Protein 8FEY (pdb70)

Secondary structure (DSSP, 8-state):
--B-TT---SSTTTB-SSEEE-SSSS--EEE--S--

Foldseek 3Di:
DAADFFGADAAQVSHDPQWGWDNDPVTTTHGDPDDD

GO terms:
  GO:0005576 extracellular region (C, EXP)

Nearest PDB structures (foldseek):
  8fey-assembly1_A  TM=9.519E-01  e=1.869E-07  Pterinochilus murinus
  8cjs-assembly1_E  TM=7.925E-01  e=1.431E-03  Chilobrachys
  7jpm-assembly1_A  TM=8.139E-01  e=5.341E-03  Pelinobius muticus
  8cjr-assembly1_C  TM=7.899E-01  e=5.341E-03  Chilobrachys
  8cjt-assembly1_A  TM=6.772E-01  e=1.644E-03  Chilobrachys

Structure (mmCIF, N/CA/C/O backbone):
data_8FEY
#
_entry.id   8FEY
#
_cell.length_a   1.000
_cell.length_b   1.000
_cell.length_c   1.000
_cell.angle_alpha   90.00
_cell.angle_beta   90.00
_cell.angle_gamma   90.00
#
_symmetry.space_group_name_H-M   'P 1'
#
loop_
_atom_site.group_PDB
_atom_site.id
_atom_site.type_symbol
_atom_site.label_atom_id
_atom_site.label_alt_id
_atom_site.label_comp_id
_atom_site.label_asym_id
_atom_site.label_entity_id
_atom_site.label_seq_id
_atom_site.pdbx_PDB_ins_code
_atom_site.Cartn_x
_atom_site.Cartn_y
_atom_site.Cartn_z
_atom_site.occupancy
_atom_site.B_iso_or_equiv
_atom_site.auth_seq_id
_atom_site.auth_comp_id
_atom_site.auth_asym_id
_atom_site.auth_atom_id
_atom_site.pdbx_PDB_model_num
ATOM 1 N N . GLU A 1 1 ? -0.018 -0.179 -3.607 1.00 0.000 1 GLU A N 1
ATOM 2 C CA . GLU A 1 1 ? 1.415 -0.009 -3.396 1.00 0.000 1 GLU A CA 1
ATOM 3 C C . GLU A 1 1 ? 2.134 -1.354 -3.440 1.00 0.000 1 GLU A C 1
ATOM 4 O O . GLU A 1 1 ? 1.526 -2.403 -3.230 1.00 0.000 1 GLU A O 1
ATOM 16 N N . CYS A 1 2 ? 3.434 -1.314 -3.714 1.00 0.000 2 CYS A N 1
ATOM 17 C CA . CYS A 1 2 ? 4.238 -2.528 -3.787 1.00 0.000 2 CYS A CA 1
ATOM 18 C C . CYS A 1 2 ? 5.500 -2.396 -2.939 1.00 0.000 2 CYS A C 1
ATOM 19 O O . CYS A 1 2 ? 5.773 -1.337 -2.375 1.00 0.000 2 CYS A O 1
ATOM 26 N N . ARG A 1 3 ? 6.264 -3.480 -2.853 1.00 0.000 3 ARG A N 1
ATOM 27 C CA . ARG A 1 3 ? 7.496 -3.486 -2.074 1.00 0.000 3 ARG A CA 1
ATOM 28 C C . ARG A 1 3 ? 8.691 -3.101 -2.942 1.00 0.000 3 ARG A C 1
ATOM 29 O O . ARG A 1 3 ? 8.746 -3.439 -4.124 1.00 0.000 3 ARG A O 1
ATOM 50 N N . TRP A 1 4 ? 9.643 -2.392 -2.346 1.00 0.000 4 TRP A N 1
ATOM 51 C CA . TRP A 1 4 ? 10.836 -1.960 -3.065 1.00 0.000 4 TRP A CA 1
ATOM 52 C C . TRP A 1 4 ? 11.950 -2.994 -2.943 1.00 0.000 4 TRP A C 1
ATOM 53 O O . TRP A 1 4 ? 11.740 -4.087 -2.416 1.00 0.000 4 TRP A O 1
ATOM 74 N N . PHE A 1 5 ? 13.134 -2.643 -3.433 1.00 0.000 5 PHE A N 1
ATOM 75 C CA . PHE A 1 5 ? 14.281 -3.543 -3.379 1.00 0.000 5 PHE A CA 1
ATOM 76 C C . PHE A 1 5 ? 14.576 -3.961 -1.942 1.00 0.000 5 PHE A C 1
ATOM 77 O O . PHE A 1 5 ? 14.589 -3.131 -1.033 1.00 0.000 5 PHE A O 1
ATOM 94 N N . TRP A 1 6 ? 14.812 -5.253 -1.745 1.00 0.000 6 TRP A N 1
ATOM 95 C CA . TRP A 1 6 ? 15.107 -5.783 -0.419 1.00 0.000 6 TRP A CA 1
ATOM 96 C C . TRP A 1 6 ? 14.048 -5.349 0.588 1.00 0.000 6 TRP A C 1
ATOM 97 O O . TRP A 1 6 ? 14.364 -4.763 1.623 1.00 0.000 6 TRP A O 1
ATOM 118 N N . GLY A 1 7 ? 12.788 -5.642 0.279 1.00 0.000 7 GLY A N 1
ATOM 119 C CA . GLY A 1 7 ? 11.701 -5.275 1.168 1.00 0.000 7 GLY A CA 1
ATOM 120 C C . GLY A 1 7 ? 11.021 -6.482 1.782 1.00 0.000 7 GLY A C 1
ATOM 121 O O . GLY A 1 7 ? 10.555 -6.430 2.919 1.00 0.000 7 GLY A O 1
ATOM 125 N N . GLY A 1 8 ? 10.962 -7.574 1.026 1.00 0.000 8 GLY A N 1
ATOM 126 C CA . GLY A 1 8 ? 10.329 -8.784 1.518 1.00 0.000 8 GLY A CA 1
ATOM 127 C C . GLY A 1 8 ? 9.025 -9.087 0.807 1.00 0.000 8 GLY A C 1
ATOM 128 O O . GLY A 1 8 ? 8.276 -8.177 0.454 1.00 0.000 8 GLY A O 1
ATOM 132 N N . CYS A 1 9 ? 8.753 -10.371 0.596 1.00 0.000 9 CYS A N 1
ATOM 133 C CA . CYS A 1 9 ? 7.532 -10.793 -0.079 1.00 0.000 9 CYS A CA 1
ATOM 134 C C . CYS A 1 9 ? 7.449 -12.315 -0.153 1.00 0.000 9 CYS A C 1
ATOM 135 O O . CYS A 1 9 ? 8.383 -13.017 0.232 1.00 0.000 9 CYS A O 1
ATOM 142 N N . ASN A 1 10 ? 6.324 -12.817 -0.650 1.00 0.000 10 ASN A N 1
ATOM 143 C CA . ASN A 1 10 ? 6.118 -14.256 -0.774 1.00 0.000 10 ASN A CA 1
ATOM 144 C C . ASN A 1 10 ? 5.814 -14.639 -2.219 1.00 0.000 10 ASN A C 1
ATOM 145 O O . ASN A 1 10 ? 6.255 -15.681 -2.701 1.00 0.000 10 ASN A O 1
ATOM 156 N N . ASN A 1 11 ? 5.057 -13.788 -2.905 1.00 0.000 11 ASN A N 1
ATOM 157 C CA . ASN A 1 11 ? 4.694 -14.037 -4.295 1.00 0.000 11 ASN A CA 1
ATOM 158 C C . ASN A 1 11 ? 5.184 -12.908 -5.197 1.00 0.000 11 ASN A C 1
ATOM 159 O O . ASN A 1 11 ? 5.675 -11.886 -4.717 1.00 0.000 11 ASN A O 1
ATOM 170 N N . ASP A 1 12 ? 5.046 -13.101 -6.504 1.00 0.000 12 ASP A N 1
ATOM 171 C CA . ASP A 1 12 ? 5.474 -12.098 -7.473 1.00 0.000 12 ASP A CA 1
ATOM 172 C C . ASP A 1 12 ? 4.603 -10.849 -7.383 1.00 0.000 12 ASP A C 1
ATOM 173 O O . ASP A 1 12 ? 5.088 -9.729 -7.543 1.00 0.000 12 ASP A O 1
ATOM 182 N N . ALA A 1 13 ? 3.314 -11.049 -7.126 1.00 0.000 13 ALA A N 1
ATOM 183 C CA . ALA A 1 13 ? 2.376 -9.940 -7.014 1.00 0.000 13 ALA A CA 1
ATOM 184 C C . ALA A 1 13 ? 2.761 -9.009 -5.868 1.00 0.000 13 ALA A C 1
ATOM 185 O O . ALA A 1 13 ? 2.595 -7.793 -5.961 1.00 0.000 13 ALA A O 1
ATOM 192 N N . ASP A 1 14 ? 3.274 -9.589 -4.789 1.00 0.000 14 ASP A N 1
ATOM 193 C CA . ASP A 1 14 ? 3.683 -8.811 -3.625 1.00 0.000 14 ASP A CA 1
ATOM 194 C C . ASP A 1 14 ? 4.671 -7.719 -4.021 1.00 0.000 14 ASP A C 1
ATOM 195 O O . ASP A 1 14 ? 4.645 -6.616 -3.475 1.00 0.000 14 ASP A O 1
ATOM 204 N N . CYS A 1 15 ? 5.543 -8.034 -4.973 1.00 0.000 15 CYS A N 1
ATOM 205 C CA . CYS A 1 15 ? 6.542 -7.081 -5.441 1.00 0.000 15 CYS A CA 1
ATOM 206 C C . CYS A 1 15 ? 5.997 -6.246 -6.597 1.00 0.000 15 CYS A C 1
ATOM 207 O O . CYS A 1 15 ? 5.031 -6.633 -7.255 1.00 0.000 15 CYS A O 1
ATOM 214 N N . CYS A 1 16 ? 6.623 -5.099 -6.837 1.00 0.000 16 CYS A N 1
ATOM 215 C CA . CYS A 1 16 ? 6.203 -4.208 -7.912 1.00 0.000 16 CYS A CA 1
ATOM 216 C C . CYS A 1 16 ? 6.149 -4.951 -9.244 1.00 0.000 16 CYS A C 1
ATOM 217 O O . CYS A 1 16 ? 6.576 -6.101 -9.344 1.00 0.000 16 CYS A O 1
ATOM 224 N N . LYS A 1 17 ? 5.621 -4.284 -10.265 1.00 0.000 17 LYS A N 1
ATOM 225 C CA . LYS A 1 17 ? 5.512 -4.878 -11.592 1.00 0.000 17 LYS A CA 1
ATOM 226 C C . LYS A 1 17 ? 6.892 -5.184 -12.166 1.00 0.000 17 LYS A C 1
ATOM 227 O O . LYS A 1 17 ? 7.083 -6.195 -12.844 1.00 0.000 17 LYS A O 1
ATOM 246 N N . HIS A 1 18 ? 7.851 -4.307 -11.890 1.00 0.000 18 HIS A N 1
ATOM 247 C CA . HIS A 1 18 ? 9.214 -4.486 -12.377 1.00 0.000 18 HIS A CA 1
ATOM 248 C C . HIS A 1 18 ? 10.007 -5.401 -11.450 1.00 0.000 18 HIS A C 1
ATOM 249 O O . HIS A 1 18 ? 10.829 -6.200 -11.903 1.00 0.000 18 HIS A O 1
ATOM 263 N N . LEU A 1 19 ? 9.758 -5.280 -10.151 1.00 0.000 19 LEU A N 1
ATOM 264 C CA . LEU A 1 19 ? 10.449 -6.096 -9.159 1.00 0.000 19 LEU A CA 1
ATOM 265 C C . LEU A 1 19 ? 9.837 -7.491 -9.081 1.00 0.000 19 LEU A C 1
ATOM 266 O O . LEU A 1 19 ? 8.627 -7.640 -8.914 1.00 0.000 19 LEU A O 1
ATOM 282 N N . GLU A 1 20 ? 10.683 -8.510 -9.200 1.00 0.000 20 GLU A N 1
ATOM 283 C CA . GLU A 1 20 ? 10.225 -9.893 -9.141 1.00 0.000 20 GLU A CA 1
ATOM 284 C C . GLU A 1 20 ? 10.686 -10.565 -7.851 1.00 0.000 20 GLU A C 1
ATOM 285 O O . GLU A 1 20 ? 11.846 -10.444 -7.455 1.00 0.000 20 GLU A O 1
ATOM 297 N N . CYS A 1 21 ? 9.770 -11.271 -7.198 1.00 0.000 21 CYS A N 1
ATOM 298 C CA . CYS A 1 21 ? 10.080 -11.961 -5.952 1.00 0.000 21 CYS A CA 1
ATOM 299 C C . CYS A 1 21 ? 10.546 -13.389 -6.222 1.00 0.000 21 CYS A C 1
ATOM 300 O O . CYS A 1 21 ? 9.822 -14.189 -6.815 1.00 0.000 21 CYS A O 1
ATOM 307 N N . LYS A 1 22 ? 11.760 -13.702 -5.782 1.00 0.000 22 LYS A N 1
ATOM 308 C CA . LYS A 1 22 ? 12.324 -15.033 -5.974 1.00 0.000 22 LYS A CA 1
ATOM 309 C C . LYS A 1 22 ? 11.441 -16.096 -5.330 1.00 0.000 22 LYS A C 1
ATOM 310 O O . LYS A 1 22 ? 10.952 -15.917 -4.214 1.00 0.000 22 LYS A O 1
ATOM 329 N N . ARG A 1 23 ? 11.243 -17.203 -6.038 1.00 0.000 23 ARG A N 1
ATOM 330 C CA . ARG A 1 23 ? 10.419 -18.296 -5.534 1.00 0.000 23 ARG A CA 1
ATOM 331 C C . ARG A 1 23 ? 11.269 -19.314 -4.779 1.00 0.000 23 ARG A C 1
ATOM 332 O O . ARG A 1 23 ? 11.020 -20.518 -4.845 1.00 0.000 23 ARG A O 1
ATOM 353 N N . LYS A 1 24 ? 12.274 -18.822 -4.062 1.00 0.000 24 LYS A N 1
ATOM 354 C CA . LYS A 1 24 ? 13.161 -19.688 -3.293 1.00 0.000 24 LYS A CA 1
ATOM 355 C C . LYS A 1 24 ? 13.696 -18.963 -2.062 1.00 0.000 24 LYS A C 1
ATOM 356 O O . LYS A 1 24 ? 14.397 -17.957 -2.179 1.00 0.000 24 LYS A O 1
ATOM 375 N N . TRP A 1 25 ? 13.363 -19.480 -0.885 1.00 0.000 25 TRP A N 1
ATOM 376 C CA . TRP A 1 25 ? 13.812 -18.881 0.367 1.00 0.000 25 TRP A CA 1
ATOM 377 C C . TRP A 1 25 ? 15.329 -18.733 0.386 1.00 0.000 25 TRP A C 1
ATOM 378 O O . TRP A 1 25 ? 16.070 -19.637 -0.001 1.00 0.000 25 TRP A O 1
ATOM 399 N N . PRO A 1 26 ? 15.805 -17.567 0.847 1.00 0.000 26 PRO A N 1
ATOM 400 C CA . PRO A 1 26 ? 14.933 -16.483 1.309 1.00 0.000 26 PRO A CA 1
ATOM 401 C C . PRO A 1 26 ? 14.163 -15.830 0.166 1.00 0.000 26 PRO A C 1
ATOM 402 O O . PRO A 1 26 ? 14.682 -15.686 -0.942 1.00 0.000 26 PRO A O 1
ATOM 413 N N . HIS A 1 27 ? 12.924 -15.436 0.442 1.00 0.000 27 HIS A N 1
ATOM 414 C CA . HIS A 1 27 ? 12.084 -14.797 -0.564 1.00 0.000 27 HIS A CA 1
ATOM 415 C C . HIS A 1 27 ? 12.131 -13.278 -0.427 1.00 0.000 27 HIS A C 1
ATOM 416 O O . HIS A 1 27 ? 11.693 -12.723 0.581 1.00 0.000 27 HIS A O 1
ATOM 430 N N . ILE A 1 28 ? 12.667 -12.613 -1.445 1.00 0.000 28 ILE A N 1
ATOM 431 C CA . ILE A 1 28 ? 12.771 -11.159 -1.437 1.00 0.000 28 ILE A CA 1
ATOM 432 C C . ILE A 1 28 ? 12.480 -10.580 -2.817 1.00 0.000 28 ILE A C 1
ATOM 433 O O . ILE A 1 28 ? 12.520 -11.290 -3.822 1.00 0.000 28 ILE A O 1
ATOM 449 N N . CYS A 1 29 ? 12.188 -9.284 -2.858 1.00 0.000 29 CYS A N 1
ATOM 450 C CA . CYS A 1 29 ? 11.891 -8.607 -4.115 1.00 0.000 29 CYS A CA 1
ATOM 451 C C . CYS A 1 29 ? 13.172 -8.131 -4.793 1.00 0.000 29 CYS A C 1
ATOM 452 O O . CYS A 1 29 ? 13.902 -7.299 -4.252 1.00 0.000 29 CYS A O 1
ATOM 459 N N . LEU A 1 30 ? 13.440 -8.664 -5.979 1.00 0.000 30 LEU A N 1
ATOM 460 C CA . LEU A 1 30 ? 14.634 -8.294 -6.733 1.00 0.000 30 LEU A CA 1
ATOM 461 C C . LEU A 1 30 ? 14.260 -7.605 -8.041 1.00 0.000 30 LEU A C 1
ATOM 462 O O . LEU A 1 30 ? 13.081 -7.408 -8.335 1.00 0.000 30 LEU A O 1
ATOM 478 N N . TRP A 1 31 ? 15.271 -7.243 -8.822 1.00 0.000 31 TRP A N 1
ATOM 479 C CA . TRP A 1 31 ? 15.048 -6.577 -10.101 1.00 0.000 31 TRP A CA 1
ATOM 480 C C . TRP A 1 31 ? 15.088 -7.578 -11.250 1.00 0.000 31 TRP A C 1
ATOM 481 O O . TRP A 1 31 ? 15.985 -8.419 -11.322 1.00 0.000 31 TRP A O 1
ATOM 502 N N . ASP A 1 32 ? 14.112 -7.483 -12.146 1.00 0.000 32 ASP A N 1
ATOM 503 C CA . ASP A 1 32 ? 14.036 -8.380 -13.293 1.00 0.000 32 ASP A CA 1
ATOM 504 C C . ASP A 1 32 ? 14.887 -7.859 -14.447 1.00 0.000 32 ASP A C 1
ATOM 505 O O . ASP A 1 32 ? 15.797 -8.540 -14.917 1.00 0.000 32 ASP A O 1
ATOM 514 N N . GLY A 1 33 ? 14.582 -6.647 -14.900 1.00 0.000 33 GLY A N 1
ATOM 515 C CA . GLY A 1 33 ? 15.326 -6.056 -15.997 1.00 0.000 33 GLY A CA 1
ATOM 516 C C . GLY A 1 33 ? 14.635 -6.241 -17.333 1.00 0.000 33 GLY A C 1
ATOM 517 O O . GLY A 1 33 ? 14.775 -5.413 -18.234 1.00 0.000 33 GLY A O 1
ATOM 521 N N . THR A 1 34 ? 13.888 -7.332 -17.465 1.00 0.000 34 THR A N 1
ATOM 522 C CA . THR A 1 34 ? 13.175 -7.625 -18.702 1.00 0.000 34 THR A CA 1
ATOM 523 C C . THR A 1 34 ? 11.754 -7.074 -18.662 1.00 0.000 34 THR A C 1
ATOM 524 O O . THR A 1 34 ? 11.033 -7.258 -17.681 1.00 0.000 34 THR A O 1
ATOM 535 N N . PHE A 1 35 ? 11.357 -6.396 -19.734 1.00 0.000 35 PHE A N 1
ATOM 536 C CA . PHE A 1 35 ? 10.022 -5.817 -19.821 1.00 0.000 35 PHE A CA 1
ATOM 537 C C . PHE A 1 35 ? 8.965 -6.906 -19.980 1.00 0.000 35 PHE A C 1
ATOM 538 O O . PHE A 1 35 ? 9.002 -7.689 -20.930 1.00 0.000 35 PHE A O 1
ATOM 555 N N . THR A 1 36 ? 8.024 -6.951 -19.042 1.00 0.000 36 THR A N 1
ATOM 556 C CA . THR A 1 36 ? 6.958 -7.945 -19.076 1.00 0.000 36 THR A CA 1
ATOM 557 C C . THR A 1 36 ? 6.107 -7.796 -20.332 1.00 0.000 36 THR A C 1
ATOM 558 O O . THR A 1 36 ? 5.567 -8.774 -20.848 1.00 0.000 36 THR A O 1
ATOM 569 N N . GLU A 1 1 ? 0.876 -0.093 -1.230 1.00 0.000 1 GLU A N 2
ATOM 570 C CA . GLU A 1 1 ? 1.803 -0.053 -2.354 1.00 0.000 1 GLU A CA 2
ATOM 571 C C . GLU A 1 1 ? 2.742 -1.255 -2.328 1.00 0.000 1 GLU A C 2
ATOM 572 O O . GLU A 1 1 ? 3.102 -1.754 -1.261 1.00 0.000 1 GLU A O 2
ATOM 584 N N . CYS A 1 2 ? 3.136 -1.717 -3.510 1.00 0.000 2 CYS A N 2
ATOM 585 C CA . CYS A 1 2 ? 4.032 -2.861 -3.625 1.00 0.000 2 CYS A CA 2
ATOM 586 C C . CYS A 1 2 ? 5.310 -2.634 -2.824 1.00 0.000 2 CYS A C 2
ATOM 587 O O . CYS A 1 2 ? 5.533 -1.549 -2.286 1.00 0.000 2 CYS A O 2
ATOM 594 N N . ARG A 1 3 ? 6.146 -3.664 -2.749 1.00 0.000 3 ARG A N 2
ATOM 595 C CA . ARG A 1 3 ? 7.402 -3.577 -2.012 1.00 0.000 3 ARG A CA 2
ATOM 596 C C . ARG A 1 3 ? 8.532 -3.100 -2.919 1.00 0.000 3 ARG A C 2
ATOM 597 O O . ARG A 1 3 ? 8.489 -3.291 -4.135 1.00 0.000 3 ARG A O 2
ATOM 618 N N . TRP A 1 4 ? 9.541 -2.478 -2.320 1.00 0.000 4 TRP A N 2
ATOM 619 C CA . TRP A 1 4 ? 10.683 -1.973 -3.074 1.00 0.000 4 TRP A CA 2
ATOM 620 C C . TRP A 1 4 ? 11.835 -2.971 -3.052 1.00 0.000 4 TRP A C 2
ATOM 621 O O . TRP A 1 4 ? 11.686 -4.095 -2.572 1.00 0.000 4 TRP A O 2
ATOM 642 N N . PHE A 1 5 ? 12.984 -2.554 -3.574 1.00 0.000 5 PHE A N 2
ATOM 643 C CA . PHE A 1 5 ? 14.162 -3.413 -3.614 1.00 0.000 5 PHE A CA 2
ATOM 644 C C . PHE A 1 5 ? 14.568 -3.845 -2.208 1.00 0.000 5 PHE A C 2
ATOM 645 O O . PHE A 1 5 ? 14.640 -3.026 -1.292 1.00 0.000 5 PHE A O 2
ATOM 662 N N . TRP A 1 6 ? 14.832 -5.136 -2.046 1.00 0.000 6 TRP A N 2
ATOM 663 C CA . TRP A 1 6 ? 15.231 -5.678 -0.752 1.00 0.000 6 TRP A CA 2
ATOM 664 C C . TRP A 1 6 ? 14.234 -5.286 0.333 1.00 0.000 6 TRP A C 2
ATOM 665 O O . TRP A 1 6 ? 14.544 -4.485 1.214 1.00 0.000 6 TRP A O 2
ATOM 686 N N . GLY A 1 7 ? 13.035 -5.856 0.263 1.00 0.000 7 GLY A N 2
ATOM 687 C CA . GLY A 1 7 ? 12.011 -5.553 1.246 1.00 0.000 7 GLY A CA 2
ATOM 688 C C . GLY A 1 7 ? 11.384 -6.802 1.834 1.00 0.000 7 GLY A C 2
ATOM 689 O O . GLY A 1 7 ? 11.041 -6.835 3.015 1.00 0.000 7 GLY A O 2
ATOM 693 N N . GLY A 1 8 ? 11.233 -7.832 1.008 1.00 0.000 8 GLY A N 2
ATOM 694 C CA . GLY A 1 8 ? 10.642 -9.074 1.471 1.00 0.000 8 GLY A CA 2
ATOM 695 C C . GLY A 1 8 ? 9.255 -9.302 0.906 1.00 0.000 8 GLY A C 2
ATOM 696 O O . GLY A 1 8 ? 8.486 -8.357 0.727 1.00 0.000 8 GLY A O 2
ATOM 700 N N . CYS A 1 9 ? 8.932 -10.560 0.622 1.00 0.000 9 CYS A N 2
ATOM 701 C CA . CYS A 1 9 ? 7.629 -10.910 0.071 1.00 0.000 9 CYS A CA 2
ATOM 702 C C . CYS A 1 9 ? 7.458 -12.425 -0.000 1.00 0.000 9 CYS A C 2
ATOM 703 O O . CYS A 1 9 ? 8.328 -13.179 0.432 1.00 0.000 9 CYS A O 2
ATOM 710 N N . ASN A 1 10 ? 6.329 -12.862 -0.549 1.00 0.000 10 ASN A N 2
ATOM 711 C CA . ASN A 1 10 ? 6.043 -14.286 -0.677 1.00 0.000 10 ASN A CA 2
ATOM 712 C C . ASN A 1 10 ? 5.634 -14.633 -2.106 1.00 0.000 10 ASN A C 2
ATOM 713 O O . ASN A 1 10 ? 6.021 -15.672 -2.638 1.00 0.000 10 ASN A O 2
ATOM 724 N N . ASN A 1 11 ? 4.850 -13.754 -2.721 1.00 0.000 11 ASN A N 2
ATOM 725 C CA . ASN A 1 11 ? 4.388 -13.966 -4.088 1.00 0.000 11 ASN A CA 2
ATOM 726 C C . ASN A 1 11 ? 4.888 -12.857 -5.009 1.00 0.000 11 ASN A C 2
ATOM 727 O O . ASN A 1 11 ? 5.096 -11.724 -4.577 1.00 0.000 11 ASN A O 2
ATOM 738 N N . ASP A 1 12 ? 5.077 -13.193 -6.280 1.00 0.000 12 ASP A N 2
ATOM 739 C CA . ASP A 1 12 ? 5.551 -12.226 -7.264 1.00 0.000 12 ASP A CA 2
ATOM 740 C C . ASP A 1 12 ? 4.667 -10.983 -7.272 1.00 0.000 12 ASP A C 2
ATOM 741 O O . ASP A 1 12 ? 5.150 -9.866 -7.458 1.00 0.000 12 ASP A O 2
ATOM 750 N N . ALA A 1 13 ? 3.369 -11.184 -7.071 1.00 0.000 13 ALA A N 2
ATOM 751 C CA . ALA A 1 13 ? 2.417 -10.080 -7.055 1.00 0.000 13 ALA A CA 2
ATOM 752 C C . ALA A 1 13 ? 2.743 -9.092 -5.940 1.00 0.000 13 ALA A C 2
ATOM 753 O O . ALA A 1 13 ? 2.570 -7.883 -6.099 1.00 0.000 13 ALA A O 2
ATOM 760 N N . ASP A 1 14 ? 3.213 -9.613 -4.813 1.00 0.000 14 ASP A N 2
ATOM 761 C CA . ASP A 1 14 ? 3.563 -8.776 -3.671 1.00 0.000 14 ASP A CA 2
ATOM 762 C C . ASP A 1 14 ? 4.542 -7.680 -4.080 1.00 0.000 14 ASP A C 2
ATOM 763 O O . ASP A 1 14 ? 4.478 -6.557 -3.580 1.00 0.000 14 ASP A O 2
ATOM 772 N N . CYS A 1 15 ? 5.449 -8.014 -4.993 1.00 0.000 15 CYS A N 2
ATOM 773 C CA . CYS A 1 15 ? 6.443 -7.060 -5.469 1.00 0.000 15 CYS A CA 2
ATOM 774 C C . CYS A 1 15 ? 5.914 -6.276 -6.667 1.00 0.000 15 CYS A C 2
ATOM 775 O O . CYS A 1 15 ? 5.040 -6.748 -7.395 1.00 0.000 15 CYS A O 2
ATOM 782 N N . CYS A 1 16 ? 6.451 -5.077 -6.865 1.00 0.000 16 CYS A N 2
ATOM 783 C CA . CYS A 1 16 ? 6.034 -4.226 -7.974 1.00 0.000 16 CYS A CA 2
ATOM 784 C C . CYS A 1 16 ? 6.126 -4.977 -9.299 1.00 0.000 16 CYS A C 2
ATOM 785 O O . CYS A 1 16 ? 6.676 -6.076 -9.367 1.00 0.000 16 CYS A O 2
ATOM 792 N N . LYS A 1 17 ? 5.582 -4.376 -10.352 1.00 0.000 17 LYS A N 2
ATOM 793 C CA . LYS A 1 17 ? 5.602 -4.985 -11.677 1.00 0.000 17 LYS A CA 2
ATOM 794 C C . LYS A 1 17 ? 7.033 -5.150 -12.178 1.00 0.000 17 LYS A C 2
ATOM 795 O O . LYS A 1 17 ? 7.388 -6.185 -12.743 1.00 0.000 17 LYS A O 2
ATOM 814 N N . HIS A 1 18 ? 7.852 -4.125 -11.966 1.00 0.000 18 HIS A N 2
ATOM 815 C CA . HIS A 1 18 ? 9.246 -4.158 -12.394 1.00 0.000 18 HIS A CA 2
ATOM 816 C C . HIS A 1 18 ? 10.054 -5.129 -11.539 1.00 0.000 18 HIS A C 2
ATOM 817 O O . HIS A 1 18 ? 10.953 -5.809 -12.036 1.00 0.000 18 HIS A O 2
ATOM 831 N N . LEU A 1 19 ? 9.728 -5.189 -10.253 1.00 0.000 19 LEU A N 2
ATOM 832 C CA . LEU A 1 19 ? 10.425 -6.077 -9.328 1.00 0.000 19 LEU A CA 2
ATOM 833 C C . LEU A 1 19 ? 9.836 -7.483 -9.376 1.00 0.000 19 LEU A C 2
ATOM 834 O O . LEU A 1 19 ? 8.692 -7.673 -9.787 1.00 0.000 19 LEU A O 2
ATOM 850 N N . GLU A 1 20 ? 10.625 -8.465 -8.950 1.00 0.000 20 GLU A N 2
ATOM 851 C CA . GLU A 1 20 ? 10.180 -9.853 -8.943 1.00 0.000 20 GLU A CA 2
ATOM 852 C C . GLU A 1 20 ? 10.714 -10.590 -7.718 1.00 0.000 20 GLU A C 2
ATOM 853 O O . GLU A 1 20 ? 11.921 -10.621 -7.475 1.00 0.000 20 GLU A O 2
ATOM 865 N N . CYS A 1 21 ? 9.806 -11.181 -6.948 1.00 0.000 21 CYS A N 2
ATOM 866 C CA . CYS A 1 21 ? 10.183 -11.916 -5.747 1.00 0.000 21 CYS A CA 2
ATOM 867 C C . CYS A 1 21 ? 10.968 -13.175 -6.104 1.00 0.000 21 CYS A C 2
ATOM 868 O O . CYS A 1 21 ? 10.682 -13.836 -7.103 1.00 0.000 21 CYS A O 2
ATOM 875 N N . LYS A 1 22 ? 11.958 -13.502 -5.281 1.00 0.000 22 LYS A N 2
ATOM 876 C CA . LYS A 1 22 ? 12.784 -14.682 -5.507 1.00 0.000 22 LYS A CA 2
ATOM 877 C C . LYS A 1 22 ? 11.919 -15.923 -5.701 1.00 0.000 22 LYS A C 2
ATOM 878 O O . LYS A 1 22 ? 10.722 -15.907 -5.414 1.00 0.000 22 LYS A O 2
ATOM 897 N N . ARG A 1 23 ? 12.532 -16.996 -6.189 1.00 0.000 23 ARG A N 2
ATOM 898 C CA . ARG A 1 23 ? 11.817 -18.245 -6.421 1.00 0.000 23 ARG A CA 2
ATOM 899 C C . ARG A 1 23 ? 11.401 -18.887 -5.100 1.00 0.000 23 ARG A C 2
ATOM 900 O O . ARG A 1 23 ? 10.221 -19.148 -4.869 1.00 0.000 23 ARG A O 2
ATOM 921 N N . LYS A 1 24 ? 12.379 -19.139 -4.237 1.00 0.000 24 LYS A N 2
ATOM 922 C CA . LYS A 1 24 ? 12.116 -19.749 -2.939 1.00 0.000 24 LYS A CA 2
ATOM 923 C C . LYS A 1 24 ? 12.885 -19.031 -1.834 1.00 0.000 24 LYS A C 2
ATOM 924 O O . LYS A 1 24 ? 13.668 -18.120 -2.102 1.00 0.000 24 LYS A O 2
ATOM 943 N N . TRP A 1 25 ? 12.656 -19.447 -0.594 1.00 0.000 25 TRP A N 2
ATOM 944 C CA . TRP A 1 25 ? 13.329 -18.844 0.551 1.00 0.000 25 TRP A CA 2
ATOM 945 C C . TRP A 1 25 ? 14.843 -18.875 0.372 1.00 0.000 25 TRP A C 2
ATOM 946 O O . TRP A 1 25 ? 15.422 -19.879 -0.044 1.00 0.000 25 TRP A O 2
ATOM 967 N N . PRO A 1 26 ? 15.501 -17.751 0.692 1.00 0.000 26 PRO A N 2
ATOM 968 C CA . PRO A 1 26 ? 14.823 -16.550 1.188 1.00 0.000 26 PRO A CA 2
ATOM 969 C C . PRO A 1 26 ? 13.988 -15.869 0.108 1.00 0.000 26 PRO A C 2
ATOM 970 O O . PRO A 1 26 ? 14.376 -15.831 -1.059 1.00 0.000 26 PRO A O 2
ATOM 981 N N . HIS A 1 27 ? 12.838 -15.333 0.506 1.00 0.000 27 HIS A N 2
ATOM 982 C CA . HIS A 1 27 ? 11.949 -14.652 -0.428 1.00 0.000 27 HIS A CA 2
ATOM 983 C C . HIS A 1 27 ? 12.122 -13.139 -0.338 1.00 0.000 27 HIS A C 2
ATOM 984 O O . HIS A 1 27 ? 11.786 -12.525 0.675 1.00 0.000 27 HIS A O 2
ATOM 998 N N . ILE A 1 28 ? 12.649 -12.544 -1.404 1.00 0.000 28 ILE A N 2
ATOM 999 C CA . ILE A 1 28 ? 12.866 -11.104 -1.445 1.00 0.000 28 ILE A CA 2
ATOM 1000 C C . ILE A 1 28 ? 12.593 -10.546 -2.838 1.00 0.000 28 ILE A C 2
ATOM 1001 O O . ILE A 1 28 ? 12.761 -11.241 -3.840 1.00 0.000 28 ILE A O 2
ATOM 1017 N N . CYS A 1 29 ? 12.174 -9.287 -2.893 1.00 0.000 29 CYS A N 2
ATOM 1018 C CA . CYS A 1 29 ? 11.880 -8.633 -4.163 1.00 0.000 29 CYS A CA 2
ATOM 1019 C C . CYS A 1 29 ? 13.162 -8.165 -4.844 1.00 0.000 29 CYS A C 2
ATOM 1020 O O . CYS A 1 29 ? 13.921 -7.371 -4.286 1.00 0.000 29 CYS A O 2
ATOM 1027 N N . LEU A 1 30 ? 13.398 -8.662 -6.053 1.00 0.000 30 LEU A N 2
ATOM 1028 C CA . LEU A 1 30 ? 14.589 -8.295 -6.812 1.00 0.000 30 LEU A CA 2
ATOM 1029 C C . LEU A 1 30 ? 14.214 -7.531 -8.078 1.00 0.000 30 LEU A C 2
ATOM 1030 O O . LEU A 1 30 ? 13.037 -7.278 -8.336 1.00 0.000 30 LEU A O 2
ATOM 1046 N N . TRP A 1 31 ? 15.221 -7.170 -8.865 1.00 0.000 31 TRP A N 2
ATOM 1047 C CA . TRP A 1 31 ? 14.996 -6.436 -10.105 1.00 0.000 31 TRP A CA 2
ATOM 1048 C C . TRP A 1 31 ? 14.988 -7.381 -11.302 1.00 0.000 31 TRP A C 2
ATOM 1049 O O . TRP A 1 31 ? 15.809 -8.294 -11.389 1.00 0.000 31 TRP A O 2
ATOM 1070 N N . ASP A 1 32 ? 14.057 -7.155 -12.222 1.00 0.000 32 ASP A N 2
ATOM 1071 C CA . ASP A 1 32 ? 13.944 -7.986 -13.416 1.00 0.000 32 ASP A CA 2
ATOM 1072 C C . ASP A 1 32 ? 15.271 -8.042 -14.166 1.00 0.000 32 ASP A C 2
ATOM 1073 O O . ASP A 1 32 ? 15.927 -9.082 -14.211 1.00 0.000 32 ASP A O 2
ATOM 1082 N N . GLY A 1 33 ? 15.660 -6.916 -14.756 1.00 0.000 33 GLY A N 2
ATOM 1083 C CA . GLY A 1 33 ? 16.906 -6.859 -15.498 1.00 0.000 33 GLY A CA 2
ATOM 1084 C C . GLY A 1 33 ? 16.692 -6.924 -16.997 1.00 0.000 33 GLY A C 2
ATOM 1085 O O . GLY A 1 33 ? 17.475 -6.371 -17.770 1.00 0.000 33 GLY A O 2
ATOM 1089 N N . THR A 1 34 ? 15.627 -7.604 -17.412 1.00 0.000 34 THR A N 2
ATOM 1090 C CA . THR A 1 34 ? 15.313 -7.743 -18.829 1.00 0.000 34 THR A CA 2
ATOM 1091 C C . THR A 1 34 ? 15.259 -6.383 -19.516 1.00 0.000 34 THR A C 2
ATOM 1092 O O . THR A 1 34 ? 14.691 -5.429 -18.983 1.00 0.000 34 THR A O 2
ATOM 1103 N N . PHE A 1 35 ? 15.853 -6.300 -20.702 1.00 0.000 35 PHE A N 2
ATOM 1104 C CA . PHE A 1 35 ? 15.872 -5.056 -21.462 1.00 0.000 35 PHE A CA 2
ATOM 1105 C C . PHE A 1 35 ? 14.623 -4.929 -22.329 1.00 0.000 35 PHE A C 2
ATOM 1106 O O . PHE A 1 35 ? 14.094 -5.923 -22.827 1.00 0.000 35 PHE A O 2
ATOM 1123 N N . THR A 1 36 ? 14.155 -3.697 -22.505 1.00 0.000 36 THR A N 2
ATOM 1124 C CA . THR A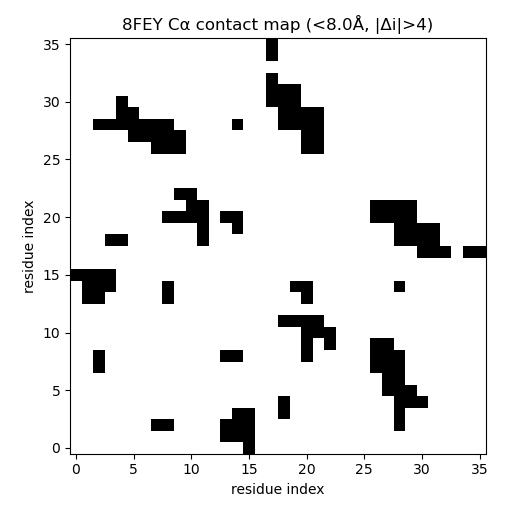 1 36 ? 12.967 -3.438 -23.310 1.00 0.000 36 THR A CA 2
ATOM 1125 C C . THR A 1 36 ? 13.163 -2.218 -24.202 1.00 0.000 36 THR A C 2
ATOM 1126 O O . THR A 1 36 ? 14.037 -1.387 -23.952 1.00 0.000 36 THR A O 2
ATOM 1137 N N . GLU A 1 1 ? -0.201 -0.503 -3.748 1.00 0.000 1 GLU A N 3
ATOM 1138 C CA . GLU A 1 1 ? 1.141 -0.334 -3.204 1.00 0.000 1 GLU A CA 3
ATOM 1139 C C . GLU A 1 1 ? 1.920 -1.646 -3.259 1.00 0.000 1 GLU A C 3
ATOM 1140 O O . GLU A 1 1 ? 1.366 -2.720 -3.025 1.00 0.000 1 GLU A O 3
ATOM 1152 N N . CYS A 1 2 ? 3.208 -1.550 -3.572 1.00 0.000 2 CYS A N 3
ATOM 1153 C CA . CYS A 1 2 ? 4.064 -2.727 -3.659 1.00 0.000 2 CYS A CA 3
ATOM 1154 C C . CYS A 1 2 ? 5.349 -2.526 -2.862 1.00 0.000 2 CYS A C 3
ATOM 1155 O O . CYS A 1 2 ? 5.600 -1.442 -2.334 1.00 0.000 2 CYS A O 3
ATOM 1162 N N . ARG A 1 3 ? 6.158 -3.576 -2.779 1.00 0.000 3 ARG A N 3
ATOM 1163 C CA . ARG A 1 3 ? 7.416 -3.516 -2.045 1.00 0.000 3 ARG A CA 3
ATOM 1164 C C . ARG A 1 3 ? 8.558 -3.080 -2.959 1.00 0.000 3 ARG A C 3
ATOM 1165 O O . ARG A 1 3 ? 8.558 -3.378 -4.154 1.00 0.000 3 ARG A O 3
ATOM 1186 N N . TRP A 1 4 ? 9.528 -2.375 -2.389 1.00 0.000 4 TRP A N 3
ATOM 1187 C CA . TRP A 1 4 ? 10.676 -1.898 -3.153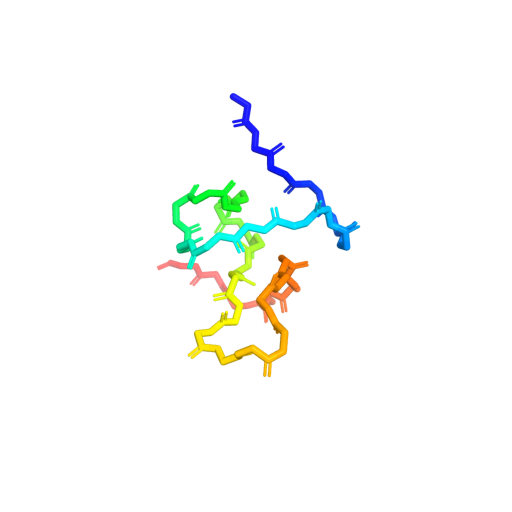 1.00 0.000 4 TRP A CA 3
ATOM 1188 C C . TRP A 1 4 ? 11.809 -2.917 -3.126 1.00 0.000 4 TRP A C 3
ATOM 1189 O O . TRP A 1 4 ? 11.642 -4.033 -2.635 1.00 0.000 4 TRP A O 3
ATOM 1210 N N . PHE A 1 5 ? 12.963 -2.526 -3.657 1.00 0.000 5 PHE A N 3
ATOM 1211 C CA . PHE A 1 5 ? 14.125 -3.407 -3.693 1.00 0.000 5 PHE A CA 3
ATOM 1212 C C . PHE A 1 5 ? 14.548 -3.809 -2.283 1.00 0.000 5 PHE A C 3
ATOM 1213 O O . PHE A 1 5 ? 14.669 -2.964 -1.396 1.00 0.000 5 PHE A O 3
ATOM 1230 N N . TRP A 1 6 ? 14.770 -5.103 -2.086 1.00 0.000 6 TRP A N 3
ATOM 1231 C CA . TRP A 1 6 ? 15.179 -5.618 -0.784 1.00 0.000 6 TRP A CA 3
ATOM 1232 C C . TRP A 1 6 ? 14.176 -5.226 0.296 1.00 0.000 6 TRP A C 3
ATOM 1233 O O . TRP A 1 6 ? 14.487 -4.439 1.189 1.00 0.000 6 TRP A O 3
ATOM 1254 N N . GLY A 1 7 ? 12.971 -5.780 0.207 1.00 0.000 7 GLY A N 3
ATOM 1255 C CA . GLY A 1 7 ? 11.941 -5.476 1.184 1.00 0.000 7 GLY A CA 3
ATOM 1256 C C . GLY A 1 7 ? 11.324 -6.724 1.784 1.00 0.000 7 GLY A C 3
ATOM 1257 O O . GLY A 1 7 ? 10.966 -6.743 2.961 1.00 0.000 7 GLY A O 3
ATOM 1261 N N . GLY A 1 8 ? 11.198 -7.769 0.972 1.00 0.000 8 GLY A N 3
ATOM 1262 C CA . GLY A 1 8 ? 10.618 -9.012 1.448 1.00 0.000 8 GLY A CA 3
ATOM 1263 C C . GLY A 1 8 ? 9.228 -9.252 0.894 1.00 0.000 8 GLY A C 3
ATOM 1264 O O . GLY A 1 8 ? 8.452 -8.313 0.714 1.00 0.000 8 GLY A O 3
ATOM 1268 N N . CYS A 1 9 ? 8.911 -10.513 0.622 1.00 0.000 9 CYS A N 3
ATOM 1269 C CA . CYS A 1 9 ? 7.606 -10.875 0.083 1.00 0.000 9 CYS A CA 3
ATOM 1270 C C . CYS A 1 9 ? 7.453 -12.391 -0.001 1.00 0.000 9 CYS A C 3
ATOM 1271 O O . CYS A 1 9 ? 8.343 -13.138 0.403 1.00 0.000 9 CYS A O 3
ATOM 1278 N N . ASN A 1 10 ? 6.318 -12.838 -0.529 1.00 0.000 10 ASN A N 3
ATOM 1279 C CA . ASN A 1 10 ? 6.048 -14.264 -0.665 1.00 0.000 10 ASN A CA 3
ATOM 1280 C C . ASN A 1 10 ? 5.621 -14.603 -2.091 1.00 0.000 10 ASN A C 3
ATOM 1281 O O . ASN A 1 10 ? 6.010 -15.635 -2.637 1.00 0.000 10 ASN A O 3
ATOM 1292 N N . ASN A 1 11 ? 4.821 -13.726 -2.687 1.00 0.000 11 ASN A N 3
ATOM 1293 C CA . ASN A 1 11 ? 4.341 -13.932 -4.049 1.00 0.000 11 ASN A CA 3
ATOM 1294 C C . ASN A 1 11 ? 4.849 -12.832 -4.977 1.00 0.000 11 ASN A C 3
ATOM 1295 O O . ASN A 1 11 ? 5.048 -11.692 -4.554 1.00 0.000 11 ASN A O 3
ATOM 1306 N N . ASP A 1 12 ? 5.056 -13.181 -6.241 1.00 0.000 12 ASP A N 3
ATOM 1307 C CA . ASP A 1 12 ? 5.539 -12.223 -7.230 1.00 0.000 12 ASP A CA 3
ATOM 1308 C C . ASP A 1 12 ? 4.660 -10.976 -7.253 1.00 0.000 12 ASP A C 3
ATOM 1309 O O . ASP A 1 12 ? 5.154 -9.859 -7.404 1.00 0.000 12 ASP A O 3
ATOM 1318 N N . ALA A 1 13 ? 3.355 -11.176 -7.102 1.00 0.000 13 ALA A N 3
ATOM 1319 C CA . ALA A 1 13 ? 2.407 -10.068 -7.105 1.00 0.000 13 ALA A CA 3
ATOM 1320 C C . ALA A 1 13 ? 2.699 -9.094 -5.968 1.00 0.000 13 ALA A C 3
ATOM 1321 O O . ALA A 1 13 ? 2.533 -7.883 -6.117 1.00 0.000 13 ALA A O 3
ATOM 1328 N N . ASP A 1 14 ? 3.132 -9.630 -4.832 1.00 0.000 14 ASP A N 3
ATOM 1329 C CA . ASP A 1 14 ? 3.447 -8.808 -3.670 1.00 0.000 14 ASP A CA 3
ATOM 1330 C C . ASP A 1 14 ? 4.435 -7.704 -4.036 1.00 0.000 14 ASP A C 3
ATOM 1331 O O . ASP A 1 14 ? 4.349 -6.586 -3.529 1.00 0.000 14 ASP A O 3
ATOM 1340 N N . CYS A 1 15 ? 5.374 -8.027 -4.919 1.00 0.000 15 CYS A N 3
ATOM 1341 C CA . CYS A 1 15 ? 6.380 -7.065 -5.352 1.00 0.000 15 CYS A CA 3
ATOM 1342 C C . CYS A 1 15 ? 5.894 -6.279 -6.566 1.00 0.000 15 CYS A C 3
ATOM 1343 O O . CYS A 1 15 ? 5.011 -6.729 -7.298 1.00 0.000 15 CYS A O 3
ATOM 1350 N N . CYS A 1 16 ? 6.476 -5.103 -6.775 1.00 0.000 16 CYS A N 3
ATOM 1351 C CA . CYS A 1 16 ? 6.103 -4.253 -7.899 1.00 0.000 16 CYS A CA 3
ATOM 1352 C C . CYS A 1 16 ? 6.184 -5.024 -9.214 1.00 0.000 16 CYS A C 3
ATOM 1353 O O . CYS A 1 16 ? 6.710 -6.136 -9.263 1.00 0.000 16 CYS A O 3
ATOM 1360 N N . LYS A 1 17 ? 5.660 -4.425 -10.277 1.00 0.000 17 LYS A N 3
ATOM 1361 C CA . LYS A 1 17 ? 5.673 -5.052 -11.594 1.00 0.000 17 LYS A CA 3
ATOM 1362 C C . LYS A 1 17 ? 7.098 -5.174 -12.124 1.00 0.000 17 LYS A C 3
ATOM 1363 O O . LYS A 1 17 ? 7.462 -6.184 -12.728 1.00 0.000 17 LYS A O 3
ATOM 1382 N N . HIS A 1 18 ? 7.902 -4.141 -11.892 1.00 0.000 18 HIS A N 3
ATOM 1383 C CA . HIS A 1 18 ? 9.288 -4.133 -12.345 1.00 0.000 18 HIS A CA 3
ATOM 1384 C C . HIS A 1 18 ? 10.129 -5.115 -11.534 1.00 0.000 18 HIS A C 3
ATOM 1385 O O . HIS A 1 18 ? 11.037 -5.757 -12.065 1.00 0.000 18 HIS A O 3
ATOM 1399 N N . LEU A 1 19 ? 9.823 -5.225 -10.246 1.00 0.000 19 LEU A N 3
ATOM 1400 C CA . LEU A 1 19 ? 10.551 -6.128 -9.362 1.00 0.000 19 LEU A CA 3
ATOM 1401 C C . LEU A 1 19 ? 9.952 -7.530 -9.401 1.00 0.000 19 LEU A C 3
ATOM 1402 O O . LEU A 1 19 ? 8.826 -7.721 -9.859 1.00 0.000 19 LEU A O 3
ATOM 1418 N N . GLU A 1 20 ? 10.712 -8.507 -8.916 1.00 0.000 20 GLU A N 3
ATOM 1419 C CA . GLU A 1 20 ? 10.255 -9.891 -8.895 1.00 0.000 20 GLU A CA 3
ATOM 1420 C C . GLU A 1 20 ? 10.757 -10.611 -7.647 1.00 0.000 20 GLU A C 3
ATOM 1421 O O . GLU A 1 20 ? 11.953 -10.611 -7.355 1.00 0.000 20 GLU A O 3
ATOM 1433 N N . CYS A 1 21 ? 9.835 -11.225 -6.913 1.00 0.000 21 CYS A N 3
ATOM 1434 C CA . CYS A 1 21 ? 10.181 -11.948 -5.696 1.00 0.000 21 CYS A CA 3
ATOM 1435 C C . CYS A 1 21 ? 10.968 -13.215 -6.021 1.00 0.000 21 CYS A C 3
ATOM 1436 O O . CYS A 1 21 ? 10.733 -13.860 -7.043 1.00 0.000 21 CYS A O 3
ATOM 1443 N N . LYS A 1 22 ? 11.904 -13.565 -5.145 1.00 0.000 22 LYS A N 3
ATOM 1444 C CA . LYS A 1 22 ? 12.725 -14.754 -5.336 1.00 0.000 22 LYS A CA 3
ATOM 1445 C C . LYS A 1 22 ? 11.856 -15.980 -5.598 1.00 0.000 22 LYS A C 3
ATOM 1446 O O . LYS A 1 22 ? 10.671 -15.995 -5.262 1.00 0.000 22 LYS A O 3
ATOM 1465 N N . ARG A 1 23 ? 12.451 -17.005 -6.199 1.00 0.000 23 ARG A N 3
ATOM 1466 C CA . ARG A 1 23 ? 11.731 -18.234 -6.505 1.00 0.000 23 ARG A CA 3
ATOM 1467 C C . ARG A 1 23 ? 11.431 -19.021 -5.232 1.00 0.000 23 ARG A C 3
ATOM 1468 O O . ARG A 1 23 ? 10.339 -19.566 -5.069 1.00 0.000 23 ARG A O 3
ATOM 1489 N N . LYS A 1 24 ? 12.407 -19.075 -4.333 1.00 0.000 24 LYS A N 3
ATOM 1490 C CA . LYS A 1 24 ? 12.249 -19.793 -3.074 1.00 0.000 24 LYS A CA 3
ATOM 1491 C C . LYS A 1 24 ? 12.996 -19.086 -1.947 1.00 0.000 24 LYS A C 3
ATOM 1492 O O . LYS A 1 24 ? 13.798 -18.186 -2.191 1.00 0.000 24 LYS A O 3
ATOM 1511 N N . TRP A 1 25 ? 12.727 -19.501 -0.714 1.00 0.000 25 TRP A N 3
ATOM 1512 C CA . TRP A 1 25 ? 13.375 -18.908 0.450 1.00 0.000 25 TRP A CA 3
ATOM 1513 C C . TRP A 1 25 ? 14.891 -18.908 0.288 1.00 0.000 25 TRP A C 3
ATOM 1514 O O . TRP A 1 25 ? 15.493 -19.893 -0.140 1.00 0.000 25 TRP A O 3
ATOM 1535 N N . PRO A 1 26 ? 15.525 -17.779 0.638 1.00 0.000 26 PRO A N 3
ATOM 1536 C CA . PRO A 1 26 ? 14.818 -16.600 1.149 1.00 0.000 26 PRO A CA 3
ATOM 1537 C C . PRO A 1 26 ? 13.983 -15.914 0.074 1.00 0.000 26 PRO A C 3
ATOM 1538 O O . PRO A 1 26 ? 14.363 -15.884 -1.097 1.00 0.000 26 PRO A O 3
ATOM 1549 N N . HIS A 1 27 ? 12.843 -15.363 0.478 1.00 0.000 27 HIS A N 3
ATOM 1550 C CA . HIS A 1 27 ? 11.954 -14.675 -0.451 1.00 0.000 27 HIS A CA 3
ATOM 1551 C C . HIS A 1 27 ? 12.128 -13.163 -0.352 1.00 0.000 27 HIS A C 3
ATOM 1552 O O . HIS A 1 27 ? 11.797 -12.557 0.668 1.00 0.000 27 HIS A O 3
ATOM 1566 N N . ILE A 1 28 ? 12.650 -12.561 -1.415 1.00 0.000 28 ILE A N 3
ATOM 1567 C CA . ILE A 1 28 ? 12.867 -11.120 -1.446 1.00 0.000 28 ILE A CA 3
ATOM 1568 C C . ILE A 1 28 ? 12.596 -10.553 -2.836 1.00 0.000 28 ILE A C 3
ATOM 1569 O O . ILE A 1 28 ? 12.786 -11.235 -3.844 1.00 0.000 28 ILE A O 3
ATOM 1585 N N . CYS A 1 29 ? 12.153 -9.301 -2.883 1.00 0.000 29 CYS A N 3
ATOM 1586 C CA . CYS A 1 29 ? 11.858 -8.641 -4.148 1.00 0.000 29 CYS A CA 3
ATOM 1587 C C . CYS A 1 29 ? 13.137 -8.141 -4.813 1.00 0.000 29 CYS A C 3
ATOM 1588 O O . CYS A 1 29 ? 13.849 -7.301 -4.261 1.00 0.000 29 CYS A O 3
ATOM 1595 N N . LEU A 1 30 ? 13.422 -8.663 -6.001 1.00 0.000 30 LEU A N 3
ATOM 1596 C CA . LEU A 1 30 ? 14.616 -8.270 -6.742 1.00 0.000 30 LEU A CA 3
ATOM 1597 C C . LEU A 1 30 ? 14.244 -7.492 -8.000 1.00 0.000 30 LEU A C 3
ATOM 1598 O O . LEU A 1 30 ? 13.069 -7.221 -8.250 1.00 0.000 30 LEU A O 3
ATOM 1614 N N . TRP A 1 31 ? 15.251 -7.137 -8.790 1.00 0.000 31 TRP A N 3
ATOM 1615 C CA . TRP A 1 31 ? 15.029 -6.392 -10.024 1.00 0.000 31 TRP A CA 3
ATOM 1616 C C . TRP A 1 31 ? 15.075 -7.318 -11.234 1.00 0.000 31 TRP A C 3
ATOM 1617 O O . TRP A 1 31 ? 15.920 -8.210 -11.314 1.00 0.000 31 TRP A O 3
ATOM 1638 N N . ASP A 1 32 ? 14.162 -7.101 -12.174 1.00 0.000 32 ASP A N 3
ATOM 1639 C CA . ASP A 1 32 ? 14.099 -7.916 -13.382 1.00 0.000 32 ASP A CA 3
ATOM 1640 C C . ASP A 1 32 ? 15.293 -7.636 -14.289 1.00 0.000 32 ASP A C 3
ATOM 1641 O O . ASP A 1 32 ? 16.146 -8.498 -14.493 1.00 0.000 32 ASP A O 3
ATOM 1650 N N . GLY A 1 33 ? 15.346 -6.423 -14.832 1.00 0.000 33 GLY A N 3
ATOM 1651 C CA . GLY A 1 33 ? 16.439 -6.052 -15.712 1.00 0.000 33 GLY A CA 3
ATOM 1652 C C . GLY A 1 33 ? 16.083 -6.210 -17.177 1.00 0.000 33 GLY A C 3
ATOM 1653 O O . GLY A 1 33 ? 16.597 -5.486 -18.031 1.00 0.000 33 GLY A O 3
ATOM 1657 N N . THR A 1 34 ? 15.203 -7.162 -17.471 1.00 0.000 34 THR A N 3
ATOM 1658 C CA . THR A 1 34 ? 14.781 -7.416 -18.843 1.00 0.000 34 THR A CA 3
ATOM 1659 C C . THR A 1 34 ? 13.318 -7.042 -19.046 1.00 0.000 34 THR A C 3
ATOM 1660 O O . THR A 1 34 ? 12.528 -7.045 -18.101 1.00 0.000 34 THR A O 3
ATOM 1671 N N . PHE A 1 35 ? 12.960 -6.721 -20.286 1.00 0.000 35 PHE A N 3
ATOM 1672 C CA . PHE A 1 35 ? 11.590 -6.345 -20.613 1.00 0.000 35 PHE A CA 3
ATOM 1673 C C . PHE A 1 35 ? 10.639 -7.520 -20.407 1.00 0.000 35 PHE A C 3
ATOM 1674 O O . PHE A 1 35 ? 10.860 -8.612 -20.932 1.00 0.000 35 PHE A O 3
ATOM 1691 N N . THR A 1 36 ? 9.579 -7.289 -19.639 1.00 0.000 36 THR A N 3
ATOM 1692 C CA . THR A 1 36 ? 8.595 -8.327 -19.361 1.00 0.000 36 THR A CA 3
ATOM 1693 C C . THR A 1 36 ? 7.182 -7.841 -19.665 1.00 0.000 36 THR A C 3
ATOM 1694 O O . THR A 1 36 ? 6.373 -8.572 -20.238 1.00 0.000 36 THR A O 3
ATOM 1705 N N . GLU A 1 1 ? -0.100 -0.387 -3.102 1.00 0.000 1 GLU A N 4
ATOM 1706 C CA . GLU A 1 1 ? 1.332 -0.231 -2.877 1.00 0.000 1 GLU A CA 4
ATOM 1707 C C . GLU A 1 1 ? 2.048 -1.575 -2.976 1.00 0.000 1 GLU A C 4
ATOM 1708 O O . GLU A 1 1 ? 1.438 -2.631 -2.801 1.00 0.000 1 GLU A O 4
ATOM 1720 N N . CYS A 1 2 ? 3.346 -1.529 -3.257 1.00 0.000 2 CYS A N 4
ATOM 1721 C CA . CYS A 1 2 ? 4.146 -2.741 -3.380 1.00 0.000 2 CYS A CA 4
ATOM 1722 C C . CYS A 1 2 ? 5.456 -2.609 -2.609 1.00 0.000 2 CYS A C 4
ATOM 1723 O O . CYS A 1 2 ? 5.744 -1.562 -2.029 1.00 0.000 2 CYS A O 4
ATOM 1730 N N . ARG A 1 3 ? 6.246 -3.678 -2.607 1.00 0.000 3 ARG A N 4
ATOM 1731 C CA . ARG A 1 3 ? 7.524 -3.682 -1.907 1.00 0.000 3 ARG A CA 4
ATOM 1732 C C . ARG A 1 3 ? 8.648 -3.210 -2.825 1.00 0.000 3 ARG A C 4
ATOM 1733 O O . ARG A 1 3 ? 8.572 -3.362 -4.044 1.00 0.000 3 ARG A O 4
ATOM 1754 N N . TRP A 1 4 ? 9.689 -2.638 -2.230 1.00 0.000 4 TRP A N 4
ATOM 1755 C CA . TRP A 1 4 ? 10.828 -2.143 -2.995 1.00 0.000 4 TRP A CA 4
ATOM 1756 C C . TRP A 1 4 ? 11.987 -3.133 -2.946 1.00 0.000 4 TRP A C 4
ATOM 1757 O O . TRP A 1 4 ? 11.849 -4.240 -2.425 1.00 0.000 4 TRP A O 4
ATOM 1778 N N . PHE A 1 5 ? 13.129 -2.728 -3.493 1.00 0.000 5 PHE A N 4
ATOM 1779 C CA . PHE A 1 5 ? 14.311 -3.581 -3.512 1.00 0.000 5 PHE A CA 4
ATOM 1780 C C . PHE A 1 5 ? 14.674 -4.041 -2.103 1.00 0.000 5 PHE A C 4
ATOM 1781 O O . PHE A 1 5 ? 14.820 -3.226 -1.192 1.00 0.000 5 PHE A O 4
ATOM 1798 N N . TRP A 1 6 ? 14.818 -5.350 -1.933 1.00 0.000 6 TRP A N 4
ATOM 1799 C CA . TRP A 1 6 ? 15.163 -5.919 -0.635 1.00 0.000 6 TRP A CA 4
ATOM 1800 C C . TRP A 1 6 ? 14.126 -5.542 0.417 1.00 0.000 6 TRP A C 4
ATOM 1801 O O . TRP A 1 6 ? 14.460 -5.318 1.579 1.00 0.000 6 TRP A O 4
ATOM 1822 N N . GLY A 1 7 ? 12.864 -5.475 0.001 1.00 0.000 7 GLY A N 4
ATOM 1823 C CA . GLY A 1 7 ? 11.798 -5.125 0.921 1.00 0.000 7 GLY A CA 4
ATOM 1824 C C . GLY A 1 7 ? 11.172 -6.342 1.574 1.00 0.000 7 GLY A C 4
ATOM 1825 O O . GLY A 1 7 ? 10.744 -6.287 2.725 1.00 0.000 7 GLY A O 4
ATOM 1829 N N . GLY A 1 8 ? 11.118 -7.446 0.834 1.00 0.000 8 GLY A N 4
ATOM 1830 C CA . GLY A 1 8 ? 10.536 -8.666 1.363 1.00 0.000 8 GLY A CA 4
ATOM 1831 C C . GLY A 1 8 ? 9.194 -8.988 0.737 1.00 0.000 8 GLY A C 4
ATOM 1832 O O . GLY A 1 8 ? 8.403 -8.089 0.448 1.00 0.000 8 GLY A O 4
ATOM 1836 N N . CYS A 1 9 ? 8.936 -10.274 0.523 1.00 0.000 9 CYS A N 4
ATOM 1837 C CA . CYS A 1 9 ? 7.682 -10.713 -0.076 1.00 0.000 9 CYS A CA 4
ATOM 1838 C C . CYS A 1 9 ? 7.600 -12.237 -0.111 1.00 0.000 9 CYS A C 4
ATOM 1839 O O . CYS A 1 9 ? 8.505 -12.928 0.356 1.00 0.000 9 CYS A O 4
ATOM 1846 N N . ASN A 1 10 ? 6.509 -12.753 -0.668 1.00 0.000 10 ASN A N 4
ATOM 1847 C CA . ASN A 1 10 ? 6.309 -14.194 -0.764 1.00 0.000 10 ASN A CA 4
ATOM 1848 C C . ASN A 1 10 ? 6.024 -14.609 -2.204 1.00 0.000 10 ASN A C 4
ATOM 1849 O O . ASN A 1 10 ? 6.479 -15.657 -2.660 1.00 0.000 10 ASN A O 4
ATOM 1860 N N . ASN A 1 11 ? 5.269 -13.778 -2.915 1.00 0.000 11 ASN A N 4
ATOM 1861 C CA . ASN A 1 11 ? 4.923 -14.058 -4.304 1.00 0.000 11 ASN A CA 4
ATOM 1862 C C . ASN A 1 11 ? 5.369 -12.919 -5.216 1.00 0.000 11 ASN A C 4
ATOM 1863 O O . ASN A 1 11 ? 5.623 -11.806 -4.757 1.00 0.000 11 ASN A O 4
ATOM 1874 N N . ASP A 1 12 ? 5.462 -13.207 -6.510 1.00 0.000 12 ASP A N 4
ATOM 1875 C CA . ASP A 1 12 ? 5.876 -12.206 -7.487 1.00 0.000 12 ASP A CA 4
ATOM 1876 C C . ASP A 1 12 ? 4.927 -11.012 -7.477 1.00 0.000 12 ASP A C 4
ATOM 1877 O O . ASP A 1 12 ? 5.360 -9.862 -7.547 1.00 0.000 12 ASP A O 4
ATOM 1886 N N . ALA A 1 13 ? 3.631 -11.293 -7.391 1.00 0.000 13 ALA A N 4
ATOM 1887 C CA . ALA A 1 13 ? 2.621 -10.241 -7.370 1.00 0.000 13 ALA A CA 4
ATOM 1888 C C . ALA A 1 13 ? 2.807 -9.325 -6.166 1.00 0.000 13 ALA A C 4
ATOM 1889 O O . ALA A 1 13 ? 2.582 -8.118 -6.252 1.00 0.000 13 ALA A O 4
ATOM 1896 N N . ASP A 1 14 ? 3.218 -9.906 -5.044 1.00 0.000 14 ASP A N 4
ATOM 1897 C CA . ASP A 1 14 ? 3.435 -9.141 -3.822 1.00 0.000 14 ASP A CA 4
ATOM 1898 C C . ASP A 1 14 ? 4.350 -7.948 -4.082 1.00 0.000 14 ASP A C 4
ATOM 1899 O O . ASP A 1 14 ? 4.156 -6.870 -3.520 1.00 0.000 14 ASP A O 4
ATOM 1908 N N . CYS A 1 15 ? 5.348 -8.150 -4.936 1.00 0.000 15 CYS A N 4
ATOM 1909 C CA . CYS A 1 15 ? 6.295 -7.093 -5.269 1.00 0.000 15 CYS A CA 4
ATOM 1910 C C . CYS A 1 15 ? 5.797 -6.272 -6.456 1.00 0.000 15 CYS A C 4
ATOM 1911 O O . CYS A 1 15 ? 4.901 -6.696 -7.186 1.00 0.000 15 CYS A O 4
ATOM 1918 N N . CYS A 1 16 ? 6.386 -5.096 -6.642 1.00 0.000 16 CYS A N 4
ATOM 1919 C CA . CYS A 1 16 ? 6.005 -4.214 -7.739 1.00 0.000 16 CYS A CA 4
ATOM 1920 C C . CYS A 1 16 ? 6.036 -4.958 -9.071 1.00 0.000 16 CYS A C 4
ATOM 1921 O O . CYS A 1 16 ? 6.532 -6.082 -9.156 1.00 0.000 16 CYS A O 4
ATOM 1928 N N . LYS A 1 17 ? 5.503 -4.323 -10.109 1.00 0.000 17 LYS A N 4
ATOM 1929 C CA . LYS A 1 17 ? 5.471 -4.922 -11.438 1.00 0.000 17 LYS A CA 4
ATOM 1930 C C . LYS A 1 17 ? 6.877 -5.036 -12.018 1.00 0.000 17 LYS A C 4
ATOM 1931 O O . LYS A 1 17 ? 7.197 -6.002 -12.712 1.00 0.000 17 LYS A O 4
ATOM 1950 N N . HIS A 1 18 ? 7.713 -4.045 -11.729 1.00 0.000 18 HIS A N 4
ATOM 1951 C CA . HIS A 1 18 ? 9.087 -4.035 -12.221 1.00 0.000 18 HIS A CA 4
ATOM 1952 C C . HIS A 1 18 ? 9.948 -5.027 -11.445 1.00 0.000 18 HIS A C 4
ATOM 1953 O O . HIS A 1 18 ? 10.839 -5.665 -12.009 1.00 0.000 18 HIS A O 4
ATOM 1967 N N . LEU A 1 19 ? 9.678 -5.152 -10.151 1.00 0.000 19 LEU A N 4
ATOM 1968 C CA . LEU A 1 19 ? 10.429 -6.066 -9.297 1.00 0.000 19 LEU A CA 4
ATOM 1969 C C . LEU A 1 19 ? 9.895 -7.490 -9.422 1.00 0.000 19 LEU A C 4
ATOM 1970 O O . LEU A 1 19 ? 8.863 -7.722 -10.049 1.00 0.000 19 LEU A O 4
ATOM 1986 N N . GLU A 1 20 ? 10.606 -8.438 -8.818 1.00 0.000 20 GLU A N 4
ATOM 1987 C CA . GLU A 1 20 ? 10.202 -9.838 -8.861 1.00 0.000 20 GLU A CA 4
ATOM 1988 C C . GLU A 1 20 ? 10.602 -10.559 -7.577 1.00 0.000 20 GLU A C 4
ATOM 1989 O O . GLU A 1 20 ? 11.746 -10.469 -7.131 1.00 0.000 20 GLU A O 4
ATOM 2001 N N . CYS A 1 21 ? 9.651 -11.275 -6.987 1.00 0.000 21 CYS A N 4
ATOM 2002 C CA . CYS A 1 21 ? 9.901 -12.011 -5.754 1.00 0.000 21 CYS A CA 4
ATOM 2003 C C . CYS A 1 21 ? 10.661 -13.304 -6.037 1.00 0.000 21 CYS A C 4
ATOM 2004 O O . CYS A 1 21 ? 10.326 -14.045 -6.961 1.00 0.000 21 CYS A O 4
ATOM 2011 N N . LYS A 1 22 ? 11.686 -13.569 -5.234 1.00 0.000 22 LYS A N 4
ATOM 2012 C CA . LYS A 1 22 ? 12.494 -14.772 -5.396 1.00 0.000 22 LYS A CA 4
ATOM 2013 C C . LYS A 1 22 ? 11.613 -16.016 -5.446 1.00 0.000 22 LYS A C 4
ATOM 2014 O O . LYS A 1 22 ? 10.503 -16.024 -4.913 1.00 0.000 22 LYS A O 4
ATOM 2033 N N . ARG A 1 23 ? 12.115 -17.066 -6.088 1.00 0.000 23 ARG A N 4
ATOM 2034 C CA . ARG A 1 23 ? 11.373 -18.316 -6.206 1.00 0.000 23 ARG A CA 4
ATOM 2035 C C . ARG A 1 23 ? 11.043 -18.885 -4.830 1.00 0.000 23 ARG A C 4
ATOM 2036 O O . ARG A 1 23 ? 9.877 -18.969 -4.444 1.00 0.000 23 ARG A O 4
ATOM 2057 N N . LYS A 1 24 ? 12.077 -19.275 -4.093 1.00 0.000 24 LYS A N 4
ATOM 2058 C CA . LYS A 1 24 ? 11.899 -19.835 -2.759 1.00 0.000 24 LYS A CA 4
ATOM 2059 C C . LYS A 1 24 ? 12.770 -19.106 -1.741 1.00 0.000 24 LYS A C 4
ATOM 2060 O O . LYS A 1 24 ? 13.574 -18.247 -2.101 1.00 0.000 24 LYS A O 4
ATOM 2079 N N . TRP A 1 25 ? 12.606 -19.455 -0.470 1.00 0.000 25 TRP A N 4
ATOM 2080 C CA . TRP A 1 25 ? 13.379 -18.834 0.599 1.00 0.000 25 TRP A CA 4
ATOM 2081 C C . TRP A 1 25 ? 14.872 -18.892 0.296 1.00 0.000 25 TRP A C 4
ATOM 2082 O O . TRP A 1 25 ? 15.402 -19.914 -0.141 1.00 0.000 25 TRP A O 4
ATOM 2103 N N . PRO A 1 26 ? 15.569 -17.771 0.532 1.00 0.000 26 PRO A N 4
ATOM 2104 C CA . PRO A 1 26 ? 14.950 -16.548 1.051 1.00 0.000 26 PRO A CA 4
ATOM 2105 C C . PRO A 1 26 ? 14.036 -15.882 0.028 1.00 0.000 26 PRO A C 4
ATOM 2106 O O . PRO A 1 26 ? 14.297 -15.927 -1.175 1.00 0.000 26 PRO A O 4
ATOM 2117 N N . HIS A 1 27 ? 12.965 -15.262 0.513 1.00 0.000 27 HIS A N 4
ATOM 2118 C CA . HIS A 1 27 ? 12.013 -14.585 -0.360 1.00 0.000 27 HIS A CA 4
ATOM 2119 C C . HIS A 1 27 ? 12.216 -13.074 -0.316 1.00 0.000 27 HIS A C 4
ATOM 2120 O O . HIS A 1 27 ? 11.971 -12.434 0.707 1.00 0.000 27 HIS A O 4
ATOM 2134 N N . ILE A 1 28 ? 12.665 -12.509 -1.432 1.00 0.000 28 ILE A N 4
ATOM 2135 C CA . ILE A 1 28 ? 12.900 -11.074 -1.521 1.00 0.000 28 ILE A CA 4
ATOM 2136 C C . ILE A 1 28 ? 12.535 -10.541 -2.902 1.00 0.000 28 ILE A C 4
ATOM 2137 O O . ILE A 1 28 ? 12.437 -11.300 -3.866 1.00 0.000 28 ILE A O 4
ATOM 2153 N N . CYS A 1 29 ? 12.336 -9.230 -2.991 1.00 0.000 29 CYS A N 4
ATOM 2154 C CA . CYS A 1 29 ? 11.984 -8.593 -4.254 1.00 0.000 29 CYS A CA 4
ATOM 2155 C C . CYS A 1 29 ? 13.224 -8.040 -4.950 1.00 0.000 29 CYS A C 4
ATOM 2156 O O . CYS A 1 29 ? 13.903 -7.157 -4.424 1.00 0.000 29 CYS A O 4
ATOM 2163 N N . LEU A 1 30 ? 13.515 -8.566 -6.134 1.00 0.000 30 LEU A N 4
ATOM 2164 C CA . LEU A 1 30 ? 14.674 -8.126 -6.903 1.00 0.000 30 LEU A CA 4
ATOM 2165 C C . LEU A 1 30 ? 14.241 -7.403 -8.174 1.00 0.000 30 LEU A C 4
ATOM 2166 O O . LEU A 1 30 ? 13.054 -7.153 -8.384 1.00 0.000 30 LEU A O 4
ATOM 2182 N N . TRP A 1 31 ? 15.211 -7.071 -9.019 1.00 0.000 31 TRP A N 4
ATOM 2183 C CA . TRP A 1 31 ? 14.929 -6.378 -10.271 1.00 0.000 31 TRP A CA 4
ATOM 2184 C C . TRP A 1 31 ? 14.760 -7.371 -11.417 1.00 0.000 31 TRP A C 4
ATOM 2185 O O . TRP A 1 31 ? 15.505 -8.345 -11.520 1.00 0.000 31 TRP A O 4
ATOM 2206 N N . ASP A 1 32 ? 13.778 -7.116 -12.273 1.00 0.000 32 ASP A N 4
ATOM 2207 C CA . ASP A 1 32 ? 13.512 -7.988 -13.412 1.00 0.000 32 ASP A CA 4
ATOM 2208 C C . ASP A 1 32 ? 14.781 -8.219 -14.227 1.00 0.000 32 ASP A C 4
ATOM 2209 O O . ASP A 1 32 ? 15.130 -9.356 -14.540 1.00 0.000 32 ASP A O 4
ATOM 2218 N N . GLY A 1 33 ? 15.466 -7.132 -14.568 1.00 0.000 33 GLY A N 4
ATOM 2219 C CA . GLY A 1 33 ? 16.688 -7.239 -15.344 1.00 0.000 33 GLY A CA 4
ATOM 2220 C C . GLY A 1 33 ? 16.457 -7.003 -16.823 1.00 0.000 33 GLY A C 4
ATOM 2221 O O . GLY A 1 33 ? 17.345 -6.523 -17.529 1.00 0.000 33 GLY A O 4
ATOM 2225 N N . THR A 1 34 ? 15.262 -7.343 -17.296 1.00 0.000 34 THR A N 4
ATOM 2226 C CA . THR A 1 34 ? 14.918 -7.168 -18.701 1.00 0.000 34 THR A CA 4
ATOM 2227 C C . THR A 1 34 ? 14.663 -5.701 -19.027 1.00 0.000 34 THR A C 4
ATOM 2228 O O . THR A 1 34 ? 14.214 -4.935 -18.174 1.00 0.000 34 THR A O 4
ATOM 2239 N N . PHE A 1 35 ? 14.950 -5.316 -20.266 1.00 0.000 35 PHE A N 4
ATOM 2240 C CA . PHE A 1 35 ? 14.751 -3.939 -20.704 1.00 0.000 35 PHE A CA 4
ATOM 2241 C C . PHE A 1 35 ? 13.274 -3.562 -20.659 1.00 0.000 35 PHE A C 4
ATOM 2242 O O . PHE A 1 35 ? 12.401 -4.390 -20.923 1.00 0.000 35 PHE A O 4
ATOM 2259 N N . THR A 1 36 ? 12.999 -2.306 -20.323 1.00 0.000 36 THR A N 4
ATOM 2260 C CA . THR A 1 36 ? 11.628 -1.818 -20.241 1.00 0.000 36 THR A CA 4
ATOM 2261 C C . THR A 1 36 ? 11.555 -0.328 -20.556 1.00 0.000 36 THR A C 4
ATOM 2262 O O . THR A 1 36 ? 12.578 0.323 -20.768 1.00 0.000 36 THR A O 4
ATOM 2273 N N . GLU A 1 1 ? 0.737 0.143 -4.458 1.00 0.000 1 GLU A N 5
ATOM 2274 C CA . GLU A 1 1 ? 1.333 -0.146 -3.159 1.00 0.000 1 GLU A CA 5
ATOM 2275 C C . GLU A 1 1 ? 2.071 -1.481 -3.184 1.00 0.000 1 GLU A C 5
ATOM 2276 O O . GLU A 1 1 ? 1.509 -2.521 -2.840 1.00 0.000 1 GLU A O 5
ATOM 2288 N N . CYS A 1 2 ? 3.335 -1.444 -3.594 1.00 0.000 2 CYS A N 5
ATOM 2289 C CA . CYS A 1 2 ? 4.151 -2.650 -3.666 1.00 0.000 2 CYS A CA 5
ATOM 2290 C C . CYS A 1 2 ? 5.448 -2.476 -2.880 1.00 0.000 2 CYS A C 5
ATOM 2291 O O . CYS A 1 2 ? 5.723 -1.401 -2.346 1.00 0.000 2 CYS A O 5
ATOM 2298 N N . ARG A 1 3 ? 6.241 -3.540 -2.814 1.00 0.000 3 ARG A N 5
ATOM 2299 C CA . ARG A 1 3 ? 7.508 -3.506 -2.094 1.00 0.000 3 ARG A CA 5
ATOM 2300 C C . ARG A 1 3 ? 8.649 -3.097 -3.020 1.00 0.000 3 ARG A C 5
ATOM 2301 O O . ARG A 1 3 ? 8.650 -3.432 -4.205 1.00 0.000 3 ARG A O 5
ATOM 2322 N N . TRP A 1 4 ? 9.618 -2.373 -2.472 1.00 0.000 4 TRP A N 5
ATOM 2323 C CA . TRP A 1 4 ? 10.766 -1.918 -3.250 1.00 0.000 4 TRP A CA 5
ATOM 2324 C C . TRP A 1 4 ? 11.913 -2.919 -3.164 1.00 0.000 4 TRP A C 5
ATOM 2325 O O . TRP A 1 4 ? 11.754 -4.015 -2.625 1.00 0.000 4 TRP A O 5
ATOM 2346 N N . PHE A 1 5 ? 13.068 -2.536 -3.697 1.00 0.000 5 PHE A N 5
ATOM 2347 C CA . PHE A 1 5 ? 14.242 -3.400 -3.681 1.00 0.000 5 PHE A CA 5
ATOM 2348 C C . PHE A 1 5 ? 14.609 -3.792 -2.252 1.00 0.000 5 PHE A C 5
ATOM 2349 O O . PHE A 1 5 ? 14.713 -2.939 -1.371 1.00 0.000 5 PHE A O 5
ATOM 2366 N N . TRP A 1 6 ? 14.802 -5.087 -2.032 1.00 0.000 6 TRP A N 5
ATOM 2367 C CA . TRP A 1 6 ? 15.156 -5.593 -0.711 1.00 0.000 6 TRP A CA 5
ATOM 2368 C C . TRP A 1 6 ? 14.127 -5.166 0.330 1.00 0.000 6 TRP A C 5
ATOM 2369 O O . TRP A 1 6 ? 14.415 -4.344 1.200 1.00 0.000 6 TRP A O 5
ATOM 2390 N N . GLY A 1 7 ? 12.927 -5.729 0.235 1.00 0.000 7 GLY A N 5
ATOM 2391 C CA . GLY A 1 7 ? 11.873 -5.392 1.175 1.00 0.000 7 GLY A CA 5
ATOM 2392 C C . GLY A 1 7 ? 11.236 -6.620 1.796 1.00 0.000 7 GLY A C 5
ATOM 2393 O O . GLY A 1 7 ? 10.855 -6.606 2.965 1.00 0.000 7 GLY A O 5
ATOM 2397 N N . GLY A 1 8 ? 11.119 -7.686 1.009 1.00 0.000 8 GLY A N 5
ATOM 2398 C CA . GLY A 1 8 ? 10.522 -8.912 1.505 1.00 0.000 8 GLY A CA 5
ATOM 2399 C C . GLY A 1 8 ? 9.166 -9.188 0.886 1.00 0.000 8 GLY A C 5
ATOM 2400 O O . GLY A 1 8 ? 8.392 -8.265 0.632 1.00 0.000 8 GLY A O 5
ATOM 2404 N N . CYS A 1 9 ? 8.878 -10.462 0.641 1.00 0.000 9 CYS A N 5
ATOM 2405 C CA . CYS A 1 9 ? 7.607 -10.858 0.046 1.00 0.000 9 CYS A CA 5
ATOM 2406 C C . CYS A 1 9 ? 7.489 -12.378 -0.023 1.00 0.000 9 CYS A C 5
ATOM 2407 O O . CYS A 1 9 ? 8.376 -13.100 0.429 1.00 0.000 9 CYS A O 5
ATOM 2414 N N . ASN A 1 10 ? 6.387 -12.855 -0.593 1.00 0.000 10 ASN A N 5
ATOM 2415 C CA . ASN A 1 10 ? 6.152 -14.288 -0.721 1.00 0.000 10 ASN A CA 5
ATOM 2416 C C . ASN A 1 10 ? 5.832 -14.660 -2.165 1.00 0.000 10 ASN A C 5
ATOM 2417 O O . ASN A 1 10 ? 6.264 -15.700 -2.660 1.00 0.000 10 ASN A O 5
ATOM 2428 N N . ASN A 1 11 ? 5.070 -13.802 -2.836 1.00 0.000 11 ASN A N 5
ATOM 2429 C CA . ASN A 1 11 ? 4.691 -14.040 -4.224 1.00 0.000 11 ASN A CA 5
ATOM 2430 C C . ASN A 1 11 ? 5.110 -12.871 -5.111 1.00 0.000 11 ASN A C 5
ATOM 2431 O O . ASN A 1 11 ? 5.389 -11.776 -4.621 1.00 0.000 11 ASN A O 5
ATOM 2442 N N . ASP A 1 12 ? 5.152 -13.111 -6.417 1.00 0.000 12 ASP A N 5
ATOM 2443 C CA . ASP A 1 12 ? 5.535 -12.079 -7.372 1.00 0.000 12 ASP A CA 5
ATOM 2444 C C . ASP A 1 12 ? 4.586 -10.887 -7.294 1.00 0.000 12 ASP A C 5
ATOM 2445 O O . ASP A 1 12 ? 5.002 -9.739 -7.448 1.00 0.000 12 ASP A O 5
ATOM 2454 N N . ALA A 1 13 ? 3.309 -11.168 -7.056 1.00 0.000 13 ALA A N 5
ATOM 2455 C CA . ALA A 1 13 ? 2.302 -10.120 -6.957 1.00 0.000 13 ALA A CA 5
ATOM 2456 C C . ALA A 1 13 ? 2.617 -9.161 -5.813 1.00 0.000 13 ALA A C 5
ATOM 2457 O O . ALA A 1 13 ? 2.373 -7.959 -5.913 1.00 0.000 13 ALA A O 5
ATOM 2464 N N . ASP A 1 14 ? 3.161 -9.701 -4.728 1.00 0.000 14 ASP A N 5
ATOM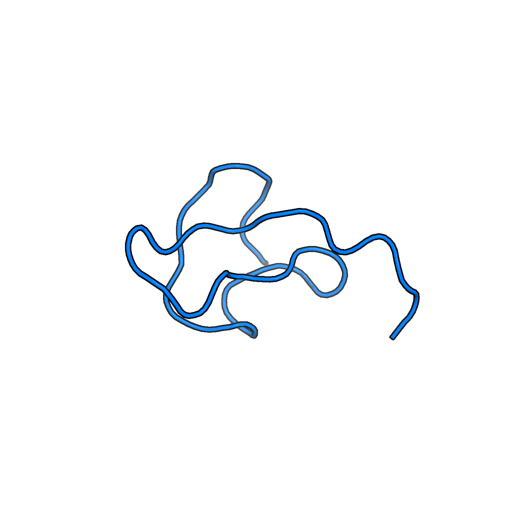 2465 C CA . ASP A 1 14 ? 3.510 -8.893 -3.565 1.00 0.000 14 ASP A CA 5
ATOM 2466 C C . ASP A 1 14 ? 4.469 -7.772 -3.951 1.00 0.000 14 ASP A C 5
ATOM 2467 O O . ASP A 1 14 ? 4.377 -6.657 -3.437 1.00 0.000 14 ASP A O 5
ATOM 2476 N N . CYS A 1 15 ? 5.391 -8.074 -4.860 1.00 0.000 15 CYS A N 5
ATOM 2477 C CA . CYS A 1 15 ? 6.368 -7.093 -5.315 1.00 0.000 15 CYS A CA 5
ATOM 2478 C C . CYS A 1 15 ? 5.837 -6.311 -6.512 1.00 0.000 15 CYS A C 5
ATOM 2479 O O . CYS A 1 15 ? 4.900 -6.743 -7.184 1.00 0.000 15 CYS A O 5
ATOM 2486 N N . CYS A 1 16 ? 6.443 -5.157 -6.774 1.00 0.000 16 CYS A N 5
ATOM 2487 C CA . CYS A 1 16 ? 6.033 -4.313 -7.890 1.00 0.000 16 CYS A CA 5
ATOM 2488 C C . CYS A 1 16 ? 6.046 -5.098 -9.199 1.00 0.000 16 CYS A C 5
ATOM 2489 O O . CYS A 1 16 ? 6.470 -6.253 -9.239 1.00 0.000 16 CYS A O 5
ATOM 2496 N N . LYS A 1 17 ? 5.580 -4.462 -10.268 1.00 0.000 17 LYS A N 5
ATOM 2497 C CA . LYS A 1 17 ? 5.539 -5.097 -11.579 1.00 0.000 17 LYS A CA 5
ATOM 2498 C C . LYS A 1 17 ? 6.947 -5.304 -12.128 1.00 0.000 17 LYS A C 5
ATOM 2499 O O . LYS A 1 17 ? 7.239 -6.329 -12.745 1.00 0.000 17 LYS A O 5
ATOM 2518 N N . HIS A 1 18 ? 7.817 -4.326 -11.897 1.00 0.000 18 HIS A N 5
ATOM 2519 C CA . HIS A 1 18 ? 9.196 -4.403 -12.366 1.00 0.000 18 HIS A CA 5
ATOM 2520 C C . HIS A 1 18 ? 10.026 -5.314 -11.467 1.00 0.000 18 HIS A C 5
ATOM 2521 O O . HIS A 1 18 ? 10.871 -6.072 -11.944 1.00 0.000 18 HIS A O 5
ATOM 2535 N N . LEU A 1 19 ? 9.781 -5.233 -10.164 1.00 0.000 19 LEU A N 5
ATOM 2536 C CA . LEU A 1 19 ? 10.506 -6.049 -9.196 1.00 0.000 19 LEU A CA 5
ATOM 2537 C C . LEU A 1 19 ? 9.932 -7.461 -9.136 1.00 0.000 19 LEU A C 5
ATOM 2538 O O . LEU A 1 19 ? 8.716 -7.645 -9.111 1.00 0.000 19 LEU A O 5
ATOM 2554 N N . GLU A 1 20 ? 10.816 -8.453 -9.110 1.00 0.000 20 GLU A N 5
ATOM 2555 C CA . GLU A 1 20 ? 10.396 -9.848 -9.050 1.00 0.000 20 GLU A CA 5
ATOM 2556 C C . GLU A 1 20 ? 10.871 -10.505 -7.758 1.00 0.000 20 GLU A C 5
ATOM 2557 O O . GLU A 1 20 ? 12.041 -10.402 -7.389 1.00 0.000 20 GLU A O 5
ATOM 2569 N N . CYS A 1 21 ? 9.954 -11.180 -7.072 1.00 0.000 21 CYS A N 5
ATOM 2570 C CA . CYS A 1 21 ? 10.276 -11.853 -5.820 1.00 0.000 21 CYS A CA 5
ATOM 2571 C C . CYS A 1 21 ? 11.012 -13.164 -6.081 1.00 0.000 21 CYS A C 5
ATOM 2572 O O . CYS A 1 21 ? 10.777 -13.831 -7.089 1.00 0.000 21 CYS A O 5
ATOM 2579 N N . LYS A 1 22 ? 11.903 -13.529 -5.165 1.00 0.000 22 LYS A N 5
ATOM 2580 C CA . LYS A 1 22 ? 12.673 -14.761 -5.294 1.00 0.000 22 LYS A CA 5
ATOM 2581 C C . LYS A 1 22 ? 11.754 -15.953 -5.543 1.00 0.000 22 LYS A C 5
ATOM 2582 O O . LYS A 1 22 ? 10.581 -15.932 -5.171 1.00 0.000 22 LYS A O 5
ATOM 2601 N N . ARG A 1 23 ? 12.296 -16.990 -6.171 1.00 0.000 23 ARG A N 5
ATOM 2602 C CA . ARG A 1 23 ? 11.525 -18.191 -6.469 1.00 0.000 23 ARG A CA 5
ATOM 2603 C C . ARG A 1 23 ? 11.263 -18.998 -5.200 1.00 0.000 23 ARG A C 5
ATOM 2604 O O . ARG A 1 23 ? 10.179 -19.550 -5.015 1.00 0.000 23 ARG A O 5
ATOM 2625 N N . LYS A 1 24 ? 12.265 -19.062 -4.329 1.00 0.000 24 LYS A N 5
ATOM 2626 C CA . LYS A 1 24 ? 12.144 -19.800 -3.077 1.00 0.000 24 LYS A CA 5
ATOM 2627 C C . LYS A 1 24 ? 12.902 -19.096 -1.956 1.00 0.000 24 LYS A C 5
ATOM 2628 O O . LYS A 1 24 ? 13.697 -18.190 -2.206 1.00 0.000 24 LYS A O 5
ATOM 2647 N N . TRP A 1 25 ? 12.652 -19.520 -0.723 1.00 0.000 25 TRP A N 5
ATOM 2648 C CA . TRP A 1 25 ? 13.313 -18.931 0.436 1.00 0.000 25 TRP A CA 5
ATOM 2649 C C . TRP A 1 25 ? 14.828 -18.947 0.266 1.00 0.000 25 TRP A C 5
ATOM 2650 O O . TRP A 1 25 ? 15.417 -19.939 -0.164 1.00 0.000 25 TRP A O 5
ATOM 2671 N N . PRO A 1 26 ? 15.475 -17.823 0.609 1.00 0.000 26 PRO A N 5
ATOM 2672 C CA . PRO A 1 26 ? 14.784 -16.637 1.121 1.00 0.000 26 PRO A CA 5
ATOM 2673 C C . PRO A 1 26 ? 13.949 -15.944 0.049 1.00 0.000 26 PRO A C 5
ATOM 2674 O O . PRO A 1 26 ? 14.328 -15.912 -1.122 1.00 0.000 26 PRO A O 5
ATOM 2685 N N . HIS A 1 27 ? 12.812 -15.390 0.457 1.00 0.000 27 HIS A N 5
ATOM 2686 C CA . HIS A 1 27 ? 11.924 -14.697 -0.470 1.00 0.000 27 HIS A CA 5
ATOM 2687 C C . HIS A 1 27 ? 12.091 -13.185 -0.353 1.00 0.000 27 HIS A C 5
ATOM 2688 O O . HIS A 1 27 ? 11.746 -12.590 0.668 1.00 0.000 27 HIS A O 5
ATOM 2702 N N . ILE A 1 28 ? 12.621 -12.570 -1.405 1.00 0.000 28 ILE A N 5
ATOM 2703 C CA . ILE A 1 28 ? 12.832 -11.128 -1.420 1.00 0.000 28 ILE A CA 5
ATOM 2704 C C . ILE A 1 28 ? 12.574 -10.548 -2.807 1.00 0.000 28 ILE A C 5
ATOM 2705 O O . ILE A 1 28 ? 12.736 -11.233 -3.818 1.00 0.000 28 ILE A O 5
ATOM 2721 N N . CYS A 1 29 ? 12.173 -9.282 -2.848 1.00 0.000 2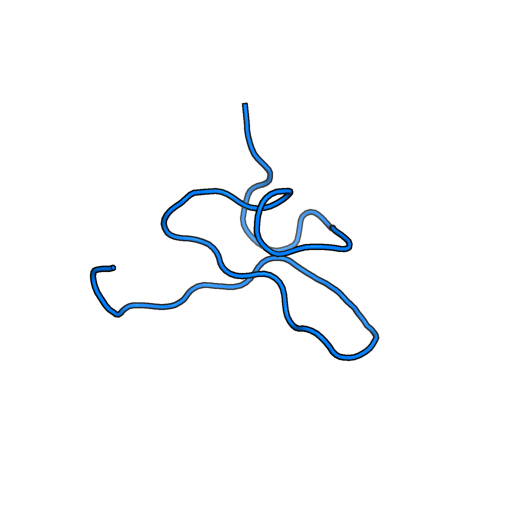9 CYS A N 5
ATOM 2722 C CA . CYS A 1 29 ? 11.894 -8.609 -4.110 1.00 0.000 29 CYS A CA 5
ATOM 2723 C C . CYS A 1 29 ? 13.176 -8.060 -4.729 1.00 0.000 29 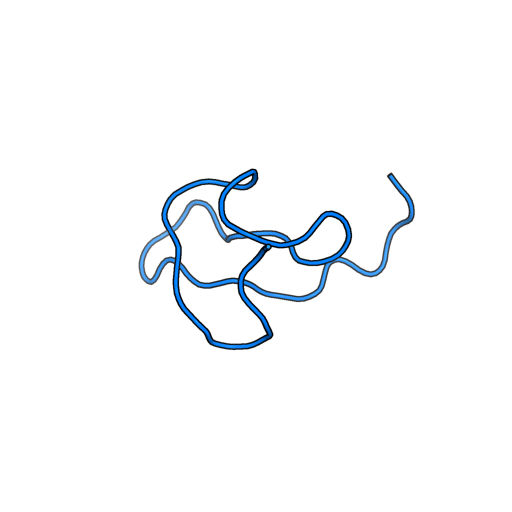CYS A C 5
ATOM 2724 O O . CYS A 1 29 ? 13.835 -7.193 -4.154 1.00 0.000 29 CYS A O 5
ATOM 2731 N N . LEU A 1 30 ? 13.523 -8.570 -5.905 1.00 0.000 30 LEU A N 5
ATOM 2732 C CA . LEU A 1 30 ? 14.727 -8.131 -6.604 1.00 0.000 30 LEU A CA 5
ATOM 2733 C C . LEU A 1 30 ? 14.372 -7.423 -7.907 1.00 0.000 30 LEU A C 5
ATOM 2734 O O . LEU A 1 30 ? 13.197 -7.234 -8.222 1.00 0.000 30 LEU A O 5
ATOM 2750 N N . TRP A 1 31 ? 15.394 -7.035 -8.661 1.00 0.000 31 TRP A N 5
ATOM 2751 C CA . TRP A 1 31 ? 15.189 -6.348 -9.932 1.00 0.000 31 TRP A CA 5
ATOM 2752 C C . TRP A 1 31 ? 15.095 -7.347 -11.080 1.00 0.000 31 TRP A C 5
ATOM 2753 O O . TRP A 1 31 ? 15.779 -8.371 -11.082 1.00 0.000 31 TRP A O 5
ATOM 2774 N N . ASP A 1 32 ? 14.246 -7.042 -12.055 1.00 0.000 32 ASP A N 5
ATOM 2775 C CA . ASP A 1 32 ? 14.064 -7.913 -13.211 1.00 0.000 32 ASP A CA 5
ATOM 2776 C C . ASP A 1 32 ? 15.397 -8.186 -13.900 1.00 0.000 32 ASP A C 5
ATOM 2777 O O . ASP A 1 32 ? 15.793 -9.338 -14.074 1.00 0.000 32 ASP A O 5
ATOM 2786 N N . GLY A 1 33 ? 16.085 -7.118 -14.292 1.00 0.000 33 GLY A N 5
ATOM 2787 C CA . GLY A 1 33 ? 17.365 -7.265 -14.960 1.00 0.000 33 GLY A CA 5
ATOM 2788 C C . GLY A 1 33 ? 17.249 -7.159 -16.467 1.00 0.000 33 GLY A C 5
ATOM 2789 O O . GLY A 1 33 ? 18.182 -6.722 -17.141 1.00 0.000 33 GLY A O 5
ATOM 2793 N N . THR A 1 34 ? 16.099 -7.562 -17.000 1.00 0.000 34 THR A N 5
ATOM 2794 C CA . THR A 1 34 ? 15.865 -7.514 -18.438 1.00 0.000 34 THR A CA 5
ATOM 2795 C C . THR A 1 34 ? 14.989 -6.324 -18.813 1.00 0.000 34 THR A C 5
ATOM 2796 O O . THR A 1 34 ? 14.098 -5.934 -18.058 1.00 0.000 34 THR A O 5
ATOM 2807 N N . PHE A 1 35 ? 15.247 -5.750 -19.983 1.00 0.000 35 PHE A N 5
ATOM 2808 C CA . PHE A 1 35 ? 14.482 -4.604 -20.458 1.00 0.000 35 PHE A CA 5
ATOM 2809 C C . PHE A 1 35 ? 13.223 -5.056 -21.192 1.00 0.000 35 PHE A C 5
ATOM 2810 O O . PHE A 1 35 ? 13.225 -6.077 -21.881 1.00 0.000 35 PHE A O 5
ATOM 2827 N N . THR A 1 36 ? 12.148 -4.289 -21.041 1.00 0.000 36 THR A N 5
ATOM 2828 C CA . THR A 1 36 ? 10.882 -4.610 -21.687 1.00 0.000 36 THR A CA 5
ATOM 2829 C C . THR A 1 36 ? 10.293 -3.388 -22.381 1.00 0.000 36 THR A C 5
ATOM 2830 O O . THR A 1 36 ? 9.651 -2.550 -21.747 1.00 0.000 36 THR A O 5
ATOM 2841 N N . GLU A 1 1 ? 1.759 0.762 -4.187 1.00 0.000 1 GLU A N 6
ATOM 2842 C CA . GLU A 1 1 ? 1.473 -0.018 -2.989 1.00 0.000 1 GLU A CA 6
ATOM 2843 C C . GLU A 1 1 ? 2.177 -1.371 -3.040 1.00 0.000 1 GLU A C 6
ATOM 2844 O O . GLU A 1 1 ? 1.591 -2.402 -2.709 1.00 0.000 1 GLU A O 6
ATOM 2856 N N . CYS A 1 2 ? 3.439 -1.360 -3.458 1.00 0.000 2 CYS A N 6
ATOM 2857 C CA . CYS A 1 2 ? 4.224 -2.584 -3.554 1.00 0.000 2 CYS A CA 6
ATOM 2858 C C . CYS A 1 2 ? 5.533 -2.453 -2.782 1.00 0.000 2 CYS A C 6
ATOM 2859 O O . CYS A 1 2 ? 5.847 -1.389 -2.248 1.00 0.000 2 CYS A O 6
ATOM 2866 N N . ARG A 1 3 ? 6.294 -3.541 -2.727 1.00 0.000 3 ARG A N 6
ATOM 2867 C CA . ARG A 1 3 ? 7.568 -3.548 -2.020 1.00 0.000 3 ARG A CA 6
ATOM 2868 C C . ARG A 1 3 ? 8.710 -3.152 -2.952 1.00 0.000 3 ARG A C 6
ATOM 2869 O O . ARG A 1 3 ? 8.586 -3.242 -4.173 1.00 0.000 3 ARG A O 6
ATOM 2890 N N . TRP A 1 4 ? 9.818 -2.713 -2.367 1.00 0.000 4 TRP A N 6
ATOM 2891 C CA . TRP A 1 4 ? 10.981 -2.302 -3.146 1.00 0.000 4 TRP A CA 6
ATOM 2892 C C . TRP A 1 4 ? 12.126 -3.295 -2.979 1.00 0.000 4 TRP A C 6
ATOM 2893 O O . TRP A 1 4 ? 11.972 -4.334 -2.337 1.00 0.000 4 TRP A O 6
ATOM 2914 N N . PHE A 1 5 ? 13.275 -2.970 -3.562 1.00 0.000 5 PHE A N 6
ATOM 2915 C CA . PHE A 1 5 ? 14.446 -3.835 -3.479 1.00 0.000 5 PHE A CA 6
ATOM 2916 C C . PHE A 1 5 ? 14.757 -4.191 -2.028 1.00 0.000 5 PHE A C 6
ATOM 2917 O O . PHE A 1 5 ? 14.867 -3.313 -1.172 1.00 0.000 5 PHE A O 6
ATOM 2934 N N . TRP A 1 6 ? 14.898 -5.484 -1.760 1.00 0.000 6 TRP A N 6
ATOM 2935 C CA . TRP A 1 6 ? 15.195 -5.957 -0.413 1.00 0.000 6 TRP A CA 6
ATOM 2936 C C . TRP A 1 6 ? 14.121 -5.508 0.572 1.00 0.000 6 TRP A C 6
ATOM 2937 O O . TRP A 1 6 ? 14.413 -5.201 1.727 1.00 0.000 6 TRP A O 6
ATOM 2958 N N . GLY A 1 7 ? 12.875 -5.473 0.107 1.00 0.000 7 GLY A N 6
ATOM 2959 C CA . GLY A 1 7 ? 11.776 -5.061 0.960 1.00 0.000 7 GLY A CA 6
ATOM 2960 C C . GLY A 1 7 ? 11.096 -6.234 1.636 1.00 0.000 7 GLY A C 6
ATOM 2961 O O . GLY A 1 7 ? 10.616 -6.117 2.763 1.00 0.000 7 GLY A O 6
ATOM 2965 N N . GLY A 1 8 ? 11.052 -7.370 0.946 1.00 0.000 8 GLY A N 6
ATOM 2966 C CA . GLY A 1 8 ? 10.421 -8.552 1.502 1.00 0.000 8 GLY A CA 6
ATOM 2967 C C . GLY A 1 8 ? 9.118 -8.896 0.807 1.00 0.000 8 GLY A C 6
ATOM 2968 O O . GLY A 1 8 ? 8.359 -8.007 0.419 1.00 0.000 8 GLY A O 6
ATOM 2972 N N . CYS A 1 9 ? 8.858 -10.189 0.646 1.00 0.000 9 CYS A N 6
ATOM 2973 C CA . CYS A 1 9 ? 7.640 -10.649 -0.009 1.00 0.000 9 CYS A CA 6
ATOM 2974 C C . CYS A 1 9 ? 7.582 -12.174 -0.041 1.00 0.000 9 CYS A C 6
ATOM 2975 O O . CYS A 1 9 ? 8.468 -12.850 0.481 1.00 0.000 9 CYS A O 6
ATOM 2982 N N . ASN A 1 10 ? 6.533 -12.708 -0.658 1.00 0.000 10 ASN A N 6
ATOM 2983 C CA . ASN A 1 10 ? 6.359 -14.152 -0.758 1.00 0.000 10 ASN A CA 6
ATOM 2984 C C . ASN A 1 10 ? 6.092 -14.569 -2.201 1.00 0.000 10 ASN A C 6
ATOM 2985 O O . ASN A 1 10 ? 6.593 -15.593 -2.665 1.00 0.000 10 ASN A O 6
ATOM 2996 N N . ASN A 1 11 ? 5.300 -13.768 -2.906 1.00 0.000 11 ASN A N 6
ATOM 2997 C CA . ASN A 1 11 ? 4.967 -14.053 -4.297 1.00 0.000 11 ASN A CA 6
ATOM 2998 C C . ASN A 1 11 ? 5.425 -12.920 -5.210 1.00 0.000 11 ASN A C 6
ATOM 2999 O O . ASN A 1 11 ? 5.883 -11.878 -4.741 1.00 0.000 11 ASN A O 6
ATOM 3010 N N . ASP A 1 12 ? 5.299 -13.131 -6.515 1.00 0.000 12 ASP A N 6
ATOM 3011 C CA . ASP A 1 12 ? 5.698 -12.128 -7.495 1.00 0.000 12 ASP A CA 6
ATOM 3012 C C . ASP A 1 12 ? 4.755 -10.929 -7.460 1.00 0.000 12 ASP A C 6
ATOM 3013 O O . ASP A 1 12 ? 5.182 -9.786 -7.617 1.00 0.000 12 ASP A O 6
ATOM 3022 N N . ALA A 1 13 ? 3.470 -11.200 -7.255 1.00 0.000 13 ALA A N 6
ATOM 3023 C CA . ALA A 1 13 ? 2.466 -10.144 -7.199 1.00 0.000 13 ALA A CA 6
ATOM 3024 C C . ALA A 1 13 ? 2.720 -9.207 -6.023 1.00 0.000 13 ALA A C 6
ATOM 3025 O O . ALA A 1 13 ? 2.490 -8.001 -6.117 1.00 0.000 13 ALA A O 6
ATOM 3032 N N . ASP A 1 14 ? 3.194 -9.769 -4.916 1.00 0.000 14 ASP A N 6
ATOM 3033 C CA . ASP A 1 14 ? 3.479 -8.983 -3.722 1.00 0.000 14 ASP A CA 6
ATOM 3034 C C . ASP A 1 14 ? 4.404 -7.815 -4.048 1.00 0.000 14 ASP A C 6
ATOM 3035 O O . ASP A 1 14 ? 4.253 -6.720 -3.506 1.00 0.000 14 ASP A O 6
ATOM 3044 N N . CYS A 1 15 ? 5.363 -8.056 -4.936 1.00 0.000 15 CYS A N 6
ATOM 3045 C CA . CYS A 1 15 ? 6.314 -7.025 -5.333 1.00 0.000 15 CYS A CA 6
ATOM 3046 C C . CYS A 1 15 ? 5.783 -6.224 -6.519 1.00 0.000 15 CYS A C 6
ATOM 3047 O O . CYS A 1 15 ? 4.843 -6.643 -7.195 1.00 0.000 15 CYS A O 6
ATOM 3054 N N . CYS A 1 16 ? 6.393 -5.069 -6.765 1.00 0.000 16 CYS A N 6
ATOM 3055 C CA . CYS A 1 16 ? 5.984 -4.208 -7.868 1.00 0.000 16 CYS A CA 6
ATOM 3056 C C . CYS A 1 16 ? 5.944 -4.986 -9.180 1.00 0.000 16 CYS A C 6
ATOM 3057 O O . CYS A 1 16 ? 6.418 -6.120 -9.257 1.00 0.000 16 CYS A O 6
ATOM 3064 N N . LYS A 1 17 ? 5.377 -4.369 -10.211 1.00 0.000 17 LYS A N 6
ATOM 3065 C CA . LYS A 1 17 ? 5.276 -5.000 -11.521 1.00 0.000 17 LYS A CA 6
ATOM 3066 C C . LYS A 1 17 ? 6.658 -5.201 -12.136 1.00 0.000 17 LYS A C 6
ATOM 3067 O O . LYS A 1 17 ? 6.910 -6.201 -12.809 1.00 0.000 17 LYS A O 6
ATOM 3086 N N . HIS A 1 18 ? 7.551 -4.245 -11.899 1.00 0.000 18 HIS A N 6
ATOM 3087 C CA . HIS A 1 18 ? 8.908 -4.318 -12.428 1.00 0.000 18 HIS A CA 6
ATOM 3088 C C . HIS A 1 18 ? 9.767 -5.261 -11.591 1.00 0.000 18 HIS A C 6
ATOM 3089 O O . HIS A 1 18 ? 10.621 -5.974 -12.120 1.00 0.000 18 HIS A O 6
ATOM 3103 N N . LEU A 1 19 ? 9.536 -5.260 -10.283 1.00 0.000 19 LEU A N 6
ATOM 3104 C CA . LEU A 1 19 ? 10.290 -6.115 -9.372 1.00 0.000 19 LEU A CA 6
ATOM 3105 C C . LEU A 1 19 ? 9.754 -7.543 -9.397 1.00 0.000 19 LEU A C 6
ATOM 3106 O O . LEU A 1 19 ? 8.671 -7.800 -9.922 1.00 0.000 19 LEU A O 6
ATOM 3122 N N . GLU A 1 20 ? 10.520 -8.467 -8.826 1.00 0.000 20 GLU A N 6
ATOM 3123 C CA . GLU A 1 20 ? 10.121 -9.869 -8.782 1.00 0.000 20 GLU A CA 6
ATOM 3124 C C . GLU A 1 20 ? 10.678 -10.555 -7.538 1.00 0.000 20 GLU A C 6
ATOM 3125 O O . GLU A 1 20 ? 11.873 -10.474 -7.253 1.00 0.000 20 GLU A O 6
ATOM 3137 N N . CYS A 1 21 ? 9.803 -11.229 -6.800 1.00 0.000 21 CYS A N 6
ATOM 3138 C CA . CYS A 1 21 ? 10.204 -11.929 -5.585 1.00 0.000 21 CYS A CA 6
ATOM 3139 C C . CYS A 1 21 ? 10.999 -13.187 -5.920 1.00 0.000 21 CYS A C 6
ATOM 3140 O O . CYS A 1 21 ? 10.739 -13.851 -6.924 1.00 0.000 21 CYS A O 6
ATOM 3147 N N . LYS A 1 22 ? 11.969 -13.511 -5.072 1.00 0.000 22 LYS A N 6
ATOM 3148 C CA . LYS A 1 22 ? 12.802 -14.691 -5.275 1.00 0.000 22 LYS A CA 6
ATOM 3149 C C . LYS A 1 22 ? 11.943 -15.932 -5.491 1.00 0.000 22 LYS A C 6
ATOM 3150 O O . LYS A 1 22 ? 10.813 -16.009 -5.006 1.00 0.000 22 LYS A O 6
ATOM 3169 N N . ARG A 1 23 ? 12.486 -16.903 -6.219 1.00 0.000 23 ARG A N 6
ATOM 3170 C CA . ARG A 1 23 ? 11.768 -18.141 -6.498 1.00 0.000 23 ARG A CA 6
ATOM 3171 C C . ARG A 1 23 ? 11.365 -18.839 -5.202 1.00 0.000 23 ARG A C 6
ATOM 3172 O O . ARG A 1 23 ? 10.188 -19.126 -4.979 1.00 0.000 23 ARG A O 6
ATOM 3193 N N . LYS A 1 24 ? 12.348 -19.110 -4.351 1.00 0.000 24 LYS A N 6
ATOM 3194 C CA . LYS A 1 24 ? 12.097 -19.774 -3.077 1.00 0.000 24 LYS A CA 6
ATOM 3195 C C . LYS A 1 24 ? 12.847 -19.080 -1.945 1.00 0.000 24 LYS A C 6
ATOM 3196 O O . LYS A 1 24 ? 13.664 -18.190 -2.183 1.00 0.000 24 LYS A O 6
ATOM 3215 N N . TRP A 1 25 ? 12.565 -19.493 -0.715 1.00 0.000 25 TRP A N 6
ATOM 3216 C CA . TRP A 1 25 ? 13.215 -18.911 0.454 1.00 0.000 25 TRP A CA 6
ATOM 3217 C C . TRP A 1 25 ? 14.732 -18.945 0.308 1.00 0.000 25 TRP A C 6
ATOM 3218 O O . TRP A 1 25 ? 15.317 -19.944 -0.112 1.00 0.000 25 TRP A O 6
ATOM 3239 N N . PRO A 1 26 ? 15.387 -17.829 0.661 1.00 0.000 26 PRO A N 6
ATOM 3240 C CA . PRO A 1 26 ? 14.702 -16.633 1.161 1.00 0.000 26 PRO A CA 6
ATOM 3241 C C . PRO A 1 26 ? 13.893 -15.932 0.076 1.00 0.000 26 PRO A C 6
ATOM 3242 O O . PRO A 1 26 ? 14.287 -15.911 -1.091 1.00 0.000 26 PRO A O 6
ATOM 3253 N N . HIS A 1 27 ? 12.760 -15.358 0.467 1.00 0.000 27 HIS A N 6
ATOM 3254 C CA . HIS A 1 27 ? 11.895 -14.654 -0.474 1.00 0.000 27 HIS A CA 6
ATOM 3255 C C . HIS A 1 27 ? 12.083 -13.144 -0.359 1.00 0.000 27 HIS A C 6
ATOM 3256 O O . HIS A 1 27 ? 11.738 -12.542 0.658 1.00 0.000 27 HIS A O 6
ATOM 3270 N N . ILE A 1 28 ? 12.632 -12.540 -1.407 1.00 0.000 28 ILE A N 6
ATOM 3271 C CA . ILE A 1 28 ? 12.865 -11.101 -1.423 1.00 0.000 28 ILE A CA 6
ATOM 3272 C C . ILE A 1 28 ? 12.619 -10.520 -2.811 1.00 0.000 28 ILE A C 6
ATOM 3273 O O . ILE A 1 28 ? 12.827 -11.190 -3.823 1.00 0.000 28 ILE A O 6
ATOM 3289 N N . CYS A 1 29 ? 12.176 -9.267 -2.853 1.00 0.000 29 CYS A N 6
ATOM 3290 C CA . CYS A 1 29 ? 11.902 -8.594 -4.116 1.00 0.000 29 CYS A CA 6
ATOM 3291 C C . CYS A 1 29 ? 13.195 -8.107 -4.764 1.00 0.000 29 CYS A C 6
ATOM 3292 O O . CYS A 1 29 ? 13.950 -7.338 -4.169 1.00 0.000 29 CYS A O 6
ATOM 3299 N N . LEU A 1 30 ? 13.444 -8.561 -5.988 1.00 0.000 30 LEU A N 6
ATOM 3300 C CA . LEU A 1 30 ? 14.645 -8.173 -6.719 1.00 0.000 30 LEU A CA 6
ATOM 3301 C C . LEU A 1 30 ? 14.289 -7.605 -8.089 1.00 0.000 30 LEU A C 6
ATOM 3302 O O . LEU A 1 30 ? 13.170 -7.776 -8.571 1.00 0.000 30 LEU A O 6
ATOM 3318 N N . TRP A 1 31 ? 15.249 -6.931 -8.711 1.00 0.000 31 TRP A N 6
ATOM 3319 C CA . TRP A 1 31 ? 15.038 -6.339 -10.027 1.00 0.000 31 TRP A CA 6
ATOM 3320 C C . TRP A 1 31 ? 14.955 -7.418 -11.102 1.00 0.000 31 TRP A C 6
ATOM 3321 O O . TRP A 1 31 ? 15.665 -8.422 -11.042 1.00 0.000 31 TRP A O 6
ATOM 3342 N N . ASP A 1 32 ? 14.086 -7.204 -12.083 1.00 0.000 32 ASP A N 6
ATOM 3343 C CA . ASP A 1 32 ? 13.912 -8.158 -13.172 1.00 0.000 32 ASP A CA 6
ATOM 3344 C C . ASP A 1 32 ? 15.108 -8.126 -14.119 1.00 0.000 32 ASP A C 6
ATOM 3345 O O . ASP A 1 32 ? 15.625 -9.169 -14.518 1.00 0.000 32 ASP A O 6
ATOM 3354 N N . GLY A 1 33 ? 15.543 -6.921 -14.475 1.00 0.000 33 GLY A N 6
ATOM 3355 C CA . GLY A 1 33 ? 16.675 -6.776 -15.372 1.00 0.000 33 GLY A CA 6
ATOM 3356 C C . GLY A 1 33 ? 16.256 -6.367 -16.770 1.00 0.000 33 GLY A C 6
ATOM 3357 O O . GLY A 1 33 ? 17.005 -5.694 -17.479 1.00 0.000 33 GLY A O 6
ATOM 3361 N N . THR A 1 34 ? 15.056 -6.776 -17.171 1.00 0.000 34 THR A N 6
ATOM 3362 C CA . THR A 1 34 ? 14.541 -6.450 -18.495 1.00 0.000 34 THR A CA 6
ATOM 3363 C C . THR A 1 34 ? 14.399 -4.943 -18.674 1.00 0.000 34 THR A C 6
ATOM 3364 O O . THR A 1 34 ? 13.884 -4.249 -17.797 1.00 0.000 34 THR A O 6
ATOM 3375 N N . PHE A 1 35 ? 14.859 -4.442 -19.816 1.00 0.000 35 PHE A N 6
ATOM 3376 C CA . PHE A 1 35 ? 14.783 -3.016 -20.110 1.00 0.000 35 PHE A CA 6
ATOM 3377 C C . PHE A 1 35 ? 13.345 -2.596 -20.402 1.00 0.000 35 PHE A C 6
ATOM 3378 O O . PHE A 1 35 ? 12.592 -3.325 -21.048 1.00 0.000 35 PHE A O 6
ATOM 3395 N N . THR A 1 36 ? 12.971 -1.415 -19.920 1.00 0.000 36 THR A N 6
ATOM 3396 C CA . THR A 1 36 ? 11.624 -0.898 -20.127 1.00 0.000 36 THR A CA 6
ATOM 3397 C C . THR A 1 36 ? 11.456 -0.349 -21.539 1.00 0.000 36 THR A C 6
ATOM 3398 O O . THR A 1 36 ? 10.507 -0.696 -22.242 1.00 0.000 36 THR A O 6
ATOM 3409 N N . GLU A 1 1 ? 1.197 0.311 -1.133 1.00 0.000 1 GLU A N 7
ATOM 3410 C CA . GLU A 1 1 ? 2.008 0.223 -2.341 1.00 0.000 1 GLU A CA 7
ATOM 3411 C C . GLU A 1 1 ? 2.897 -1.017 -2.311 1.00 0.000 1 GLU A C 7
ATOM 3412 O O . GLU A 1 1 ? 3.237 -1.525 -1.242 1.00 0.000 1 GLU A O 7
ATOM 3424 N N . CYS A 1 2 ? 3.269 -1.501 -3.491 1.00 0.000 2 CYS A N 7
ATOM 3425 C CA . CYS A 1 2 ? 4.116 -2.682 -3.602 1.00 0.000 2 CYS A CA 7
ATOM 3426 C C . CYS A 1 2 ? 5.404 -2.504 -2.802 1.00 0.000 2 CYS A C 7
ATOM 3427 O O . CYS A 1 2 ? 5.665 -1.432 -2.257 1.00 0.000 2 CYS A O 7
ATOM 3434 N N . ARG A 1 3 ? 6.203 -3.564 -2.736 1.00 0.000 3 ARG A N 7
ATOM 3435 C CA . ARG A 1 3 ? 7.462 -3.526 -2.002 1.00 0.000 3 ARG A CA 7
ATOM 3436 C C . ARG A 1 3 ? 8.610 -3.099 -2.912 1.00 0.000 3 ARG A C 7
ATOM 3437 O O . ARG A 1 3 ? 8.535 -3.245 -4.132 1.00 0.000 3 ARG A O 7
ATOM 3458 N N . TRP A 1 4 ? 9.670 -2.571 -2.311 1.00 0.000 4 TRP A N 7
ATOM 3459 C CA . TRP A 1 4 ? 10.833 -2.122 -3.068 1.00 0.000 4 TRP A CA 7
ATOM 3460 C C . TRP A 1 4 ? 11.970 -3.133 -2.969 1.00 0.000 4 TRP A C 7
ATOM 3461 O O . TRP A 1 4 ? 11.790 -4.235 -2.451 1.00 0.000 4 TRP A O 7
ATOM 3482 N N . PHE A 1 5 ? 13.141 -2.750 -3.467 1.00 0.000 5 PHE A N 7
ATOM 3483 C CA . PHE A 1 5 ? 14.308 -3.625 -3.435 1.00 0.000 5 PHE A CA 7
ATOM 3484 C C . PHE A 1 5 ? 14.633 -4.045 -2.005 1.00 0.000 5 PHE A C 7
ATOM 3485 O O . PHE A 1 5 ? 14.723 -3.208 -1.106 1.00 0.000 5 PHE A O 7
ATOM 3502 N N . TRP A 1 6 ? 14.808 -5.346 -1.802 1.00 0.000 6 TRP A N 7
ATOM 3503 C CA . TRP A 1 6 ? 15.123 -5.878 -0.481 1.00 0.000 6 TRP A CA 7
ATOM 3504 C C . TRP A 1 6 ? 14.061 -5.475 0.535 1.00 0.000 6 TRP A C 7
ATOM 3505 O O . TRP A 1 6 ? 14.368 -5.213 1.697 1.00 0.000 6 TRP A O 7
ATOM 3526 N N . GLY A 1 7 ? 12.809 -5.428 0.090 1.00 0.000 7 GLY A N 7
ATOM 3527 C CA . GLY A 1 7 ? 11.720 -5.056 0.974 1.00 0.000 7 GLY A CA 7
ATOM 3528 C C . GLY A 1 7 ? 11.073 -6.258 1.634 1.00 0.000 7 GLY A C 7
ATOM 3529 O O . GLY A 1 7 ? 10.597 -6.172 2.765 1.00 0.000 7 GLY A O 7
ATOM 3533 N N . GLY A 1 8 ? 11.054 -7.382 0.924 1.00 0.000 8 GLY A N 7
ATOM 3534 C CA . GLY A 1 8 ? 10.456 -8.589 1.464 1.00 0.000 8 GLY A CA 7
ATOM 3535 C C . GLY A 1 8 ? 9.129 -8.921 0.811 1.00 0.000 8 GLY A C 7
ATOM 3536 O O . GLY A 1 8 ? 8.348 -8.026 0.484 1.00 0.000 8 GLY A O 7
ATOM 3540 N N . CYS A 1 9 ? 8.871 -10.210 0.618 1.00 0.000 9 CYS A N 7
ATOM 3541 C CA . CYS A 1 9 ? 7.631 -10.659 -0.002 1.00 0.000 9 CYS A CA 7
ATOM 3542 C C . CYS A 1 9 ? 7.566 -12.183 -0.050 1.00 0.000 9 CYS A C 7
ATOM 3543 O O . CYS A 1 9 ? 8.501 -12.867 0.363 1.00 0.000 9 CYS A O 7
ATOM 3550 N N . ASN A 1 10 ? 6.455 -12.707 -0.558 1.00 0.000 10 ASN A N 7
ATOM 3551 C CA . ASN A 1 10 ? 6.268 -14.149 -0.659 1.00 0.000 10 ASN A CA 7
ATOM 3552 C C . ASN A 1 10 ? 5.960 -14.558 -2.097 1.00 0.000 10 ASN A C 7
ATOM 3553 O O . ASN A 1 10 ? 6.398 -15.609 -2.561 1.00 0.000 10 ASN A O 7
ATOM 3564 N N . ASN A 1 11 ? 5.203 -13.718 -2.795 1.00 0.000 11 ASN A N 7
ATOM 3565 C CA . ASN A 1 11 ? 4.836 -13.992 -4.180 1.00 0.000 11 ASN A CA 7
ATOM 3566 C C . ASN A 1 11 ? 5.319 -12.876 -5.101 1.00 0.000 11 ASN A C 7
ATOM 3567 O O . ASN A 1 11 ? 5.719 -11.806 -4.641 1.00 0.000 11 ASN A O 7
ATOM 3578 N N . ASP A 1 12 ? 5.280 -13.133 -6.404 1.00 0.000 12 ASP A N 7
ATOM 3579 C CA . ASP A 1 12 ? 5.712 -12.150 -7.391 1.00 0.000 12 ASP A CA 7
ATOM 3580 C C . ASP A 1 12 ? 4.793 -10.933 -7.385 1.00 0.000 12 ASP A C 7
ATOM 3581 O O . ASP A 1 12 ? 5.251 -9.796 -7.498 1.00 0.000 12 ASP A O 7
ATOM 3590 N N . ALA A 1 13 ? 3.494 -11.180 -7.252 1.00 0.000 13 ALA A N 7
ATOM 3591 C CA . ALA A 1 13 ? 2.510 -10.104 -7.230 1.00 0.000 13 ALA A CA 7
ATOM 3592 C C . ALA A 1 13 ? 2.752 -9.163 -6.054 1.00 0.000 13 ALA A C 7
ATOM 3593 O O . ALA A 1 13 ? 2.553 -7.953 -6.164 1.00 0.000 13 ALA A O 7
ATOM 3600 N N . ASP A 1 14 ? 3.182 -9.726 -4.931 1.00 0.000 14 ASP A N 7
ATOM 3601 C CA . ASP A 1 14 ? 3.451 -8.937 -3.734 1.00 0.000 14 ASP A CA 7
ATOM 3602 C C . ASP A 1 14 ? 4.379 -7.768 -4.052 1.00 0.000 14 ASP A C 7
ATOM 3603 O O . ASP A 1 14 ? 4.220 -6.672 -3.514 1.00 0.000 14 ASP A O 7
ATOM 3612 N N . CYS A 1 15 ? 5.348 -8.010 -4.928 1.00 0.000 15 CYS A N 7
ATOM 3613 C CA . CYS A 1 15 ? 6.302 -6.979 -5.317 1.00 0.000 15 CYS A CA 7
ATOM 3614 C C . CYS A 1 15 ? 5.784 -6.180 -6.509 1.00 0.000 15 CYS A C 7
ATOM 3615 O O . CYS A 1 15 ? 4.823 -6.578 -7.168 1.00 0.000 15 CYS A O 7
ATOM 3622 N N . CYS A 1 16 ? 6.428 -5.050 -6.782 1.00 0.000 16 CYS A N 7
ATOM 3623 C CA . CYS A 1 16 ? 6.034 -4.193 -7.894 1.00 0.000 16 CYS A CA 7
ATOM 3624 C C . CYS A 1 16 ? 6.042 -4.970 -9.208 1.00 0.000 16 CYS A C 7
ATOM 3625 O O . CYS A 1 16 ? 6.459 -6.127 -9.255 1.00 0.000 16 CYS A O 7
ATOM 3632 N N . LYS A 1 17 ? 5.578 -4.324 -10.273 1.00 0.000 17 LYS A N 7
ATOM 3633 C CA . LYS A 1 17 ? 5.533 -4.952 -11.588 1.00 0.000 17 LYS A CA 7
ATOM 3634 C C . LYS A 1 17 ? 6.940 -5.177 -12.132 1.00 0.000 17 LYS A C 7
ATOM 3635 O O . LYS A 1 17 ? 7.209 -6.185 -12.787 1.00 0.000 17 LYS A O 7
ATOM 3654 N N . HIS A 1 18 ? 7.835 -4.234 -11.856 1.00 0.000 18 HIS A N 7
ATOM 3655 C CA . HIS A 1 18 ? 9.215 -4.331 -12.316 1.00 0.000 18 HIS A CA 7
ATOM 3656 C C . HIS A 1 18 ? 10.010 -5.302 -11.448 1.00 0.000 18 HIS A C 7
ATOM 3657 O O . HIS A 1 18 ? 10.863 -6.040 -11.944 1.00 0.000 18 HIS A O 7
ATOM 3671 N N . LEU A 1 19 ? 9.727 -5.296 -10.150 1.00 0.000 19 LEU A N 7
ATOM 3672 C CA . LEU A 1 19 ? 10.416 -6.175 -9.212 1.00 0.000 19 LEU A CA 7
ATOM 3673 C C . LEU A 1 19 ? 9.751 -7.547 -9.163 1.00 0.000 19 LEU A C 7
ATOM 3674 O O . LEU A 1 19 ? 8.548 -7.672 -9.390 1.00 0.000 19 LEU A O 7
ATOM 3690 N N . GLU A 1 20 ? 10.542 -8.572 -8.863 1.00 0.000 20 GLU A N 7
ATOM 3691 C CA . GLU A 1 20 ? 10.029 -9.935 -8.782 1.00 0.000 20 GLU A CA 7
ATOM 3692 C C . GLU A 1 20 ? 10.557 -10.643 -7.538 1.00 0.000 20 GLU A C 7
ATOM 3693 O O . GLU A 1 20 ? 11.746 -10.571 -7.227 1.00 0.000 20 GLU A O 7
ATOM 3705 N N . CYS A 1 21 ? 9.664 -11.326 -6.829 1.00 0.000 21 CYS A N 7
ATOM 3706 C CA . CYS A 1 21 ? 10.038 -12.046 -5.619 1.00 0.000 21 CYS A CA 7
ATOM 3707 C C . CYS A 1 21 ? 10.823 -13.310 -5.958 1.00 0.000 21 CYS A C 7
ATOM 3708 O O . CYS A 1 21 ? 10.573 -13.955 -6.977 1.00 0.000 21 CYS A O 7
ATOM 3715 N N . LYS A 1 22 ? 11.773 -13.659 -5.097 1.00 0.000 22 LYS A N 7
ATOM 3716 C CA . LYS A 1 22 ? 12.595 -14.846 -5.303 1.00 0.000 22 LYS A CA 7
ATOM 3717 C C . LYS A 1 22 ? 11.724 -16.076 -5.538 1.00 0.000 22 LYS A C 7
ATOM 3718 O O . LYS A 1 22 ? 10.567 -16.118 -5.120 1.00 0.000 22 LYS A O 7
ATOM 3737 N N . ARG A 1 23 ? 12.288 -17.076 -6.208 1.00 0.000 23 ARG A N 7
ATOM 3738 C CA . ARG A 1 23 ? 11.563 -18.307 -6.497 1.00 0.000 23 ARG A CA 7
ATOM 3739 C C . ARG A 1 23 ? 11.338 -19.117 -5.224 1.00 0.000 23 ARG A C 7
ATOM 3740 O O . ARG A 1 23 ? 10.288 -19.737 -5.047 1.00 0.000 23 ARG A O 7
ATOM 3761 N N . LYS A 1 24 ? 12.330 -19.109 -4.340 1.00 0.000 24 LYS A N 7
ATOM 3762 C CA . LYS A 1 24 ? 12.241 -19.842 -3.083 1.00 0.000 24 LYS A CA 7
ATOM 3763 C C . LYS A 1 24 ? 13.006 -19.120 -1.978 1.00 0.000 24 LYS A C 7
ATOM 3764 O O . LYS A 1 24 ? 13.810 -18.228 -2.247 1.00 0.000 24 LYS A O 7
ATOM 3783 N N . TRP A 1 25 ? 12.750 -19.513 -0.735 1.00 0.000 25 TRP A N 7
ATOM 3784 C CA . TRP A 1 25 ? 13.416 -18.904 0.411 1.00 0.000 25 TRP A CA 7
ATOM 3785 C C . TRP A 1 25 ? 14.930 -18.907 0.226 1.00 0.000 25 TRP A C 7
ATOM 3786 O O . TRP A 1 25 ? 15.525 -19.897 -0.199 1.00 0.000 25 TRP A O 7
ATOM 3807 N N . PRO A 1 26 ? 15.569 -17.774 0.551 1.00 0.000 26 PRO A N 7
ATOM 3808 C CA . PRO A 1 26 ? 14.871 -16.588 1.058 1.00 0.000 26 PRO A CA 7
ATOM 3809 C C . PRO A 1 26 ? 14.020 -15.915 -0.014 1.00 0.000 26 PRO A C 7
ATOM 3810 O O . PRO A 1 26 ? 14.372 -15.920 -1.194 1.00 0.000 26 PRO A O 7
ATOM 3821 N N . HIS A 1 27 ? 12.899 -15.337 0.405 1.00 0.000 27 HIS A N 7
ATOM 3822 C CA . HIS A 1 27 ? 11.997 -14.659 -0.520 1.00 0.000 27 HIS A CA 7
ATOM 3823 C C . HIS A 1 27 ? 12.152 -13.145 -0.416 1.00 0.000 27 HIS A C 7
ATOM 3824 O O . HIS A 1 27 ? 11.810 -12.545 0.603 1.00 0.000 27 HIS A O 7
ATOM 3838 N N . ILE A 1 28 ? 12.668 -12.533 -1.477 1.00 0.000 28 ILE A N 7
ATOM 3839 C CA . ILE A 1 28 ? 12.867 -11.090 -1.505 1.00 0.000 28 ILE A CA 7
ATOM 3840 C C . ILE A 1 28 ? 12.588 -10.523 -2.892 1.00 0.000 28 ILE A C 7
ATOM 3841 O O . ILE A 1 28 ? 12.719 -11.221 -3.898 1.00 0.000 28 ILE A O 7
ATOM 3857 N N . CYS A 1 29 ? 12.203 -9.252 -2.939 1.00 0.000 29 CYS A N 7
ATOM 3858 C CA . CYS A 1 29 ? 11.905 -8.589 -4.203 1.00 0.000 29 CYS A CA 7
ATOM 3859 C C . CYS A 1 29 ? 13.186 -8.109 -4.880 1.00 0.000 29 CYS A C 7
ATOM 3860 O O . CYS A 1 29 ? 13.903 -7.261 -4.348 1.00 0.000 29 CYS A O 7
ATOM 3867 N N . LEU A 1 30 ? 13.467 -8.657 -6.057 1.00 0.000 30 LEU A N 7
ATOM 3868 C CA . LEU A 1 30 ? 14.661 -8.286 -6.808 1.00 0.000 30 LEU A CA 7
ATOM 3869 C C . LEU A 1 30 ? 14.288 -7.640 -8.139 1.00 0.000 30 LEU A C 7
ATOM 3870 O O . LEU A 1 30 ? 13.110 -7.456 -8.442 1.00 0.000 30 LEU A O 7
ATOM 3886 N N . TRP A 1 31 ? 15.300 -7.301 -8.930 1.00 0.000 31 TRP A N 7
ATOM 3887 C CA . TRP A 1 31 ? 15.078 -6.678 -10.230 1.00 0.000 31 TRP A CA 7
ATOM 3888 C C . TRP A 1 31 ? 14.953 -7.732 -11.324 1.00 0.000 31 TRP A C 7
ATOM 3889 O O . TRP A 1 31 ? 15.638 -8.754 -11.296 1.00 0.000 31 TRP A O 7
ATOM 3910 N N . ASP A 1 32 ? 14.074 -7.477 -12.288 1.00 0.000 32 ASP A N 7
ATOM 3911 C CA . ASP A 1 32 ? 13.861 -8.404 -13.393 1.00 0.000 32 ASP A CA 7
ATOM 3912 C C . ASP A 1 32 ? 15.180 -8.748 -14.077 1.00 0.000 32 ASP A C 7
ATOM 3913 O O . ASP A 1 32 ? 15.554 -9.915 -14.175 1.00 0.000 32 ASP A O 7
ATOM 3922 N N . GLY A 1 33 ? 15.881 -7.721 -14.549 1.00 0.000 33 GLY A N 7
ATOM 3923 C CA . GLY A 1 33 ? 17.151 -7.936 -15.219 1.00 0.000 33 GLY A CA 7
ATOM 3924 C C . GLY A 1 33 ? 17.078 -7.648 -16.706 1.00 0.000 33 GLY A C 7
ATOM 3925 O O . GLY A 1 33 ? 18.068 -7.247 -17.318 1.00 0.000 33 GLY A O 7
ATOM 3929 N N . THR A 1 34 ? 15.901 -7.856 -17.290 1.00 0.000 34 THR A N 7
ATOM 3930 C CA . THR A 1 34 ? 15.704 -7.619 -18.714 1.00 0.000 34 THR A CA 7
ATOM 3931 C C . THR A 1 34 ? 15.981 -6.164 -19.074 1.00 0.000 34 THR A C 7
ATOM 3932 O O . THR A 1 34 ? 15.591 -5.249 -18.348 1.00 0.000 34 THR A O 7
ATOM 3943 N N . PHE A 1 35 ? 16.658 -5.956 -20.199 1.00 0.000 35 PHE A N 7
ATOM 3944 C CA . PHE A 1 35 ? 16.988 -4.611 -20.655 1.00 0.000 35 PHE A CA 7
ATOM 3945 C C . PHE A 1 35 ? 15.768 -3.930 -21.269 1.00 0.000 35 PHE A C 7
ATOM 3946 O O . PHE A 1 35 ? 14.994 -4.554 -21.995 1.00 0.000 35 PHE A O 7
ATOM 3963 N N . THR A 1 36 ? 15.603 -2.645 -20.972 1.00 0.000 36 THR A N 7
ATOM 3964 C CA . THR A 1 36 ? 14.478 -1.879 -21.492 1.00 0.000 36 THR A CA 7
ATOM 3965 C C . THR A 1 36 ? 14.946 -0.817 -22.481 1.00 0.000 36 THR A C 7
ATOM 3966 O O . THR A 1 36 ? 14.300 0.218 -22.649 1.00 0.000 36 THR A O 7
ATOM 3977 N N . GLU A 1 1 ? 0.875 -0.154 -1.485 1.00 0.000 1 GLU A N 8
ATOM 3978 C CA . GLU A 1 1 ? 2.087 0.095 -2.257 1.00 0.000 1 GLU A CA 8
ATOM 3979 C C . GLU A 1 1 ? 2.979 -1.143 -2.284 1.00 0.000 1 GLU A C 8
ATOM 3980 O O . GLU A 1 1 ? 3.303 -1.711 -1.241 1.00 0.000 1 GLU A O 8
ATOM 3992 N N . CYS A 1 2 ? 3.372 -1.555 -3.484 1.00 0.000 2 CYS A N 8
ATOM 3993 C CA . CYS A 1 2 ? 4.226 -2.726 -3.649 1.00 0.000 2 CYS A CA 8
ATOM 3994 C C . CYS A 1 2 ? 5.505 -2.586 -2.829 1.00 0.000 2 CYS A C 8
ATOM 3995 O O . CYS A 1 2 ? 5.772 -1.532 -2.251 1.00 0.000 2 CYS A O 8
ATOM 4002 N N . ARG A 1 3 ? 6.293 -3.655 -2.785 1.00 0.000 3 ARG A N 8
ATOM 4003 C CA . ARG A 1 3 ? 7.544 -3.652 -2.037 1.00 0.000 3 ARG A CA 8
ATOM 4004 C C . ARG A 1 3 ? 8.708 -3.220 -2.924 1.00 0.000 3 ARG A C 8
ATOM 4005 O O . ARG A 1 3 ? 8.715 -3.483 -4.126 1.00 0.000 3 ARG A O 8
ATOM 4026 N N . TRP A 1 4 ? 9.688 -2.555 -2.323 1.00 0.000 4 TRP A N 8
ATOM 4027 C CA . TRP A 1 4 ? 10.857 -2.086 -3.059 1.00 0.000 4 TRP A CA 8
ATOM 4028 C C . TRP A 1 4 ? 12.007 -3.080 -2.945 1.00 0.000 4 TRP A C 8
ATOM 4029 O O . TRP A 1 4 ? 11.861 -4.148 -2.349 1.00 0.000 4 TRP A O 8
ATOM 4050 N N . PHE A 1 5 ? 13.151 -2.724 -3.520 1.00 0.000 5 PHE A N 8
ATOM 4051 C CA . PHE A 1 5 ? 14.326 -3.586 -3.484 1.00 0.000 5 PHE A CA 8
ATOM 4052 C C . PHE A 1 5 ? 14.647 -4.008 -2.053 1.00 0.000 5 PHE A C 8
ATOM 4053 O O . PHE A 1 5 ? 14.681 -3.179 -1.144 1.00 0.000 5 PHE A O 8
ATOM 4070 N N . TRP A 1 6 ? 14.881 -5.301 -1.863 1.00 0.000 6 TRP A N 8
ATOM 4071 C CA . TRP A 1 6 ? 15.198 -5.834 -0.543 1.00 0.000 6 TRP A CA 8
ATOM 4072 C C . TRP A 1 6 ? 14.145 -5.421 0.479 1.00 0.000 6 TRP A C 8
ATOM 4073 O O . TRP A 1 6 ? 14.465 -4.831 1.511 1.00 0.000 6 TRP A O 8
ATOM 4094 N N . GLY A 1 7 ? 12.886 -5.734 0.185 1.00 0.000 7 GLY A N 8
ATOM 4095 C CA . GLY A 1 7 ? 11.805 -5.387 1.089 1.00 0.000 7 GLY A CA 8
ATOM 4096 C C . GLY A 1 7 ? 11.118 -6.609 1.667 1.00 0.000 7 GLY A C 8
ATOM 4097 O O . GLY A 1 7 ? 10.656 -6.589 2.807 1.00 0.000 7 GLY A O 8
ATOM 4101 N N . GLY A 1 8 ? 11.049 -7.676 0.877 1.00 0.000 8 GLY A N 8
ATOM 4102 C CA . GLY A 1 8 ? 10.410 -8.897 1.334 1.00 0.000 8 GLY A CA 8
ATOM 4103 C C . GLY A 1 8 ? 9.079 -9.144 0.651 1.00 0.000 8 GLY A C 8
ATOM 4104 O O . GLY A 1 8 ? 8.331 -8.206 0.374 1.00 0.000 8 GLY A O 8
ATOM 4108 N N . CYS A 1 9 ? 8.783 -10.410 0.378 1.00 0.000 9 CYS A N 8
ATOM 4109 C CA . CYS A 1 9 ? 7.534 -10.780 -0.278 1.00 0.000 9 CYS A CA 8
ATOM 4110 C C . CYS A 1 9 ? 7.350 -12.295 -0.284 1.00 0.000 9 CYS A C 8
ATOM 4111 O O . CYS A 1 9 ? 8.229 -13.038 0.149 1.00 0.000 9 CYS A O 8
ATOM 4118 N N . ASN A 1 10 ? 6.201 -12.744 -0.778 1.00 0.000 10 ASN A N 8
ATOM 4119 C CA . ASN A 1 10 ? 5.901 -14.169 -0.841 1.00 0.000 10 ASN A CA 8
ATOM 4120 C C . ASN A 1 10 ? 5.567 -14.593 -2.268 1.00 0.000 10 ASN A C 8
ATOM 4121 O O . ASN A 1 10 ? 5.924 -15.688 -2.701 1.00 0.000 10 ASN A O 8
ATOM 4132 N N . ASN A 1 11 ? 4.881 -13.717 -2.994 1.00 0.000 11 ASN A N 8
ATOM 4133 C CA . ASN A 1 11 ? 4.499 -14.000 -4.373 1.00 0.000 11 ASN A CA 8
ATOM 4134 C C . ASN A 1 11 ? 5.009 -12.912 -5.313 1.00 0.000 11 ASN A C 8
ATOM 4135 O O . ASN A 1 11 ? 5.543 -11.895 -4.870 1.00 0.000 11 ASN A O 8
ATOM 4146 N N . ASP A 1 12 ? 4.841 -13.134 -6.612 1.00 0.000 12 ASP A N 8
ATOM 4147 C CA . ASP A 1 12 ? 5.284 -12.173 -7.616 1.00 0.000 12 ASP A CA 8
ATOM 4148 C C . ASP A 1 12 ? 4.475 -10.883 -7.526 1.00 0.000 12 ASP A C 8
ATOM 4149 O O . ASP A 1 12 ? 5.003 -9.791 -7.735 1.00 0.000 12 ASP A O 8
ATOM 4158 N N . ALA A 1 13 ? 3.189 -11.017 -7.214 1.00 0.000 13 ALA A N 8
ATOM 4159 C CA . ALA A 1 13 ? 2.308 -9.862 -7.096 1.00 0.000 13 ALA A CA 8
ATOM 4160 C C . ALA A 1 13 ? 2.719 -8.974 -5.927 1.00 0.000 13 ALA A C 8
ATOM 4161 O O . ALA A 1 13 ? 2.616 -7.750 -5.999 1.00 0.000 13 ALA A O 8
ATOM 4168 N N . ASP A 1 14 ? 3.185 -9.599 -4.851 1.00 0.000 14 ASP A N 8
ATOM 4169 C CA . ASP A 1 14 ? 3.612 -8.865 -3.666 1.00 0.000 14 ASP A CA 8
ATOM 4170 C C . ASP A 1 14 ? 4.611 -7.773 -4.034 1.00 0.000 14 ASP A C 8
ATOM 4171 O O . ASP A 1 14 ? 4.608 -6.690 -3.447 1.00 0.000 14 ASP A O 8
ATOM 4180 N N . CYS A 1 15 ? 5.466 -8.063 -5.009 1.00 0.000 15 CYS A N 8
ATOM 4181 C CA . CYS A 1 15 ? 6.471 -7.107 -5.455 1.00 0.000 15 CYS A CA 8
ATOM 4182 C C . CYS A 1 15 ? 5.921 -6.218 -6.566 1.00 0.000 15 CYS A C 8
ATOM 4183 O O . CYS A 1 15 ? 4.921 -6.549 -7.205 1.00 0.000 15 CYS A O 8
ATOM 4190 N N . CYS A 1 16 ? 6.580 -5.086 -6.792 1.00 0.000 16 CYS A N 8
ATOM 4191 C CA . CYS A 1 16 ? 6.159 -4.148 -7.825 1.00 0.000 16 CYS A CA 8
ATOM 4192 C C . CYS A 1 16 ? 6.079 -4.836 -9.185 1.00 0.000 16 CYS A C 8
ATOM 4193 O O . CYS A 1 16 ? 6.444 -6.003 -9.326 1.00 0.000 16 CYS A O 8
ATOM 4200 N N . LYS A 1 17 ? 5.600 -4.104 -10.185 1.00 0.000 17 LYS A N 8
ATOM 4201 C CA . LYS A 1 17 ? 5.473 -4.640 -11.535 1.00 0.000 17 LYS A CA 8
ATOM 4202 C C . LYS A 1 17 ? 6.845 -4.924 -12.139 1.00 0.000 17 LYS A C 8
ATOM 4203 O O . LYS A 1 17 ? 7.023 -5.898 -12.871 1.00 0.000 17 LYS A O 8
ATOM 4222 N N . HIS A 1 18 ? 7.813 -4.068 -11.825 1.00 0.000 18 HIS A N 8
ATOM 4223 C CA . HIS A 1 18 ? 9.170 -4.228 -12.336 1.00 0.000 18 HIS A CA 8
ATOM 4224 C C . HIS A 1 18 ? 9.957 -5.221 -11.485 1.00 0.000 18 HIS A C 8
ATOM 4225 O O . HIS A 1 18 ? 10.758 -6.000 -12.003 1.00 0.000 18 HIS A O 8
ATOM 4239 N N . LEU A 1 19 ? 9.724 -5.187 -10.178 1.00 0.000 19 LEU A N 8
ATOM 4240 C CA . LEU A 1 19 ? 10.411 -6.083 -9.254 1.00 0.000 19 LEU A CA 8
ATOM 4241 C C . LEU A 1 19 ? 9.748 -7.457 -9.234 1.00 0.000 19 LEU A C 8
ATOM 4242 O O . LEU A 1 19 ? 8.560 -7.587 -9.524 1.00 0.000 19 LEU A O 8
ATOM 4258 N N . GLU A 1 20 ? 10.525 -8.478 -8.887 1.00 0.000 20 GLU A N 8
ATOM 4259 C CA . GLU A 1 20 ? 10.012 -9.842 -8.827 1.00 0.000 20 GLU A CA 8
ATOM 4260 C C . GLU A 1 20 ? 10.422 -10.521 -7.523 1.00 0.000 20 GLU A C 8
ATOM 4261 O O . GLU A 1 20 ? 11.477 -10.227 -6.962 1.00 0.000 20 GLU A O 8
ATOM 4273 N N . CYS A 1 21 ? 9.578 -11.430 -7.046 1.00 0.000 21 CYS A N 8
ATOM 4274 C CA . CYS A 1 21 ? 9.850 -12.151 -5.809 1.00 0.000 21 CYS A CA 8
ATOM 4275 C C . CYS A 1 21 ? 10.669 -13.410 -6.081 1.00 0.000 21 CYS A C 8
ATOM 4276 O O . CYS A 1 21 ? 10.432 -14.119 -7.059 1.00 0.000 21 CYS A O 8
ATOM 4283 N N . LYS A 1 22 ? 11.634 -13.681 -5.209 1.00 0.000 22 LYS A N 8
ATOM 4284 C CA . LYS A 1 22 ? 12.488 -14.854 -5.353 1.00 0.000 22 LYS A CA 8
ATOM 4285 C C . LYS A 1 22 ? 11.652 -16.116 -5.541 1.00 0.000 22 LYS A C 8
ATOM 4286 O O . LYS A 1 22 ? 10.443 -16.111 -5.309 1.00 0.000 22 LYS A O 8
ATOM 4305 N N . ARG A 1 23 ? 12.304 -17.195 -5.961 1.00 0.000 23 ARG A N 8
ATOM 4306 C CA . ARG A 1 23 ? 11.620 -18.464 -6.179 1.00 0.000 23 ARG A CA 8
ATOM 4307 C C . ARG A 1 23 ? 11.470 -19.233 -4.870 1.00 0.000 23 ARG A C 8
ATOM 4308 O O . ARG A 1 23 ? 10.422 -19.820 -4.599 1.00 0.000 23 ARG A O 8
ATOM 4329 N N . LYS A 1 24 ? 12.524 -19.226 -4.061 1.00 0.000 24 LYS A N 8
ATOM 4330 C CA . LYS A 1 24 ? 12.511 -19.922 -2.780 1.00 0.000 24 LYS A CA 8
ATOM 4331 C C . LYS A 1 24 ? 13.285 -19.136 -1.726 1.00 0.000 24 LYS A C 8
ATOM 4332 O O . LYS A 1 24 ? 14.044 -18.224 -2.053 1.00 0.000 24 LYS A O 8
ATOM 4351 N N . TRP A 1 25 ? 13.088 -19.497 -0.464 1.00 0.000 25 TRP A N 8
ATOM 4352 C CA . TRP A 1 25 ? 13.769 -18.826 0.638 1.00 0.000 25 TRP A CA 8
ATOM 4353 C C . TRP A 1 25 ? 15.273 -18.768 0.393 1.00 0.000 25 TRP A C 8
ATOM 4354 O O . TRP A 1 25 ? 15.895 -19.742 -0.032 1.00 0.000 25 TRP A O 8
ATOM 4375 N N . PRO A 1 26 ? 15.874 -17.600 0.667 1.00 0.000 26 PRO A N 8
ATOM 4376 C CA . PRO A 1 26 ? 15.144 -16.434 1.173 1.00 0.000 26 PRO A CA 8
ATOM 4377 C C . PRO A 1 26 ? 14.223 -15.826 0.121 1.00 0.000 26 PRO A C 8
ATOM 4378 O O . PRO A 1 26 ? 14.516 -15.867 -1.075 1.00 0.000 26 PRO A O 8
ATOM 4389 N N . HIS A 1 27 ? 13.108 -15.260 0.573 1.00 0.000 27 HIS A N 8
ATOM 4390 C CA . HIS A 1 27 ? 12.144 -14.642 -0.331 1.00 0.000 27 HIS A CA 8
ATOM 4391 C C . HIS A 1 27 ? 12.239 -13.120 -0.267 1.00 0.000 27 HIS A C 8
ATOM 4392 O O . HIS A 1 27 ? 11.910 -12.510 0.750 1.00 0.000 27 HIS A O 8
ATOM 4406 N N . ILE A 1 28 ? 12.691 -12.515 -1.360 1.00 0.000 28 ILE A N 8
ATOM 4407 C CA . ILE A 1 28 ? 12.829 -11.065 -1.428 1.00 0.000 28 ILE A CA 8
ATOM 4408 C C . ILE A 1 28 ? 12.485 -10.545 -2.820 1.00 0.000 28 ILE A C 8
ATOM 4409 O O . ILE A 1 28 ? 12.388 -11.315 -3.776 1.00 0.000 28 ILE A O 8
ATOM 4425 N N . CYS A 1 29 ? 12.305 -9.233 -2.927 1.00 0.000 29 CYS A N 8
ATOM 4426 C CA . CYS A 1 29 ? 11.974 -8.608 -4.202 1.00 0.000 29 CYS A CA 8
ATOM 4427 C C . CYS A 1 29 ? 13.229 -8.083 -4.893 1.00 0.000 29 CYS A C 8
ATOM 4428 O O . CYS A 1 29 ? 13.908 -7.193 -4.379 1.00 0.000 29 CYS A O 8
ATOM 4435 N N . LEU A 1 30 ? 13.532 -8.641 -6.060 1.00 0.000 30 LEU A N 8
ATOM 4436 C CA . LEU A 1 30 ? 14.705 -8.230 -6.823 1.00 0.000 30 LEU A CA 8
ATOM 4437 C C . LEU A 1 30 ? 14.300 -7.641 -8.170 1.00 0.000 30 LEU A C 8
ATOM 4438 O O . LEU A 1 30 ? 13.113 -7.525 -8.476 1.00 0.000 30 LEU A O 8
ATOM 4454 N N . TRP A 1 31 ? 15.293 -7.273 -8.971 1.00 0.000 31 TRP A N 8
ATOM 4455 C CA . TRP A 1 31 ? 15.040 -6.698 -10.287 1.00 0.000 31 TRP A CA 8
ATOM 4456 C C . TRP A 1 31 ? 14.924 -7.789 -11.346 1.00 0.000 31 TRP A C 8
ATOM 4457 O O . TRP A 1 31 ? 15.747 -8.703 -11.400 1.00 0.000 31 TRP A O 8
ATOM 4478 N N . ASP A 1 32 ? 13.900 -7.688 -12.185 1.00 0.000 32 ASP A N 8
ATOM 4479 C CA . ASP A 1 32 ? 13.678 -8.667 -13.243 1.00 0.000 32 ASP A CA 8
ATOM 4480 C C . ASP A 1 32 ? 14.826 -8.650 -14.247 1.00 0.000 32 ASP A C 8
ATOM 4481 O O . ASP A 1 32 ? 15.569 -9.623 -14.371 1.00 0.000 32 ASP A O 8
ATOM 4490 N N . GLY A 1 33 ? 14.964 -7.538 -14.963 1.00 0.000 33 GLY A N 8
ATOM 4491 C CA . GLY A 1 33 ? 16.023 -7.417 -15.948 1.00 0.000 33 GLY A CA 8
ATOM 4492 C C . GLY A 1 33 ? 15.526 -7.635 -17.363 1.00 0.000 33 GLY A C 8
ATOM 4493 O O . GLY A 1 33 ? 16.070 -7.073 -18.315 1.00 0.000 33 GLY A O 8
ATOM 4497 N N . THR A 1 34 ? 14.490 -8.457 -17.505 1.00 0.000 34 THR A N 8
ATOM 4498 C CA . THR A 1 34 ? 13.922 -8.751 -18.814 1.00 0.000 34 THR A CA 8
ATOM 4499 C C . THR A 1 34 ? 13.354 -7.493 -19.462 1.00 0.000 34 THR A C 8
ATOM 4500 O O . THR A 1 34 ? 12.659 -6.709 -18.816 1.00 0.000 34 THR A O 8
ATOM 4511 N N . PHE A 1 35 ? 13.655 -7.306 -20.743 1.00 0.000 35 PHE A N 8
ATOM 4512 C CA . PHE A 1 35 ? 13.175 -6.142 -21.479 1.00 0.000 35 PHE A CA 8
ATOM 4513 C C . PHE A 1 35 ? 11.658 -6.186 -21.636 1.00 0.000 35 PHE A C 8
ATOM 4514 O O . PHE A 1 35 ? 11.099 -7.172 -22.116 1.00 0.000 35 PHE A O 8
ATOM 4531 N N . THR A 1 36 ? 10.996 -5.109 -21.226 1.00 0.000 36 THR A N 8
ATOM 4532 C CA . THR A 1 36 ? 9.543 -5.023 -21.318 1.00 0.000 36 THR A CA 8
ATOM 4533 C C . THR A 1 36 ? 9.118 -3.954 -22.318 1.00 0.000 36 THR A C 8
ATOM 4534 O O . THR A 1 36 ? 7.988 -3.961 -22.806 1.00 0.000 36 THR A O 8
ATOM 4545 N N . GLU A 1 1 ? 0.106 -0.370 -3.982 1.00 0.000 1 GLU A N 9
ATOM 4546 C CA . GLU A 1 1 ? 1.261 -0.344 -3.093 1.00 0.000 1 GLU A CA 9
ATOM 4547 C C . GLU A 1 1 ? 2.027 -1.663 -3.158 1.00 0.000 1 GLU A C 9
ATOM 4548 O O . GLU A 1 1 ? 1.484 -2.725 -2.852 1.00 0.000 1 GLU A O 9
ATOM 4560 N N . CYS A 1 2 ? 3.292 -1.586 -3.558 1.00 0.000 2 CYS A N 9
ATOM 4561 C CA . CYS A 1 2 ? 4.134 -2.771 -3.665 1.00 0.000 2 CYS A CA 9
ATOM 4562 C C . CYS A 1 2 ? 5.403 -2.614 -2.832 1.00 0.000 2 CYS A C 9
ATOM 4563 O O . CYS A 1 2 ? 5.654 -1.553 -2.259 1.00 0.000 2 CYS A O 9
ATOM 4570 N N . ARG A 1 3 ? 6.200 -3.676 -2.771 1.00 0.000 3 ARG A N 9
ATOM 4571 C CA . ARG A 1 3 ? 7.442 -3.656 -2.009 1.00 0.000 3 ARG A CA 9
ATOM 4572 C C . ARG A 1 3 ? 8.606 -3.190 -2.878 1.00 0.000 3 ARG A C 9
ATOM 4573 O O . ARG A 1 3 ? 8.562 -3.300 -4.103 1.00 0.000 3 ARG A O 9
ATOM 4594 N N . TRP A 1 4 ? 9.646 -2.670 -2.236 1.00 0.000 4 TRP A N 9
ATOM 4595 C CA . TRP A 1 4 ? 10.822 -2.187 -2.951 1.00 0.000 4 TRP A CA 9
ATOM 4596 C C . TRP A 1 4 ? 11.971 -3.183 -2.844 1.00 0.000 4 TRP A C 9
ATOM 4597 O O . TRP A 1 4 ? 11.822 -4.256 -2.260 1.00 0.000 4 TRP A O 9
ATOM 4618 N N . PHE A 1 5 ? 13.117 -2.821 -3.411 1.00 0.000 5 PHE A N 9
ATOM 4619 C CA . PHE A 1 5 ? 14.292 -3.684 -3.380 1.00 0.000 5 PHE A CA 9
ATOM 4620 C C . PHE A 1 5 ? 14.611 -4.116 -1.952 1.00 0.000 5 PHE A C 9
ATOM 4621 O O . PHE A 1 5 ? 14.698 -3.287 -1.046 1.00 0.000 5 PHE A O 9
ATOM 4638 N N . TRP A 1 6 ? 14.784 -5.419 -1.760 1.00 0.000 6 TRP A N 9
ATOM 4639 C CA . TRP A 1 6 ? 15.093 -5.962 -0.442 1.00 0.000 6 TRP A CA 9
ATOM 4640 C C . TRP A 1 6 ? 14.032 -5.559 0.576 1.00 0.000 6 TRP A C 9
ATOM 4641 O O . TRP A 1 6 ? 14.344 -5.269 1.730 1.00 0.000 6 TRP A O 9
ATOM 4662 N N . GLY A 1 7 ? 12.776 -5.543 0.140 1.00 0.000 7 GLY A N 9
ATOM 4663 C CA . GLY A 1 7 ? 11.688 -5.174 1.027 1.00 0.000 7 GLY A CA 9
ATOM 4664 C C . GLY A 1 7 ? 11.042 -6.377 1.685 1.00 0.000 7 GLY A C 9
ATOM 4665 O O . GLY A 1 7 ? 10.590 -6.301 2.826 1.00 0.000 7 GLY A O 9
ATOM 4669 N N . GLY A 1 8 ? 10.997 -7.492 0.962 1.00 0.000 8 GLY A N 9
ATOM 4670 C CA . GLY A 1 8 ? 10.398 -8.700 1.498 1.00 0.000 8 GLY A CA 9
ATOM 4671 C C . GLY A 1 8 ? 9.080 -9.039 0.831 1.00 0.000 8 GLY A C 9
ATOM 4672 O O . GLY A 1 8 ? 8.300 -8.148 0.492 1.00 0.000 8 GLY A O 9
ATOM 4676 N N . CYS A 1 9 ? 8.829 -10.330 0.641 1.00 0.000 9 CYS A N 9
ATOM 4677 C CA . CYS A 1 9 ? 7.597 -10.785 0.008 1.00 0.000 9 CYS A CA 9
ATOM 4678 C C . CYS A 1 9 ? 7.556 -12.308 -0.070 1.00 0.000 9 CYS A C 9
ATOM 4679 O O . CYS A 1 9 ? 8.474 -12.988 0.387 1.00 0.000 9 CYS A O 9
ATOM 4686 N N . ASN A 1 10 ? 6.485 -12.837 -0.652 1.00 0.000 10 ASN A N 9
ATOM 4687 C CA . ASN A 1 10 ? 6.324 -14.280 -0.791 1.00 0.000 10 ASN A CA 9
ATOM 4688 C C . ASN A 1 10 ? 6.017 -14.657 -2.237 1.00 0.000 10 ASN A C 9
ATOM 4689 O O . ASN A 1 10 ? 6.513 -15.661 -2.745 1.00 0.000 10 ASN A O 9
ATOM 4700 N N . ASN A 1 11 ? 5.197 -13.843 -2.893 1.00 0.000 11 ASN A N 9
ATOM 4701 C CA . ASN A 1 11 ? 4.823 -14.091 -4.281 1.00 0.000 11 ASN A CA 9
ATOM 4702 C C . ASN A 1 11 ? 5.288 -12.951 -5.182 1.00 0.000 11 ASN A C 9
ATOM 4703 O O . ASN A 1 11 ? 5.757 -11.919 -4.701 1.00 0.000 11 ASN A O 9
ATOM 4714 N N . ASP A 1 12 ? 5.154 -13.144 -6.489 1.00 0.000 12 ASP A N 9
ATOM 4715 C CA . ASP A 1 12 ? 5.558 -12.131 -7.457 1.00 0.000 12 ASP A CA 9
ATOM 4716 C C . ASP A 1 12 ? 4.658 -10.903 -7.366 1.00 0.000 12 ASP A C 9
ATOM 4717 O O . ASP A 1 12 ? 5.117 -9.771 -7.518 1.00 0.000 12 ASP A O 9
ATOM 4726 N N . ALA A 1 13 ? 3.373 -11.134 -7.118 1.00 0.000 13 ALA A N 9
ATOM 4727 C CA . ALA A 1 13 ? 2.408 -10.047 -7.006 1.00 0.000 13 ALA A CA 9
ATOM 4728 C C . ALA A 1 13 ? 2.747 -9.131 -5.835 1.00 0.000 13 ALA A C 9
ATOM 4729 O O . ALA A 1 13 ? 2.554 -7.918 -5.907 1.00 0.000 13 ALA A O 9
ATOM 4736 N N . ASP A 1 14 ? 3.252 -9.720 -4.756 1.00 0.000 14 ASP A N 9
ATOM 4737 C CA . ASP A 1 14 ? 3.618 -8.957 -3.569 1.00 0.000 14 ASP A CA 9
ATOM 4738 C C . ASP A 1 14 ? 4.562 -7.814 -3.927 1.00 0.000 14 ASP A C 9
ATOM 4739 O O . ASP A 1 14 ? 4.484 -6.727 -3.353 1.00 0.000 14 ASP A O 9
ATOM 4748 N N . CYS A 1 15 ? 5.454 -8.066 -4.879 1.00 0.000 15 CYS A N 9
ATOM 4749 C CA . CYS A 1 15 ? 6.415 -7.060 -5.313 1.00 0.000 15 CYS A CA 9
ATOM 4750 C C . CYS A 1 15 ? 5.842 -6.214 -6.447 1.00 0.000 15 CYS A C 9
ATOM 4751 O O . CYS A 1 15 ? 4.787 -6.528 -6.998 1.00 0.000 15 CYS A O 9
ATOM 4758 N N . CYS A 1 16 ? 6.545 -5.140 -6.790 1.00 0.000 16 CYS A N 9
ATOM 4759 C CA . CYS A 1 16 ? 6.108 -4.248 -7.857 1.00 0.000 16 CYS A CA 9
ATOM 4760 C C . CYS A 1 16 ? 6.079 -4.977 -9.198 1.00 0.000 16 CYS A C 9
ATOM 4761 O O . CYS A 1 16 ? 6.345 -6.177 -9.271 1.00 0.000 16 CYS A O 9
ATOM 4768 N N . LYS A 1 17 ? 5.755 -4.243 -10.257 1.00 0.000 17 LYS A N 9
ATOM 4769 C CA . LYS A 1 17 ? 5.692 -4.817 -11.595 1.00 0.000 17 LYS A CA 9
ATOM 4770 C C . LYS A 1 17 ? 7.083 -5.207 -12.086 1.00 0.000 17 LYS A C 9
ATOM 4771 O O . LYS A 1 17 ? 7.340 -6.371 -12.392 1.00 0.000 17 LYS A O 9
ATOM 4790 N N . HIS A 1 18 ? 7.977 -4.226 -12.157 1.00 0.000 18 HIS A N 9
ATOM 4791 C CA . HIS A 1 18 ? 9.342 -4.467 -12.609 1.00 0.000 18 HIS A CA 9
ATOM 4792 C C . HIS A 1 18 ? 10.084 -5.377 -11.634 1.00 0.000 18 HIS A C 9
ATOM 4793 O O . HIS A 1 18 ? 10.891 -6.213 -12.041 1.00 0.000 18 HIS A O 9
ATOM 4807 N N . LEU A 1 19 ? 9.806 -5.207 -10.346 1.00 0.000 19 LEU A N 9
ATOM 4808 C CA . LEU A 1 19 ? 10.447 -6.012 -9.312 1.00 0.000 19 LEU A CA 9
ATOM 4809 C C . LEU A 1 19 ? 9.817 -7.399 -9.233 1.00 0.000 19 LEU A C 9
ATOM 4810 O O . LEU A 1 19 ? 8.600 -7.532 -9.110 1.00 0.000 19 LEU A O 9
ATOM 4826 N N . GLU A 1 20 ? 10.655 -8.429 -9.303 1.00 0.000 20 GLU A N 9
ATOM 4827 C CA . GLU A 1 20 ? 10.179 -9.806 -9.238 1.00 0.000 20 GLU A CA 9
ATOM 4828 C C . GLU A 1 20 ? 10.650 -10.484 -7.955 1.00 0.000 20 GLU A C 9
ATOM 4829 O O . GLU A 1 20 ? 11.835 -10.455 -7.622 1.00 0.000 20 GLU A O 9
ATOM 4841 N N . CYS A 1 21 ? 9.712 -11.093 -7.237 1.00 0.000 21 CYS A N 9
ATOM 4842 C CA . CYS A 1 21 ? 10.028 -11.778 -5.989 1.00 0.000 21 CYS A CA 9
ATOM 4843 C C . CYS A 1 21 ? 10.510 -13.201 -6.257 1.00 0.000 21 CYS A C 9
ATOM 4844 O O . CYS A 1 21 ? 9.835 -13.981 -6.929 1.00 0.000 21 CYS A O 9
ATOM 4851 N N . LYS A 1 22 ? 11.682 -13.533 -5.726 1.00 0.000 22 LYS A N 9
ATOM 4852 C CA . LYS A 1 22 ? 12.255 -14.861 -5.904 1.00 0.000 22 LYS A CA 9
ATOM 4853 C C . LYS A 1 22 ? 11.368 -15.926 -5.267 1.00 0.000 22 LYS A C 9
ATOM 4854 O O . LYS A 1 22 ? 10.894 -15.762 -4.143 1.00 0.000 22 LYS A O 9
ATOM 4873 N N . ARG A 1 23 ? 11.149 -17.019 -5.992 1.00 0.000 23 ARG A N 9
ATOM 4874 C CA . ARG A 1 23 ? 10.320 -18.111 -5.496 1.00 0.000 23 ARG A CA 9
ATOM 4875 C C . ARG A 1 23 ? 11.168 -19.151 -4.769 1.00 0.000 23 ARG A C 9
ATOM 4876 O O . ARG A 1 23 ? 10.905 -20.351 -4.854 1.00 0.000 23 ARG A O 9
ATOM 4897 N N . LYS A 1 24 ? 12.186 -18.683 -4.056 1.00 0.000 24 LYS A N 9
ATOM 4898 C CA . LYS A 1 24 ? 13.073 -19.570 -3.313 1.00 0.000 24 LYS A CA 9
ATOM 4899 C C . LYS A 1 24 ? 13.632 -18.872 -2.078 1.00 0.000 24 LYS A C 9
ATOM 4900 O O . LYS A 1 24 ? 14.340 -17.871 -2.187 1.00 0.000 24 LYS A O 9
ATOM 4919 N N . TRP A 1 25 ? 13.311 -19.407 -0.906 1.00 0.000 25 TRP A N 9
ATOM 4920 C CA . TRP A 1 25 ? 13.784 -18.835 0.350 1.00 0.000 25 TRP A CA 9
ATOM 4921 C C . TRP A 1 25 ? 15.297 -18.650 0.329 1.00 0.000 25 TRP A C 9
ATOM 4922 O O . TRP A 1 25 ? 16.047 -19.523 -0.107 1.00 0.000 25 TRP A O 9
ATOM 4943 N N . PRO A 1 26 ? 15.758 -17.486 0.810 1.00 0.000 26 PRO A N 9
ATOM 4944 C CA . PRO A 1 26 ? 14.875 -16.439 1.331 1.00 0.000 26 PRO A CA 9
ATOM 4945 C C . PRO A 1 26 ? 14.056 -15.771 0.231 1.00 0.000 26 PRO A C 9
ATOM 4946 O O . PRO A 1 26 ? 14.532 -15.595 -0.891 1.00 0.000 26 PRO A O 9
ATOM 4957 N N . HIS A 1 27 ? 12.822 -15.402 0.560 1.00 0.000 27 HIS A N 9
ATOM 4958 C CA . HIS A 1 27 ? 11.937 -14.752 -0.400 1.00 0.000 27 HIS A CA 9
ATOM 4959 C C . HIS A 1 27 ? 12.066 -13.234 -0.318 1.00 0.000 27 HIS A C 9
ATOM 4960 O O . HIS A 1 27 ? 11.703 -12.625 0.689 1.00 0.000 27 HIS A O 9
ATOM 4974 N N . ILE A 1 28 ? 12.585 -12.631 -1.382 1.00 0.000 28 ILE A N 9
ATOM 4975 C CA . ILE A 1 28 ? 12.761 -11.184 -1.429 1.00 0.000 28 ILE A CA 9
ATOM 4976 C C . ILE A 1 28 ? 12.467 -10.640 -2.822 1.00 0.000 28 ILE A C 9
ATOM 4977 O O . ILE A 1 28 ? 12.467 -11.383 -3.804 1.00 0.000 28 ILE A O 9
ATOM 4993 N N . CYS A 1 29 ? 12.218 -9.337 -2.902 1.00 0.000 29 CYS A N 9
ATOM 4994 C CA . CYS A 1 29 ? 11.923 -8.691 -4.175 1.00 0.000 29 CYS A CA 9
ATOM 4995 C C . CYS A 1 29 ? 13.203 -8.200 -4.845 1.00 0.000 29 CYS A C 9
ATOM 4996 O O . CYS A 1 29 ? 13.913 -7.350 -4.306 1.00 0.000 29 CYS A O 9
ATOM 5003 N N . LEU A 1 30 ? 13.492 -8.742 -6.024 1.00 0.000 30 LEU A N 9
ATOM 5004 C CA . LEU A 1 30 ? 14.687 -8.360 -6.769 1.00 0.000 30 LEU A CA 9
ATOM 5005 C C . LEU A 1 30 ? 14.317 -7.586 -8.031 1.00 0.000 30 LEU A C 9
ATOM 5006 O O . LEU A 1 30 ? 13.140 -7.347 -8.301 1.00 0.000 30 LEU A O 9
ATOM 5022 N N . TRP A 1 31 ? 15.329 -7.200 -8.799 1.00 0.000 31 TRP A N 9
ATOM 5023 C CA . TRP A 1 31 ? 15.110 -6.455 -10.034 1.00 0.000 31 TRP A CA 9
ATOM 5024 C C . TRP A 1 31 ? 15.054 -7.395 -11.233 1.00 0.000 31 TRP A C 9
ATOM 5025 O O . TRP A 1 31 ? 15.719 -8.431 -11.253 1.00 0.000 31 TRP A O 9
ATOM 5046 N N . ASP A 1 32 ? 14.258 -7.026 -12.231 1.00 0.000 32 ASP A N 9
ATOM 5047 C CA . ASP A 1 32 ? 14.117 -7.836 -13.435 1.00 0.000 32 ASP A CA 9
ATOM 5048 C C . ASP A 1 32 ? 15.480 -8.135 -14.052 1.00 0.000 32 ASP A C 9
ATOM 5049 O O . ASP A 1 32 ? 15.824 -9.291 -14.293 1.00 0.000 32 ASP A O 9
ATOM 5058 N N . GLY A 1 33 ? 16.251 -7.082 -14.308 1.00 0.000 33 GLY A N 9
ATOM 5059 C CA . GLY A 1 33 ? 17.567 -7.253 -14.896 1.00 0.000 33 GLY A CA 9
ATOM 5060 C C . GLY A 1 33 ? 17.614 -6.817 -16.347 1.00 0.000 33 GLY A C 9
ATOM 5061 O O . GLY A 1 33 ? 18.654 -6.375 -16.838 1.00 0.000 33 GLY A O 9
ATOM 5065 N N . THR A 1 34 ? 16.485 -6.943 -17.039 1.00 0.000 34 THR A N 9
ATOM 5066 C CA . THR A 1 34 ? 16.402 -6.561 -18.443 1.00 0.000 34 THR A CA 9
ATOM 5067 C C . THR A 1 34 ? 16.314 -5.047 -18.597 1.00 0.000 34 THR A C 9
ATOM 5068 O O . THR A 1 34 ? 15.802 -4.352 -17.718 1.00 0.000 34 THR A O 9
ATOM 5079 N N . PHE A 1 35 ? 16.815 -4.541 -19.719 1.00 0.000 35 PHE A N 9
ATOM 5080 C CA . PHE A 1 35 ? 16.792 -3.108 -19.988 1.00 0.000 35 PHE A CA 9
ATOM 5081 C C . PHE A 1 35 ? 15.466 -2.694 -20.620 1.00 0.000 35 PHE A C 9
ATOM 5082 O O . PHE A 1 35 ? 15.033 -3.272 -21.617 1.00 0.000 35 PHE A O 9
ATOM 5099 N N . THR A 1 36 ? 14.825 -1.689 -20.032 1.00 0.000 36 THR A N 9
ATOM 5100 C CA . THR A 1 36 ? 13.549 -1.198 -20.535 1.00 0.000 36 THR A CA 9
ATOM 5101 C C . THR A 1 36 ? 13.602 0.303 -20.797 1.00 0.000 36 THR A C 9
ATOM 5102 O O . THR A 1 36 ? 14.360 1.030 -20.155 1.00 0.000 36 THR A O 9
ATOM 5113 N N . GLU A 1 1 ? 0.267 -0.688 -4.131 1.00 0.000 1 GLU A N 10
ATOM 5114 C CA . GLU A 1 1 ? 1.006 -0.894 -2.891 1.00 0.000 1 GLU A CA 10
ATOM 5115 C C . GLU A 1 1 ? 1.874 -2.146 -2.978 1.00 0.000 1 GLU A C 10
ATOM 5116 O O . GLU A 1 1 ? 1.416 -3.254 -2.699 1.00 0.000 1 GLU A O 10
ATOM 5128 N N . CYS A 1 2 ? 3.131 -1.962 -3.368 1.00 0.000 2 CYS A N 10
ATOM 5129 C CA . CYS A 1 2 ? 4.065 -3.074 -3.493 1.00 0.000 2 CYS A CA 10
ATOM 5130 C C . CYS A 1 2 ? 5.339 -2.808 -2.695 1.00 0.000 2 CYS A C 10
ATOM 5131 O O . CYS A 1 2 ? 5.507 -1.736 -2.115 1.00 0.000 2 CYS A O 10
ATOM 5138 N N . ARG A 1 3 ? 6.232 -3.791 -2.673 1.00 0.000 3 ARG A N 10
ATOM 5139 C CA . ARG A 1 3 ? 7.490 -3.664 -1.947 1.00 0.000 3 ARG A CA 10
ATOM 5140 C C . ARG A 1 3 ? 8.582 -3.091 -2.846 1.00 0.000 3 ARG A C 10
ATOM 5141 O O . ARG A 1 3 ? 8.360 -2.854 -4.034 1.00 0.000 3 ARG A O 10
ATOM 5162 N N . TRP A 1 4 ? 9.759 -2.871 -2.272 1.00 0.000 4 TRP A N 10
ATOM 5163 C CA . TRP A 1 4 ? 10.884 -2.325 -3.022 1.00 0.000 4 TRP A CA 10
ATOM 5164 C C . TRP A 1 4 ? 12.090 -3.256 -2.948 1.00 0.000 4 TRP A C 10
ATOM 5165 O O . TRP A 1 4 ? 11.988 -4.382 -2.462 1.00 0.000 4 TRP A O 10
ATOM 5186 N N . PHE A 1 5 ? 13.231 -2.778 -3.433 1.00 0.000 5 PHE A N 10
ATOM 5187 C CA . PHE A 1 5 ? 14.457 -3.568 -3.422 1.00 0.000 5 PHE A CA 10
ATOM 5188 C C . PHE A 1 5 ? 14.743 -4.109 -2.024 1.00 0.000 5 PHE A C 10
ATOM 5189 O O . PHE A 1 5 ? 14.928 -3.343 -1.077 1.00 0.000 5 PHE A O 10
ATOM 5206 N N . TRP A 1 6 ? 14.778 -5.431 -1.903 1.00 0.000 6 TRP A N 10
ATOM 5207 C CA . TRP A 1 6 ? 15.042 -6.074 -0.621 1.00 0.000 6 TRP A CA 10
ATOM 5208 C C . TRP A 1 6 ? 14.022 -5.639 0.426 1.00 0.000 6 TRP A C 10
ATOM 5209 O O . TRP A 1 6 ? 14.358 -5.458 1.596 1.00 0.000 6 TRP A O 10
ATOM 5230 N N . GLY A 1 7 ? 12.774 -5.473 -0.002 1.00 0.000 7 GLY A N 10
ATOM 5231 C CA . GLY A 1 7 ? 11.725 -5.061 0.911 1.00 0.000 7 GLY A CA 10
ATOM 5232 C C . GLY A 1 7 ? 11.071 -6.236 1.611 1.00 0.000 7 GLY A C 10
ATOM 5233 O O . GLY A 1 7 ? 10.651 -6.127 2.762 1.00 0.000 7 GLY A O 10
ATOM 5237 N N . GLY A 1 8 ? 10.984 -7.365 0.914 1.00 0.000 8 GLY A N 10
ATOM 5238 C CA . GLY A 1 8 ? 10.374 -8.548 1.491 1.00 0.000 8 GLY A CA 10
ATOM 5239 C C . GLY A 1 8 ? 9.065 -8.913 0.819 1.00 0.000 8 GLY A C 10
ATOM 5240 O O . GLY A 1 8 ? 8.291 -8.036 0.434 1.00 0.000 8 GLY A O 10
ATOM 5244 N N . CYS A 1 9 ? 8.816 -10.210 0.675 1.00 0.000 9 CYS A N 10
ATOM 5245 C CA . CYS A 1 9 ? 7.594 -10.690 0.043 1.00 0.000 9 CYS A CA 10
ATOM 5246 C C . CYS A 1 9 ? 7.552 -12.215 0.025 1.00 0.000 9 CYS A C 10
ATOM 5247 O O . CYS A 1 9 ? 8.484 -12.876 0.481 1.00 0.000 9 CYS A O 10
ATOM 5254 N N . ASN A 1 10 ? 6.466 -12.766 -0.507 1.00 0.000 10 ASN A N 10
ATOM 5255 C CA . ASN A 1 10 ? 6.303 -14.213 -0.585 1.00 0.000 10 ASN A CA 10
ATOM 5256 C C . ASN A 1 10 ? 6.067 -14.657 -2.025 1.00 0.000 10 ASN A C 10
ATOM 5257 O O . ASN A 1 10 ? 6.532 -15.717 -2.442 1.00 0.000 10 ASN A O 10
ATOM 5268 N N . ASN A 1 11 ? 5.343 -13.838 -2.780 1.00 0.000 11 ASN A N 10
ATOM 5269 C CA . ASN A 1 11 ? 5.045 -14.147 -4.174 1.00 0.000 11 ASN A CA 10
ATOM 5270 C C . ASN A 1 11 ? 5.494 -13.012 -5.090 1.00 0.000 11 ASN A C 10
ATOM 5271 O O . ASN A 1 11 ? 5.957 -11.971 -4.624 1.00 0.000 11 ASN A O 10
ATOM 5282 N N . ASP A 1 12 ? 5.354 -13.222 -6.394 1.00 0.000 12 ASP A N 10
ATOM 5283 C CA . ASP A 1 12 ? 5.744 -12.216 -7.376 1.00 0.000 12 ASP A CA 10
ATOM 5284 C C . ASP A 1 12 ? 4.796 -11.022 -7.336 1.00 0.000 12 ASP A C 10
ATOM 5285 O O . ASP A 1 12 ? 5.215 -9.878 -7.513 1.00 0.000 12 ASP A O 10
ATOM 5294 N N . ALA A 1 13 ? 3.516 -11.296 -7.105 1.00 0.000 13 ALA A N 10
ATOM 5295 C CA . ALA A 1 13 ? 2.509 -10.244 -7.041 1.00 0.000 13 ALA A CA 10
ATOM 5296 C C . ALA A 1 13 ? 2.810 -9.264 -5.912 1.00 0.000 13 ALA A C 10
ATOM 5297 O O . ALA A 1 13 ? 2.572 -8.063 -6.040 1.00 0.000 13 ALA A O 10
ATOM 5304 N N . ASP A 1 14 ? 3.333 -9.784 -4.807 1.00 0.000 14 ASP A N 10
ATOM 5305 C CA . ASP A 1 14 ? 3.667 -8.954 -3.655 1.00 0.000 14 ASP A CA 10
ATOM 5306 C C . ASP A 1 14 ? 4.576 -7.799 -4.063 1.00 0.000 14 ASP A C 10
ATOM 5307 O O . ASP A 1 14 ? 4.462 -6.690 -3.539 1.00 0.000 14 ASP A O 10
ATOM 5316 N N . CYS A 1 15 ? 5.480 -8.066 -4.999 1.00 0.000 15 CYS A N 10
ATOM 5317 C CA . CYS A 1 15 ? 6.410 -7.050 -5.477 1.00 0.000 15 CYS A CA 10
ATOM 5318 C C . CYS A 1 15 ? 5.815 -6.274 -6.648 1.00 0.000 15 CYS A C 10
ATOM 5319 O O . CYS A 1 15 ? 4.879 -6.736 -7.302 1.00 0.000 15 CYS A O 10
ATOM 5326 N N . CYS A 1 16 ? 6.363 -5.092 -6.907 1.00 0.000 16 CYS A N 10
ATOM 5327 C CA . CYS A 1 16 ? 5.887 -4.250 -7.998 1.00 0.000 16 CYS A CA 10
ATOM 5328 C C . CYS A 1 16 ? 5.959 -4.993 -9.329 1.00 0.000 16 CYS A C 10
ATOM 5329 O O . CYS A 1 16 ? 6.392 -6.144 -9.388 1.00 0.000 16 CYS A O 10
ATOM 5336 N N . LYS A 1 17 ? 5.531 -4.327 -10.396 1.00 0.000 17 LYS A N 10
ATOM 5337 C CA . LYS A 1 17 ? 5.548 -4.921 -11.728 1.00 0.000 17 LYS A CA 10
ATOM 5338 C C . LYS A 1 17 ? 6.978 -5.097 -12.228 1.00 0.000 17 LYS A C 10
ATOM 5339 O O . LYS A 1 17 ? 7.304 -6.096 -12.869 1.00 0.000 17 LYS A O 10
ATOM 5358 N N . HIS A 1 18 ? 7.828 -4.120 -11.929 1.00 0.000 18 HIS A N 10
ATOM 5359 C CA . HIS A 1 18 ? 9.225 -4.168 -12.347 1.00 0.000 18 HIS A CA 10
ATOM 5360 C C . HIS A 1 18 ? 10.031 -5.097 -11.444 1.00 0.000 18 HIS A C 10
ATOM 5361 O O . HIS A 1 18 ? 10.904 -5.829 -11.910 1.00 0.000 18 HIS A O 10
ATOM 5375 N N . LEU A 1 19 ? 9.733 -5.060 -10.150 1.00 0.000 19 LEU A N 10
ATOM 5376 C CA . LEU A 1 19 ? 10.430 -5.898 -9.180 1.00 0.000 19 LEU A CA 10
ATOM 5377 C C . LEU A 1 19 ? 9.821 -7.296 -9.131 1.00 0.000 19 LEU A C 10
ATOM 5378 O O . LEU A 1 19 ? 8.608 -7.450 -8.989 1.00 0.000 19 LEU A O 10
ATOM 5394 N N . GLU A 1 20 ? 10.671 -8.311 -9.248 1.00 0.000 20 GLU A N 10
ATOM 5395 C CA . GLU A 1 20 ? 10.216 -9.696 -9.215 1.00 0.000 20 GLU A CA 10
ATOM 5396 C C . GLU A 1 20 ? 10.720 -10.405 -7.961 1.00 0.000 20 GLU A C 10
ATOM 5397 O O . GLU A 1 20 ? 11.915 -10.387 -7.662 1.00 0.000 20 GLU A O 10
ATOM 5409 N N . CYS A 1 21 ? 9.801 -11.029 -7.232 1.00 0.000 21 CYS A N 10
ATOM 5410 C CA . CYS A 1 21 ? 10.150 -11.743 -6.010 1.00 0.000 21 CYS A CA 10
ATOM 5411 C C . CYS A 1 21 ? 10.639 -13.154 -6.325 1.00 0.000 21 CYS A C 10
ATOM 5412 O O . CYS A 1 21 ? 10.037 -13.866 -7.130 1.00 0.000 21 CYS A O 10
ATOM 5419 N N . LYS A 1 22 ? 11.733 -13.552 -5.686 1.00 0.000 22 LYS A N 10
ATOM 5420 C CA . LYS A 1 22 ? 12.303 -14.877 -5.895 1.00 0.000 22 LYS A CA 10
ATOM 5421 C C . LYS A 1 22 ? 11.396 -15.958 -5.315 1.00 0.000 22 LYS A C 10
ATOM 5422 O O . LYS A 1 22 ? 10.874 -15.816 -4.209 1.00 0.000 22 LYS A O 10
ATOM 5441 N N . ARG A 1 23 ? 11.214 -17.038 -6.068 1.00 0.000 23 ARG A N 10
ATOM 5442 C CA . ARG A 1 23 ? 10.370 -18.142 -5.628 1.00 0.000 23 ARG A CA 10
ATOM 5443 C C . ARG A 1 23 ? 11.191 -19.192 -4.885 1.00 0.000 23 ARG A C 10
ATOM 5444 O O . ARG A 1 23 ? 10.939 -20.391 -5.002 1.00 0.000 23 ARG A O 10
ATOM 5465 N N . LYS A 1 24 ? 12.176 -18.732 -4.120 1.00 0.000 24 LYS A N 10
ATOM 5466 C CA . LYS A 1 24 ? 13.035 -19.629 -3.357 1.00 0.000 24 LYS A CA 10
ATOM 5467 C C . LYS A 1 24 ? 13.557 -18.943 -2.099 1.00 0.000 24 LYS A C 10
ATOM 5468 O O . LYS A 1 24 ? 14.272 -17.944 -2.177 1.00 0.000 24 LYS A O 10
ATOM 5487 N N . TRP A 1 25 ? 13.197 -19.486 -0.942 1.00 0.000 25 TRP A N 10
ATOM 5488 C CA . TRP A 1 25 ? 13.631 -18.926 0.333 1.00 0.000 25 TRP A CA 10
ATOM 5489 C C . TRP A 1 25 ? 15.146 -18.760 0.368 1.00 0.000 25 TRP A C 10
ATOM 5490 O O . TRP A 1 25 ? 15.900 -19.642 -0.045 1.00 0.000 25 TRP A O 10
ATOM 5511 N N . PRO A 1 26 ? 15.605 -17.605 0.871 1.00 0.000 26 PRO A N 10
ATOM 5512 C CA . PRO A 1 26 ? 14.717 -16.548 1.365 1.00 0.000 26 PRO A CA 10
ATOM 5513 C C . PRO A 1 26 ? 13.947 -15.865 0.240 1.00 0.000 26 PRO A C 10
ATOM 5514 O O . PRO A 1 26 ? 14.461 -15.700 -0.867 1.00 0.000 26 PRO A O 10
ATOM 5525 N N . HIS A 1 27 ? 12.711 -15.470 0.530 1.00 0.000 27 HIS A N 10
ATOM 5526 C CA . HIS A 1 27 ? 11.870 -14.803 -0.458 1.00 0.000 27 HIS A CA 10
ATOM 5527 C C . HIS A 1 27 ? 11.977 -13.286 -0.328 1.00 0.000 27 HIS A C 10
ATOM 5528 O O . HIS A 1 27 ? 11.573 -12.711 0.684 1.00 0.000 27 HIS A O 10
ATOM 5542 N N . ILE A 1 28 ? 12.523 -12.646 -1.356 1.00 0.000 28 ILE A N 10
ATOM 5543 C CA . ILE A 1 28 ? 12.681 -11.197 -1.355 1.00 0.000 28 ILE A CA 10
ATOM 5544 C C . ILE A 1 28 ? 12.430 -10.616 -2.743 1.00 0.000 28 ILE A C 10
ATOM 5545 O O . ILE A 1 28 ? 12.488 -11.328 -3.746 1.00 0.000 28 ILE A O 10
ATOM 5561 N N . CYS A 1 29 ? 12.153 -9.317 -2.793 1.00 0.000 29 CYS A N 10
ATOM 5562 C CA . CYS A 1 29 ? 11.895 -8.638 -4.057 1.00 0.000 29 CYS A CA 10
ATOM 5563 C C . CYS A 1 29 ? 13.199 -8.203 -4.717 1.00 0.000 29 CYS A C 10
ATOM 5564 O O . CYS A 1 29 ? 13.963 -7.419 -4.152 1.00 0.000 29 CYS A O 10
ATOM 5571 N N . LEU A 1 30 ? 13.449 -8.716 -5.917 1.00 0.000 30 LEU A N 10
ATOM 5572 C CA . LEU A 1 30 ? 14.661 -8.381 -6.655 1.00 0.000 30 LEU A CA 10
ATOM 5573 C C . LEU A 1 30 ? 14.322 -7.718 -7.987 1.00 0.000 30 LEU A C 10
ATOM 5574 O O . LEU A 1 30 ? 13.151 -7.541 -8.322 1.00 0.000 30 LEU A O 10
ATOM 5590 N N . TRP A 1 31 ? 15.353 -7.358 -8.742 1.00 0.000 31 TRP A N 10
ATOM 5591 C CA . TRP A 1 31 ? 15.164 -6.717 -10.039 1.00 0.000 31 TRP A CA 10
ATOM 5592 C C . TRP A 1 31 ? 14.979 -7.758 -11.138 1.00 0.000 31 TRP A C 10
ATOM 5593 O O . TRP A 1 31 ? 15.737 -8.725 -11.223 1.00 0.000 31 TRP A O 10
ATOM 5614 N N . ASP A 1 32 ? 13.970 -7.553 -11.977 1.00 0.000 32 ASP A N 10
ATOM 5615 C CA . ASP A 1 32 ? 13.688 -8.473 -13.073 1.00 0.000 32 ASP A CA 10
ATOM 5616 C C . ASP A 1 32 ? 14.937 -8.717 -13.914 1.00 0.000 32 ASP A C 10
ATOM 5617 O O . ASP A 1 32 ? 15.257 -9.855 -14.254 1.00 0.000 32 ASP A O 10
ATOM 5626 N N . GLY A 1 33 ? 15.640 -7.638 -14.247 1.00 0.000 33 GLY A N 10
ATOM 5627 C CA . GLY A 1 33 ? 16.845 -7.756 -15.046 1.00 0.000 33 GLY A CA 10
ATOM 5628 C C . GLY A 1 33 ? 16.579 -7.572 -16.527 1.00 0.000 33 GLY A C 10
ATOM 5629 O O . GLY A 1 33 ? 17.444 -7.105 -17.269 1.00 0.000 33 GLY A O 10
ATOM 5633 N N . THR A 1 34 ? 15.378 -7.942 -16.961 1.00 0.000 34 THR A N 10
ATOM 5634 C CA . THR A 1 34 ? 15.000 -7.819 -18.364 1.00 0.000 34 THR A CA 10
ATOM 5635 C C . THR A 1 34 ? 15.092 -6.371 -18.832 1.00 0.000 34 THR A C 10
ATOM 5636 O O . THR A 1 34 ? 14.592 -5.461 -18.170 1.00 0.000 34 THR A O 10
ATOM 5647 N N . PHE A 1 35 ? 15.732 -6.164 -19.978 1.00 0.000 35 PHE A N 10
ATOM 5648 C CA . PHE A 1 35 ? 15.888 -4.826 -20.536 1.00 0.000 35 PHE A CA 10
ATOM 5649 C C . PHE A 1 35 ? 14.769 -4.514 -21.525 1.00 0.000 35 PHE A C 10
ATOM 5650 O O . PHE A 1 35 ? 14.503 -5.289 -22.445 1.00 0.000 35 PHE A O 10
ATOM 5667 N N . THR A 1 36 ? 14.114 -3.374 -21.329 1.00 0.000 36 THR A N 10
ATOM 5668 C CA . THR A 1 36 ? 13.023 -2.959 -22.201 1.00 0.000 36 THR A CA 10
ATOM 5669 C C . THR A 1 36 ? 13.518 -2.015 -23.291 1.00 0.000 36 THR A C 10
ATOM 5670 O O . THR A 1 36 ? 13.072 -2.085 -24.436 1.00 0.000 36 THR A O 10
ATOM 5681 N N . GLU A 1 1 ? 0.219 0.211 -3.260 1.00 0.000 1 GLU A N 11
ATOM 5682 C CA . GLU A 1 1 ? 1.649 0.261 -2.979 1.00 0.000 1 GLU A CA 11
ATOM 5683 C C . GLU A 1 1 ? 2.261 -1.136 -3.024 1.00 0.000 1 GLU A C 11
ATOM 5684 O O . GLU A 1 1 ? 1.575 -2.135 -2.806 1.00 0.000 1 GLU A O 11
ATOM 5696 N N . CYS A 1 2 ? 3.558 -1.199 -3.310 1.00 0.000 2 CYS A N 11
ATOM 5697 C CA . CYS A 1 2 ? 4.264 -2.472 -3.385 1.00 0.000 2 CYS A CA 11
ATOM 5698 C C . CYS A 1 2 ? 5.609 -2.391 -2.669 1.00 0.000 2 CYS A C 11
ATOM 5699 O O . CYS A 1 2 ? 5.992 -1.335 -2.163 1.00 0.000 2 CYS A O 11
ATOM 5706 N N . ARG A 1 3 ? 6.321 -3.512 -2.629 1.00 0.000 3 ARG A N 11
ATOM 5707 C CA . ARG A 1 3 ? 7.622 -3.569 -1.974 1.00 0.000 3 ARG A CA 11
ATOM 5708 C C . ARG A 1 3 ? 8.744 -3.278 -2.967 1.00 0.000 3 ARG A C 11
ATOM 5709 O O . ARG A 1 3 ? 8.706 -3.730 -4.111 1.00 0.000 3 ARG A O 11
ATOM 5730 N N . TRP A 1 4 ? 9.738 -2.519 -2.522 1.00 0.000 4 TRP A N 11
ATOM 5731 C CA . TRP A 1 4 ? 10.870 -2.167 -3.371 1.00 0.000 4 TRP A CA 11
ATOM 5732 C C . TRP A 1 4 ? 12.003 -3.175 -3.215 1.00 0.000 4 TRP A C 11
ATOM 5733 O O . TRP A 1 4 ? 11.849 -4.198 -2.546 1.00 0.000 4 TRP A O 11
ATOM 5754 N N . PHE A 1 5 ? 13.142 -2.881 -3.834 1.00 0.000 5 PHE A N 11
ATOM 5755 C CA . PHE A 1 5 ? 14.301 -3.763 -3.763 1.00 0.000 5 PHE A CA 11
ATOM 5756 C C . PHE A 1 5 ? 14.682 -4.045 -2.313 1.00 0.000 5 PHE A C 11
ATOM 5757 O O . PHE A 1 5 ? 14.833 -3.124 -1.510 1.00 0.000 5 PHE A O 11
ATOM 5774 N N . TRP A 1 6 ? 14.836 -5.323 -1.986 1.00 0.000 6 TRP A N 11
ATOM 5775 C CA . TRP A 1 6 ? 15.199 -5.726 -0.632 1.00 0.000 6 TRP A CA 11
ATOM 5776 C C . TRP A 1 6 ? 14.161 -5.246 0.376 1.00 0.000 6 TRP A C 11
ATOM 5777 O O . TRP A 1 6 ? 14.452 -4.411 1.231 1.00 0.000 6 TRP A O 11
ATOM 5798 N N . GLY A 1 7 ? 12.948 -5.781 0.271 1.00 0.000 7 GLY A N 11
ATOM 5799 C CA . GLY A 1 7 ? 11.885 -5.394 1.180 1.00 0.000 7 GLY A CA 11
ATOM 5800 C C . GLY A 1 7 ? 11.201 -6.589 1.814 1.00 0.000 7 GLY A C 11
ATOM 5801 O O . GLY A 1 7 ? 10.790 -6.536 2.972 1.00 0.000 7 GLY A O 11
ATOM 5805 N N . GLY A 1 8 ? 11.076 -7.671 1.051 1.00 0.000 8 GLY A N 11
ATOM 5806 C CA . GLY A 1 8 ? 10.435 -8.869 1.561 1.00 0.000 8 GLY A CA 11
ATOM 5807 C C . GLY A 1 8 ? 9.132 -9.176 0.851 1.00 0.000 8 GLY A C 11
ATOM 5808 O O . GLY A 1 8 ? 8.382 -8.268 0.491 1.00 0.000 8 GLY A O 11
ATOM 5812 N N . CYS A 1 9 ? 8.860 -10.461 0.645 1.00 0.000 9 CYS A N 11
ATOM 5813 C CA . CYS A 1 9 ? 7.640 -10.887 -0.030 1.00 0.000 9 CYS A CA 11
ATOM 5814 C C . CYS A 1 9 ? 7.537 -12.409 -0.057 1.00 0.000 9 CYS A C 11
ATOM 5815 O O . CYS A 1 9 ? 8.404 -13.109 0.463 1.00 0.000 9 CYS A O 11
ATOM 5822 N N . ASN A 1 10 ? 6.469 -12.913 -0.667 1.00 0.000 10 ASN A N 11
ATOM 5823 C CA . ASN A 1 10 ? 6.251 -14.352 -0.762 1.00 0.000 10 ASN A CA 11
ATOM 5824 C C . ASN A 1 10 ? 6.044 -14.777 -2.212 1.00 0.000 10 ASN A C 11
ATOM 5825 O O . ASN A 1 10 ? 6.512 -15.834 -2.633 1.00 0.000 10 ASN A O 11
ATOM 5836 N N . ASN A 1 11 ? 5.341 -13.943 -2.972 1.00 0.000 11 ASN A N 11
ATOM 5837 C CA . ASN A 1 11 ? 5.072 -14.232 -4.376 1.00 0.000 11 ASN A CA 11
ATOM 5838 C C . ASN A 1 11 ? 5.506 -13.069 -5.264 1.00 0.000 11 ASN A C 11
ATOM 5839 O O . ASN A 1 11 ? 5.962 -12.036 -4.772 1.00 0.000 11 ASN A O 11
ATOM 5850 N N . ASP A 1 12 ? 5.361 -13.245 -6.572 1.00 0.000 12 ASP A N 11
ATOM 5851 C CA . ASP A 1 12 ? 5.736 -12.210 -7.529 1.00 0.000 12 ASP A CA 11
ATOM 5852 C C . ASP A 1 12 ? 4.798 -11.011 -7.429 1.00 0.000 12 ASP A C 11
ATOM 5853 O O . ASP A 1 12 ? 5.222 -9.865 -7.572 1.00 0.000 12 ASP A O 11
ATOM 5862 N N . ALA A 1 13 ? 3.521 -11.285 -7.182 1.00 0.000 13 ALA A N 11
ATOM 5863 C CA . ALA A 1 13 ? 2.523 -10.229 -7.062 1.00 0.000 13 ALA A CA 11
ATOM 5864 C C . ALA A 1 13 ? 2.820 -9.327 -5.869 1.00 0.000 13 ALA A C 11
ATOM 5865 O O . ALA A 1 13 ? 2.592 -8.118 -5.921 1.00 0.000 13 ALA A O 11
ATOM 5872 N N . ASP A 1 14 ? 3.329 -9.921 -4.795 1.00 0.000 14 ASP A N 11
ATOM 5873 C CA . ASP A 1 14 ? 3.657 -9.170 -3.589 1.00 0.000 14 ASP A CA 11
ATOM 5874 C C . ASP A 1 14 ? 4.555 -7.981 -3.916 1.00 0.000 14 ASP A C 11
ATOM 5875 O O . ASP A 1 14 ? 4.395 -6.896 -3.355 1.00 0.000 14 ASP A O 11
ATOM 5884 N N . CYS A 1 15 ? 5.499 -8.192 -4.827 1.00 0.000 15 CYS A N 11
ATOM 5885 C CA . CYS A 1 15 ? 6.423 -7.139 -5.229 1.00 0.000 15 CYS A CA 11
ATOM 5886 C C . CYS A 1 15 ? 5.855 -6.330 -6.392 1.00 0.000 15 CYS A C 11
ATOM 5887 O O . CYS A 1 15 ? 4.899 -6.750 -7.045 1.00 0.000 15 CYS A O 11
ATOM 5894 N N . CYS A 1 16 ? 6.449 -5.169 -6.644 1.00 0.000 16 CYS A N 11
ATOM 5895 C CA . CYS A 1 16 ? 6.003 -4.300 -7.726 1.00 0.000 16 CYS A CA 11
ATOM 5896 C C . CYS A 1 16 ? 6.003 -5.046 -9.058 1.00 0.000 16 CYS A C 11
ATOM 5897 O O . CYS A 1 16 ? 6.430 -6.199 -9.136 1.00 0.000 16 CYS A O 11
ATOM 5904 N N . LYS A 1 17 ? 5.523 -4.381 -10.102 1.00 0.000 17 LYS A N 11
ATOM 5905 C CA . LYS A 1 17 ? 5.468 -4.979 -11.431 1.00 0.000 17 LYS A CA 11
ATOM 5906 C C . LYS A 1 17 ? 6.863 -5.082 -12.039 1.00 0.000 17 LYS A C 11
ATOM 5907 O O . LYS A 1 17 ? 7.189 -6.065 -12.706 1.00 0.000 17 LYS A O 11
ATOM 5926 N N . HIS A 1 18 ? 7.684 -4.063 -11.804 1.00 0.000 18 HIS A N 11
ATOM 5927 C CA . HIS A 1 18 ? 9.045 -4.041 -12.327 1.00 0.000 18 HIS A CA 11
ATOM 5928 C C . HIS A 1 18 ? 9.943 -4.995 -11.544 1.00 0.000 18 HIS A C 11
ATOM 5929 O O . HIS A 1 18 ? 10.785 -5.685 -12.120 1.00 0.000 18 HIS A O 11
ATOM 5943 N N . LEU A 1 19 ? 9.759 -5.027 -10.229 1.00 0.000 19 LEU A N 11
ATOM 5944 C CA . LEU A 1 19 ? 10.553 -5.895 -9.367 1.00 0.000 19 LEU A CA 11
ATOM 5945 C C . LEU A 1 19 ? 9.948 -7.294 -9.296 1.00 0.000 19 LEU A C 11
ATOM 5946 O O . LEU A 1 19 ? 8.729 -7.451 -9.244 1.00 0.000 19 LEU A O 11
ATOM 5962 N N . GLU A 1 20 ? 10.810 -8.306 -9.294 1.00 0.000 20 GLU A N 11
ATOM 5963 C CA . GLU A 1 20 ? 10.359 -9.692 -9.229 1.00 0.000 20 GLU A CA 11
ATOM 5964 C C . GLU A 1 20 ? 10.788 -10.342 -7.917 1.00 0.000 20 GLU A C 11
ATOM 5965 O O . GLU A 1 20 ? 11.897 -10.116 -7.432 1.00 0.000 20 GLU A O 11
ATOM 5977 N N . CYS A 1 21 ? 9.902 -11.152 -7.347 1.00 0.000 21 CYS A N 11
ATOM 5978 C CA . CYS A 1 21 ? 10.186 -11.835 -6.091 1.00 0.000 21 CYS A CA 11
ATOM 5979 C C . CYS A 1 21 ? 10.623 -13.275 -6.342 1.00 0.000 21 CYS A C 11
ATOM 5980 O O . CYS A 1 21 ? 9.930 -14.038 -7.016 1.00 0.000 21 CYS A O 11
ATOM 5987 N N . LYS A 1 22 ? 11.777 -13.642 -5.796 1.00 0.000 22 LYS A N 11
ATOM 5988 C CA . LYS A 1 22 ? 12.307 -14.990 -5.958 1.00 0.000 22 LYS A CA 11
ATOM 5989 C C . LYS A 1 22 ? 11.372 -16.021 -5.334 1.00 0.000 22 LYS A C 11
ATOM 5990 O O . LYS A 1 22 ? 10.843 -15.813 -4.242 1.00 0.000 22 LYS A O 11
ATOM 6009 N N . ARG A 1 23 ? 11.175 -17.134 -6.034 1.00 0.000 23 ARG A N 11
ATOM 6010 C CA . ARG A 1 23 ? 10.303 -18.197 -5.548 1.00 0.000 23 ARG A CA 11
ATOM 6011 C C . ARG A 1 23 ? 11.096 -19.224 -4.744 1.00 0.000 23 ARG A C 11
ATOM 6012 O O . ARG A 1 23 ? 10.820 -20.423 -4.804 1.00 0.000 23 ARG A O 11
ATOM 6033 N N . LYS A 1 24 ? 12.082 -18.747 -3.993 1.00 0.000 24 LYS A N 11
ATOM 6034 C CA . LYS A 1 24 ? 12.915 -19.622 -3.176 1.00 0.000 24 LYS A CA 11
ATOM 6035 C C . LYS A 1 24 ? 13.380 -18.907 -1.912 1.00 0.000 24 LYS A C 11
ATOM 6036 O O . LYS A 1 24 ? 14.118 -17.924 -1.980 1.00 0.000 24 LYS A O 11
ATOM 6055 N N . TRP A 1 25 ? 12.945 -19.407 -0.761 1.00 0.000 25 TRP A N 11
ATOM 6056 C CA . TRP A 1 25 ? 13.319 -18.816 0.519 1.00 0.000 25 TRP A CA 11
ATOM 6057 C C . TRP A 1 25 ? 14.835 -18.746 0.664 1.00 0.000 25 TRP A C 11
ATOM 6058 O O . TRP A 1 25 ? 15.557 -19.693 0.350 1.00 0.000 25 TRP A O 11
ATOM 6079 N N . PRO A 1 26 ? 15.332 -17.600 1.152 1.00 0.000 26 PRO A N 11
ATOM 6080 C CA . PRO A 1 26 ? 14.483 -16.466 1.529 1.00 0.000 26 PRO A CA 11
ATOM 6081 C C . PRO A 1 26 ? 13.848 -15.790 0.319 1.00 0.000 26 PRO A C 11
ATOM 6082 O O . PRO A 1 26 ? 14.477 -15.657 -0.732 1.00 0.000 26 PRO A O 11
ATOM 6093 N N . HIS A 1 27 ? 12.598 -15.364 0.472 1.00 0.000 27 HIS A N 11
ATOM 6094 C CA . HIS A 1 27 ? 11.879 -14.700 -0.609 1.00 0.000 27 HIS A CA 11
ATOM 6095 C C . HIS A 1 27 ? 11.965 -13.183 -0.467 1.00 0.000 27 HIS A C 11
ATOM 6096 O O . HIS A 1 27 ? 11.445 -12.609 0.490 1.00 0.000 27 HIS A O 11
ATOM 6110 N N . ILE A 1 28 ? 12.625 -12.541 -1.425 1.00 0.000 28 ILE A N 11
ATOM 6111 C CA . ILE A 1 28 ? 12.779 -11.092 -1.407 1.00 0.000 28 ILE A CA 11
ATOM 6112 C C . ILE A 1 28 ? 12.484 -10.491 -2.777 1.00 0.000 28 ILE A C 11
ATOM 6113 O O . ILE A 1 28 ? 12.412 -11.204 -3.778 1.00 0.000 28 ILE A O 11
ATOM 6129 N N . CYS A 1 29 ? 12.316 -9.173 -2.816 1.00 0.000 29 CYS A N 11
ATOM 6130 C CA . CYS A 1 29 ? 12.031 -8.474 -4.063 1.00 0.000 29 CYS A CA 11
ATOM 6131 C C . CYS A 1 29 ? 13.315 -7.943 -4.694 1.00 0.000 29 CYS A C 11
ATOM 6132 O O . CYS A 1 29 ? 14.130 -7.305 -4.027 1.00 0.000 29 CYS A O 11
ATOM 6139 N N . LEU A 1 30 ? 13.487 -8.210 -5.984 1.00 0.000 30 LEU A N 11
ATOM 6140 C CA . LEU A 1 30 ? 14.671 -7.759 -6.707 1.00 0.000 30 LEU A CA 11
ATOM 6141 C C . LEU A 1 30 ? 14.289 -7.153 -8.054 1.00 0.000 30 LEU A C 11
ATOM 6142 O O . LEU A 1 30 ? 13.110 -6.944 -8.339 1.00 0.000 30 LEU A O 11
ATOM 6158 N N . TRP A 1 31 ? 15.293 -6.876 -8.878 1.00 0.000 31 TRP A N 11
ATOM 6159 C CA . TRP A 1 31 ? 15.061 -6.297 -10.197 1.00 0.000 31 TRP A CA 11
ATOM 6160 C C . TRP A 1 31 ? 15.005 -7.382 -11.266 1.00 0.000 31 TRP A C 11
ATOM 6161 O O . TRP A 1 31 ? 15.799 -8.323 -11.250 1.00 0.000 31 TRP A O 11
ATOM 6182 N N . ASP A 1 32 ? 14.064 -7.245 -12.194 1.00 0.000 32 ASP A N 11
ATOM 6183 C CA . ASP A 1 32 ? 13.906 -8.214 -13.272 1.00 0.000 32 ASP A CA 11
ATOM 6184 C C . ASP A 1 32 ? 15.154 -8.259 -14.149 1.00 0.000 32 ASP A C 11
ATOM 6185 O O . ASP A 1 32 ? 15.825 -9.287 -14.239 1.00 0.000 32 ASP A O 11
ATOM 6194 N N . GLY A 1 33 ? 15.458 -7.137 -14.795 1.00 0.000 33 GLY A N 11
ATOM 6195 C CA . GLY A 1 33 ? 16.624 -7.071 -15.657 1.00 0.000 33 GLY A CA 11
ATOM 6196 C C . GLY A 1 33 ? 16.256 -7.024 -17.127 1.00 0.000 33 GLY A C 11
ATOM 6197 O O . GLY A 1 33 ? 16.979 -6.445 -17.938 1.00 0.000 33 GLY A O 11
ATOM 6201 N N . THR A 1 34 ? 15.128 -7.636 -17.473 1.00 0.000 34 THR A N 11
ATOM 6202 C CA . THR A 1 34 ? 14.666 -7.664 -18.855 1.00 0.000 34 THR A CA 11
ATOM 6203 C C . THR A 1 34 ? 13.749 -6.484 -19.152 1.00 0.000 34 THR A C 11
ATOM 6204 O O . THR A 1 34 ? 12.766 -6.255 -18.447 1.00 0.000 34 THR A O 11
ATOM 6215 N N . PHE A 1 35 ? 14.077 -5.736 -20.201 1.00 0.000 35 PHE A N 11
ATOM 6216 C CA . PHE A 1 35 ? 13.282 -4.578 -20.592 1.00 0.000 35 PHE A CA 11
ATOM 6217 C C . PHE A 1 35 ? 12.161 -4.983 -21.544 1.00 0.000 35 PHE A C 11
ATOM 6218 O O . PHE A 1 35 ? 12.392 -5.674 -22.538 1.00 0.000 35 PHE A O 11
ATOM 6235 N N . THR A 1 36 ? 10.943 -4.550 -21.234 1.00 0.000 36 THR A N 11
ATOM 6236 C CA . THR A 1 36 ? 9.784 -4.869 -22.059 1.00 0.000 36 THR A CA 11
ATOM 6237 C C . THR A 1 36 ? 9.522 -3.773 -23.085 1.00 0.000 36 THR A C 11
ATOM 6238 O O . THR A 1 36 ? 10.122 -2.699 -23.029 1.00 0.000 36 THR A O 11
ATOM 6249 N N . GLU A 1 1 ? 1.049 0.392 -4.218 1.00 0.000 1 GLU A N 12
ATOM 6250 C CA . GLU A 1 1 ? 1.529 -0.015 -2.903 1.00 0.000 1 GLU A CA 12
ATOM 6251 C C . GLU A 1 1 ? 2.204 -1.382 -2.969 1.00 0.000 1 GLU A C 12
ATOM 6252 O O . GLU A 1 1 ? 1.585 -2.407 -2.683 1.00 0.000 1 GLU A O 12
ATOM 6264 N N . CYS A 1 2 ? 3.478 -1.389 -3.349 1.00 0.000 2 CYS A N 12
ATOM 6265 C CA . CYS A 1 2 ? 4.238 -2.628 -3.454 1.00 0.000 2 CYS A CA 12
ATOM 6266 C C . CYS A 1 2 ? 5.551 -2.528 -2.684 1.00 0.000 2 CYS A C 12
ATOM 6267 O O . CYS A 1 2 ? 5.849 -1.500 -2.075 1.00 0.000 2 CYS A O 12
ATOM 6274 N N . ARG A 1 3 ? 6.333 -3.602 -2.715 1.00 0.000 3 ARG A N 12
ATOM 6275 C CA . ARG A 1 3 ? 7.614 -3.636 -2.020 1.00 0.000 3 ARG A CA 12
ATOM 6276 C C . ARG A 1 3 ? 8.746 -3.196 -2.943 1.00 0.000 3 ARG A C 12
ATOM 6277 O O . ARG A 1 3 ? 8.722 -3.467 -4.144 1.00 0.000 3 ARG A O 12
ATOM 6298 N N . TRP A 1 4 ? 9.735 -2.515 -2.375 1.00 0.000 4 TRP A N 12
ATOM 6299 C CA . TRP A 1 4 ? 10.876 -2.037 -3.148 1.00 0.000 4 TRP A CA 12
ATOM 6300 C C . TRP A 1 4 ? 12.009 -3.057 -3.134 1.00 0.000 4 TRP A C 12
ATOM 6301 O O . TRP A 1 4 ? 11.858 -4.159 -2.606 1.00 0.000 4 TRP A O 12
ATOM 6322 N N . PHE A 1 5 ? 13.143 -2.683 -3.717 1.00 0.000 5 PHE A N 12
ATOM 6323 C CA . PHE A 1 5 ? 14.302 -3.567 -3.771 1.00 0.000 5 PHE A CA 12
ATOM 6324 C C . PHE A 1 5 ? 14.669 -4.069 -2.378 1.00 0.000 5 PHE A C 12
ATOM 6325 O O . PHE A 1 5 ? 14.823 -3.283 -1.444 1.00 0.000 5 PHE A O 12
ATOM 6342 N N . TRP A 1 6 ? 14.807 -5.384 -2.248 1.00 0.000 6 TRP A N 12
ATOM 6343 C CA . TRP A 1 6 ? 15.155 -5.992 -0.969 1.00 0.000 6 TRP A CA 12
ATOM 6344 C C . TRP A 1 6 ? 14.206 -5.528 0.131 1.00 0.000 6 TRP A C 12
ATOM 6345 O O . TRP A 1 6 ? 14.580 -4.731 0.991 1.00 0.000 6 TRP A O 12
ATOM 6366 N N . GLY A 1 7 ? 12.977 -6.033 0.098 1.00 0.000 7 GLY A N 12
ATOM 6367 C CA . GLY A 1 7 ? 11.994 -5.658 1.098 1.00 0.000 7 GLY A CA 12
ATOM 6368 C C . GLY A 1 7 ? 11.309 -6.860 1.717 1.00 0.000 7 GLY A C 12
ATOM 6369 O O . GLY A 1 7 ? 11.005 -6.865 2.909 1.00 0.000 7 GLY A O 12
ATOM 6373 N N . GLY A 1 8 ? 11.062 -7.883 0.903 1.00 0.000 8 GLY A N 12
ATOM 6374 C CA . GLY A 1 8 ? 10.409 -9.081 1.395 1.00 0.000 8 GLY A CA 12
ATOM 6375 C C . GLY A 1 8 ? 9.034 -9.282 0.790 1.00 0.000 8 GLY A C 12
ATOM 6376 O O . GLY A 1 8 ? 8.316 -8.316 0.527 1.00 0.000 8 GLY A O 12
ATOM 6380 N N . CYS A 1 9 ? 8.665 -10.539 0.566 1.00 0.000 9 CYS A N 12
ATOM 6381 C CA . CYS A 1 9 ? 7.368 -10.864 -0.014 1.00 0.000 9 CYS A CA 12
ATOM 6382 C C . CYS A 1 9 ? 7.171 -12.375 -0.093 1.00 0.000 9 CYS A C 12
ATOM 6383 O O . CYS A 1 9 ? 8.036 -13.146 0.318 1.00 0.000 9 CYS A O 12
ATOM 6390 N N . ASN A 1 10 ? 6.026 -12.790 -0.625 1.00 0.000 10 ASN A N 12
ATOM 6391 C CA . ASN A 1 10 ? 5.714 -14.208 -0.758 1.00 0.000 10 ASN A CA 12
ATOM 6392 C C . ASN A 1 10 ? 5.380 -14.559 -2.205 1.00 0.000 10 ASN A C 12
ATOM 6393 O O . ASN A 1 10 ? 5.751 -15.622 -2.699 1.00 0.000 10 ASN A O 12
ATOM 6404 N N . ASN A 1 11 ? 4.676 -13.655 -2.880 1.00 0.000 11 ASN A N 12
ATOM 6405 C CA . ASN A 1 11 ? 4.291 -13.868 -4.270 1.00 0.000 11 ASN A CA 12
ATOM 6406 C C . ASN A 1 11 ? 4.836 -12.756 -5.162 1.00 0.000 11 ASN A C 12
ATOM 6407 O O . ASN A 1 11 ? 5.253 -11.705 -4.676 1.00 0.000 11 ASN A O 12
ATOM 6418 N N . ASP A 1 12 ? 4.828 -12.996 -6.468 1.00 0.000 12 ASP A N 12
ATOM 6419 C CA . ASP A 1 12 ? 5.320 -12.015 -7.429 1.00 0.000 12 ASP A CA 12
ATOM 6420 C C . ASP A 1 12 ? 4.454 -10.759 -7.414 1.00 0.000 12 ASP A C 12
ATOM 6421 O O . ASP A 1 12 ? 4.957 -9.645 -7.550 1.00 0.000 12 ASP A O 12
ATOM 6430 N N . ALA A 1 13 ? 3.149 -10.949 -7.250 1.00 0.000 13 ALA A N 12
ATOM 6431 C CA . ALA A 1 13 ? 2.213 -9.832 -7.217 1.00 0.000 13 ALA A CA 12
ATOM 6432 C C . ALA A 1 13 ? 2.522 -8.891 -6.057 1.00 0.000 13 ALA A C 12
ATOM 6433 O O . ALA A 1 13 ? 2.368 -7.675 -6.174 1.00 0.000 13 ALA A O 12
ATOM 6440 N N . ASP A 1 14 ? 2.957 -9.461 -4.939 1.00 0.000 14 ASP A N 12
ATOM 6441 C CA . ASP A 1 14 ? 3.287 -8.673 -3.758 1.00 0.000 14 ASP A CA 12
ATOM 6442 C C . ASP A 1 14 ? 4.320 -7.601 -4.091 1.00 0.000 14 ASP A C 12
ATOM 6443 O O . ASP A 1 14 ? 4.264 -6.486 -3.572 1.00 0.000 14 ASP A O 12
ATOM 6452 N N . CYS A 1 15 ? 5.265 -7.947 -4.960 1.00 0.000 15 CYS A N 12
ATOM 6453 C CA . CYS A 1 15 ? 6.312 -7.016 -5.362 1.00 0.000 15 CYS A CA 12
ATOM 6454 C C . CYS A 1 15 ? 5.874 -6.193 -6.570 1.00 0.000 15 CYS A C 12
ATOM 6455 O O . CYS A 1 15 ? 4.998 -6.605 -7.331 1.00 0.000 15 CYS A O 12
ATOM 6462 N N . CYS A 1 16 ? 6.490 -5.028 -6.741 1.00 0.000 16 CYS A N 12
ATOM 6463 C CA . CYS A 1 16 ? 6.166 -4.147 -7.856 1.00 0.000 16 CYS A CA 12
ATOM 6464 C C . CYS A 1 16 ? 6.257 -4.893 -9.184 1.00 0.000 16 CYS A C 12
ATOM 6465 O O . CYS A 1 16 ? 6.713 -6.035 -9.237 1.00 0.000 16 CYS A O 12
ATOM 6472 N N . LYS A 1 17 ? 5.821 -4.239 -10.255 1.00 0.000 17 LYS A N 12
ATOM 6473 C CA . LYS A 1 17 ? 5.854 -4.837 -11.584 1.00 0.000 17 LYS A CA 12
ATOM 6474 C C . LYS A 1 17 ? 7.291 -5.015 -12.064 1.00 0.000 17 LYS A C 12
ATOM 6475 O O . LYS A 1 17 ? 7.632 -6.032 -12.671 1.00 0.000 17 LYS A O 12
ATOM 6494 N N . HIS A 1 18 ? 8.130 -4.022 -11.789 1.00 0.000 18 HIS A N 12
ATOM 6495 C CA . HIS A 1 18 ? 9.531 -4.070 -12.192 1.00 0.000 18 HIS A CA 12
ATOM 6496 C C . HIS A 1 18 ? 10.291 -5.120 -11.387 1.00 0.000 18 HIS A C 12
ATOM 6497 O O . HIS A 1 18 ? 11.184 -5.790 -11.907 1.00 0.000 18 HIS A O 12
ATOM 6511 N N . LEU A 1 19 ? 9.933 -5.257 -10.115 1.00 0.000 19 LEU A N 12
ATOM 6512 C CA . LEU A 1 19 ? 10.582 -6.225 -9.237 1.00 0.000 19 LEU A CA 12
ATOM 6513 C C . LEU A 1 19 ? 9.890 -7.581 -9.316 1.00 0.000 19 LEU A C 12
ATOM 6514 O O . LEU A 1 19 ? 8.801 -7.701 -9.876 1.00 0.000 19 LEU A O 12
ATOM 6530 N N . GLU A 1 20 ? 10.528 -8.600 -8.748 1.00 0.000 20 GLU A N 12
ATOM 6531 C CA . GLU A 1 20 ? 9.972 -9.948 -8.753 1.00 0.000 20 GLU A CA 12
ATOM 6532 C C . GLU A 1 20 ? 10.363 -10.702 -7.485 1.00 0.000 20 GLU A C 12
ATOM 6533 O O . GLU A 1 20 ? 11.520 -10.676 -7.066 1.00 0.000 20 GLU A O 12
ATOM 6545 N N . CYS A 1 21 ? 9.389 -11.374 -6.880 1.00 0.000 21 CYS A N 12
ATOM 6546 C CA . CYS A 1 21 ? 9.629 -12.135 -5.660 1.00 0.000 21 CYS A CA 12
ATOM 6547 C C . CYS A 1 21 ? 10.364 -13.436 -5.967 1.00 0.000 21 CYS A C 12
ATOM 6548 O O . CYS A 1 21 ? 9.835 -14.318 -6.644 1.00 0.000 21 CYS A O 12
ATOM 6555 N N . LYS A 1 22 ? 11.589 -13.550 -5.463 1.00 0.000 22 LYS A N 12
ATOM 6556 C CA . LYS A 1 22 ? 12.398 -14.743 -5.681 1.00 0.000 22 LYS A CA 12
ATOM 6557 C C . LYS A 1 22 ? 11.662 -15.993 -5.210 1.00 0.000 22 LYS A C 12
ATOM 6558 O O . LYS A 1 22 ? 11.073 -16.008 -4.130 1.00 0.000 22 LYS A O 12
ATOM 6577 N N . ARG A 1 23 ? 11.702 -17.041 -6.027 1.00 0.000 23 ARG A N 12
ATOM 6578 C CA . ARG A 1 23 ? 11.039 -18.296 -5.694 1.00 0.000 23 ARG A CA 12
ATOM 6579 C C . ARG A 1 23 ? 11.992 -19.236 -4.961 1.00 0.000 23 ARG A C 12
ATOM 6580 O O . ARG A 1 23 ? 11.953 -20.451 -5.154 1.00 0.000 23 ARG A O 12
ATOM 6601 N N . LYS A 1 24 ? 12.847 -18.665 -4.119 1.00 0.000 24 LYS A N 12
ATOM 6602 C CA . LYS A 1 24 ? 13.810 -19.451 -3.356 1.00 0.000 24 LYS A CA 12
ATOM 6603 C C . LYS A 1 24 ? 14.182 -18.743 -2.058 1.00 0.000 24 LYS A C 12
ATOM 6604 O O . LYS A 1 24 ? 14.776 -17.665 -2.076 1.00 0.000 24 LYS A O 12
ATOM 6623 N N . TRP A 1 25 ? 13.830 -19.356 -0.933 1.00 0.000 25 TRP A N 12
ATOM 6624 C CA . TRP A 1 25 ? 14.129 -18.784 0.375 1.00 0.000 25 TRP A CA 12
ATOM 6625 C C . TRP A 1 25 ? 15.614 -18.460 0.500 1.00 0.000 25 TRP A C 12
ATOM 6626 O O . TRP A 1 25 ? 16.480 -19.246 0.117 1.00 0.000 25 TRP A O 12
ATOM 6647 N N . PRO A 1 26 ? 15.917 -17.275 1.051 1.00 0.000 26 PRO A N 12
ATOM 6648 C CA . PRO A 1 26 ? 14.895 -16.331 1.511 1.00 0.000 26 PRO A CA 12
ATOM 6649 C C . PRO A 1 26 ? 14.121 -15.706 0.355 1.00 0.000 26 PRO A C 12
ATOM 6650 O O . PRO A 1 26 ? 14.691 -15.392 -0.690 1.00 0.000 26 PRO A O 12
ATOM 6661 N N . HIS A 1 27 ? 12.818 -15.528 0.549 1.00 0.000 27 HIS A N 12
ATOM 6662 C CA . HIS A 1 27 ? 11.965 -14.939 -0.477 1.00 0.000 27 HIS A CA 12
ATOM 6663 C C . HIS A 1 27 ? 11.948 -13.418 -0.363 1.00 0.000 27 HIS A C 12
ATOM 6664 O O . HIS A 1 27 ? 11.460 -12.866 0.624 1.00 0.000 27 HIS A O 12
ATOM 6678 N N . ILE A 1 28 ? 12.483 -12.747 -1.377 1.00 0.000 28 ILE A N 12
ATOM 6679 C CA . ILE A 1 28 ? 12.528 -11.290 -1.389 1.00 0.000 28 ILE A CA 12
ATOM 6680 C C . ILE A 1 28 ? 12.305 -10.745 -2.796 1.00 0.000 28 ILE A C 12
ATOM 6681 O O . ILE A 1 28 ? 12.362 -11.486 -3.777 1.00 0.000 28 ILE A O 12
ATOM 6697 N N . CYS A 1 29 ? 12.052 -9.443 -2.886 1.00 0.000 29 CYS A N 12
ATOM 6698 C CA . CYS A 1 29 ? 11.821 -8.796 -4.173 1.00 0.000 29 CYS A CA 12
ATOM 6699 C C . CYS A 1 29 ? 13.129 -8.277 -4.762 1.00 0.000 29 CYS A C 12
ATOM 6700 O O . CYS A 1 29 ? 13.867 -7.537 -4.109 1.00 0.000 29 CYS A O 12
ATOM 6707 N N . LEU A 1 30 ? 13.410 -8.668 -6.000 1.00 0.000 30 LEU A N 12
ATOM 6708 C CA . LEU A 1 30 ? 14.629 -8.242 -6.679 1.00 0.000 30 LEU A CA 12
ATOM 6709 C C . LEU A 1 30 ? 14.314 -7.680 -8.062 1.00 0.000 30 LEU A C 12
ATOM 6710 O O . LEU A 1 30 ? 13.157 -7.646 -8.480 1.00 0.000 30 LEU A O 12
ATOM 6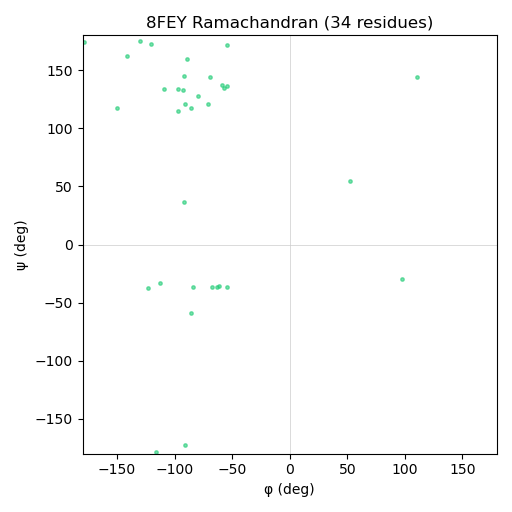726 N N . TRP A 1 31 ? 15.351 -7.241 -8.767 1.00 0.000 31 TRP A N 12
ATOM 6727 C CA . TRP A 1 31 ? 15.184 -6.683 -10.104 1.00 0.000 31 TRP A CA 12
ATOM 6728 C C . TRP A 1 31 ? 15.121 -7.788 -11.152 1.00 0.000 31 TRP A C 12
ATOM 6729 O O . TRP A 1 31 ? 15.875 -8.759 -11.090 1.00 0.000 31 TRP A O 12
ATOM 6750 N N . ASP A 1 32 ? 14.217 -7.635 -12.113 1.00 0.000 32 ASP A N 12
ATOM 6751 C CA . ASP A 1 32 ? 14.056 -8.620 -13.176 1.00 0.000 32 ASP A CA 12
ATOM 6752 C C . ASP A 1 32 ? 15.126 -8.442 -14.249 1.00 0.000 32 ASP A C 12
ATOM 6753 O O . ASP A 1 32 ? 15.227 -7.385 -14.869 1.00 0.000 32 ASP A O 12
ATOM 6762 N N . GLY A 1 33 ? 15.924 -9.484 -14.461 1.00 0.000 33 GLY A N 12
ATOM 6763 C CA . GLY A 1 33 ? 16.976 -9.422 -15.458 1.00 0.000 33 GLY A CA 12
ATOM 6764 C C . GLY A 1 33 ? 18.361 -9.453 -14.842 1.00 0.000 33 GLY A C 12
ATOM 6765 O O . GLY A 1 33 ? 19.311 -9.941 -15.455 1.00 0.000 33 GLY A O 12
ATOM 6769 N N . THR A 1 34 ? 18.478 -8.930 -13.625 1.00 0.000 34 THR A N 12
ATOM 6770 C CA . THR A 1 34 ? 19.757 -8.897 -12.927 1.00 0.000 34 THR A CA 12
ATOM 6771 C C . THR A 1 34 ? 20.191 -10.297 -12.508 1.00 0.000 34 THR A C 12
ATOM 6772 O O . THR A 1 34 ? 19.384 -11.087 -12.017 1.00 0.000 34 THR A O 12
ATOM 6783 N N . PHE A 1 35 ? 21.470 -10.599 -12.706 1.00 0.000 35 PHE A N 12
ATOM 6784 C CA . PHE A 1 35 ? 22.011 -11.905 -12.348 1.00 0.000 35 PHE A CA 12
ATOM 6785 C C . PHE A 1 35 ? 22.362 -11.961 -10.865 1.00 0.000 35 PHE A C 12
ATOM 6786 O O . PHE A 1 35 ? 22.825 -10.977 -10.286 1.00 0.000 35 PHE A O 12
ATOM 6803 N N . THR A 1 36 ? 22.139 -13.120 -10.253 1.00 0.000 36 THR A N 12
ATOM 6804 C CA . THR A 1 36 ? 22.429 -13.305 -8.836 1.00 0.000 36 THR A CA 12
ATOM 6805 C C . THR A 1 36 ? 23.888 -12.988 -8.529 1.00 0.000 36 THR A C 12
ATOM 6806 O O . THR A 1 36 ? 24.786 -13.336 -9.296 1.00 0.000 36 THR A O 12
ATOM 6817 N N . GLU A 1 1 ? 0.164 0.097 -3.464 1.00 0.000 1 GLU A N 13
ATOM 6818 C CA . GLU A 1 1 ? 1.610 0.219 -3.320 1.00 0.000 1 GLU A CA 13
ATOM 6819 C C . GLU A 1 1 ? 2.282 -1.149 -3.405 1.00 0.000 1 GLU A C 13
ATOM 6820 O O . GLU A 1 1 ? 1.628 -2.184 -3.272 1.00 0.000 1 GLU A O 13
ATOM 6832 N N . CYS A 1 2 ? 3.592 -1.145 -3.629 1.00 0.000 2 CYS A N 13
ATOM 6833 C CA . CYS A 1 2 ? 4.354 -2.384 -3.733 1.00 0.000 2 CYS A CA 13
ATOM 6834 C C . CYS A 1 2 ? 5.639 -2.302 -2.915 1.00 0.000 2 CYS A C 13
ATOM 6835 O O . CYS A 1 2 ? 5.958 -1.259 -2.344 1.00 0.000 2 CYS A O 13
ATOM 6842 N N . ARG A 1 3 ? 6.372 -3.409 -2.863 1.00 0.000 3 ARG A N 13
ATOM 6843 C CA . ARG A 1 3 ? 7.622 -3.464 -2.114 1.00 0.000 3 ARG A CA 13
ATOM 6844 C C . ARG A 1 3 ? 8.805 -3.097 -3.004 1.00 0.000 3 ARG A C 13
ATOM 6845 O O . ARG A 1 3 ? 8.809 -3.390 -4.200 1.00 0.000 3 ARG A O 13
ATOM 6866 N N . TRP A 1 4 ? 9.807 -2.455 -2.414 1.00 0.000 4 TRP A N 13
ATOM 6867 C CA . TRP A 1 4 ? 10.996 -2.048 -3.154 1.00 0.000 4 TRP A CA 13
ATOM 6868 C C . TRP A 1 4 ? 12.105 -3.085 -3.015 1.00 0.000 4 TRP A C 13
ATOM 6869 O O . TRP A 1 4 ? 11.910 -4.139 -2.409 1.00 0.000 4 TRP A O 13
ATOM 6890 N N . PHE A 1 5 ? 13.269 -2.779 -3.578 1.00 0.000 5 PHE A N 13
ATOM 6891 C CA . PHE A 1 5 ? 14.410 -3.686 -3.517 1.00 0.000 5 PHE A CA 13
ATOM 6892 C C . PHE A 1 5 ? 14.731 -4.059 -2.073 1.00 0.000 5 PHE A C 13
ATOM 6893 O O . PHE A 1 5 ? 14.870 -3.189 -1.212 1.00 0.000 5 PHE A O 13
ATOM 6910 N N . TRP A 1 6 ? 14.847 -5.356 -1.815 1.00 0.000 6 TRP A N 13
ATOM 6911 C CA . TRP A 1 6 ? 15.152 -5.845 -0.475 1.00 0.000 6 TRP A CA 13
ATOM 6912 C C . TRP A 1 6 ? 14.100 -5.381 0.526 1.00 0.000 6 TRP A C 13
ATOM 6913 O O . TRP A 1 6 ? 14.419 -4.727 1.518 1.00 0.000 6 TRP A O 13
ATOM 6934 N N . GLY A 1 7 ? 12.843 -5.724 0.259 1.00 0.000 7 GLY A N 13
ATOM 6935 C CA . GLY A 1 7 ? 11.763 -5.333 1.146 1.00 0.000 7 GLY A CA 13
ATOM 6936 C C . GLY A 1 7 ? 11.055 -6.526 1.758 1.00 0.000 7 GLY A C 13
ATOM 6937 O O . GLY A 1 7 ? 10.588 -6.464 2.895 1.00 0.000 7 GLY A O 13
ATOM 6941 N N . GLY A 1 8 ? 10.973 -7.616 1.001 1.00 0.000 8 GLY A N 13
ATOM 6942 C CA . GLY A 1 8 ? 10.314 -8.812 1.491 1.00 0.000 8 GLY A CA 13
ATOM 6943 C C . GLY A 1 8 ? 8.984 -9.062 0.808 1.00 0.000 8 GLY A C 13
ATOM 6944 O O . GLY A 1 8 ? 8.248 -8.123 0.502 1.00 0.000 8 GLY A O 13
ATOM 6948 N N . CYS A 1 9 ? 8.674 -10.332 0.567 1.00 0.000 9 CYS A N 13
ATOM 6949 C CA . CYS A 1 9 ? 7.425 -10.704 -0.086 1.00 0.000 9 CYS A CA 13
ATOM 6950 C C . CYS A 1 9 ? 7.266 -12.221 -0.132 1.00 0.000 9 CYS A C 13
ATOM 6951 O O . CYS A 1 9 ? 8.131 -12.960 0.336 1.00 0.000 9 CYS A O 13
ATOM 6958 N N . ASN A 1 10 ? 6.155 -12.677 -0.702 1.00 0.000 10 ASN A N 13
ATOM 6959 C CA . ASN A 1 10 ? 5.883 -14.105 -0.810 1.00 0.000 10 ASN A CA 13
ATOM 6960 C C . ASN A 1 10 ? 5.579 -14.494 -2.254 1.00 0.000 10 ASN A C 13
ATOM 6961 O O . ASN A 1 10 ? 5.987 -15.557 -2.719 1.00 0.000 10 ASN A O 13
ATOM 6972 N N . ASN A 1 11 ? 4.862 -13.624 -2.956 1.00 0.000 11 ASN A N 13
ATOM 6973 C CA . ASN A 1 11 ? 4.504 -13.875 -4.348 1.00 0.000 11 ASN A CA 13
ATOM 6974 C C . ASN A 1 11 ? 5.033 -12.768 -5.254 1.00 0.000 11 ASN A C 13
ATOM 6975 O O . ASN A 1 11 ? 5.523 -11.744 -4.779 1.00 0.000 11 ASN A O 13
ATOM 6986 N N . ASP A 1 12 ? 4.930 -12.981 -6.561 1.00 0.000 12 ASP A N 13
ATOM 6987 C CA . ASP A 1 12 ? 5.396 -12.001 -7.535 1.00 0.000 12 ASP A CA 13
ATOM 6988 C C . ASP A 1 12 ? 4.544 -10.737 -7.484 1.00 0.000 12 ASP A C 13
ATOM 6989 O O . ASP A 1 12 ? 5.060 -9.625 -7.590 1.00 0.000 12 ASP A O 13
ATOM 6998 N N . ALA A 1 13 ? 3.238 -10.916 -7.323 1.00 0.000 13 ALA A N 13
ATOM 6999 C CA . ALA A 1 13 ? 2.314 -9.790 -7.257 1.00 0.000 13 ALA A CA 13
ATOM 7000 C C . ALA A 1 13 ? 2.632 -8.888 -6.069 1.00 0.000 13 ALA A C 13
ATOM 7001 O O . ALA A 1 13 ? 2.494 -7.667 -6.149 1.00 0.000 13 ALA A O 13
ATOM 7008 N N . ASP A 1 14 ? 3.058 -9.497 -4.967 1.00 0.000 14 ASP A N 13
ATOM 7009 C CA . ASP A 1 14 ? 3.395 -8.749 -3.762 1.00 0.000 14 ASP A CA 13
ATOM 7010 C C . ASP A 1 14 ? 4.387 -7.633 -4.075 1.00 0.000 14 ASP A C 13
ATOM 7011 O O . ASP A 1 14 ? 4.319 -6.547 -3.499 1.00 0.000 14 ASP A O 13
ATOM 7020 N N . CYS A 1 15 ? 5.310 -7.908 -4.991 1.00 0.000 15 CYS A N 13
ATOM 7021 C CA . CYS A 1 15 ? 6.317 -6.929 -5.381 1.00 0.000 15 CYS A CA 13
ATOM 7022 C C . CYS A 1 15 ? 5.821 -6.070 -6.540 1.00 0.000 15 CYS A C 13
ATOM 7023 O O . CYS A 1 15 ? 4.810 -6.381 -7.170 1.00 0.000 15 CYS A O 13
ATOM 7030 N N . CYS A 1 16 ? 6.540 -4.988 -6.817 1.00 0.000 16 CYS A N 13
ATOM 7031 C CA . CYS A 1 16 ? 6.175 -4.083 -7.900 1.00 0.000 16 CYS A CA 13
ATOM 7032 C C . CYS A 1 16 ? 6.072 -4.833 -9.225 1.00 0.000 16 CYS A C 13
ATOM 7033 O O . CYS A 1 16 ? 6.334 -6.034 -9.293 1.00 0.000 16 CYS A O 13
ATOM 7040 N N . LYS A 1 17 ? 5.688 -4.117 -10.276 1.00 0.000 17 LYS A N 13
ATOM 7041 C CA . LYS A 1 17 ? 5.551 -4.712 -11.600 1.00 0.000 17 LYS A CA 13
ATOM 7042 C C . LYS A 1 17 ? 6.913 -5.109 -12.161 1.00 0.000 17 LYS A C 13
ATOM 7043 O O . LYS A 1 17 ? 7.043 -6.130 -12.838 1.00 0.000 17 LYS A O 13
ATOM 7062 N N . HIS A 1 18 ? 7.925 -4.297 -11.875 1.00 0.000 18 HIS A N 13
ATOM 7063 C CA . HIS A 1 18 ? 9.278 -4.565 -12.350 1.00 0.000 18 HIS A CA 13
ATOM 7064 C C . HIS A 1 18 ? 10.003 -5.525 -11.412 1.00 0.000 18 HIS A C 13
ATOM 7065 O O . HIS A 1 18 ? 10.758 -6.392 -11.855 1.00 0.000 18 HIS A O 13
ATOM 7079 N N . LEU A 1 19 ? 9.770 -5.365 -10.114 1.00 0.000 19 LEU A N 13
ATOM 7080 C CA . LEU A 1 19 ? 10.402 -6.217 -9.112 1.00 0.000 19 LEU A CA 13
ATOM 7081 C C . LEU A 1 19 ? 9.696 -7.566 -9.023 1.00 0.000 19 LEU A C 13
ATOM 7082 O O . LEU A 1 19 ? 8.468 -7.637 -9.035 1.00 0.000 19 LEU A O 13
ATOM 7098 N N . GLU A 1 20 ? 10.483 -8.634 -8.931 1.00 0.000 20 GLU A N 13
ATOM 7099 C CA . GLU A 1 20 ? 9.933 -9.982 -8.838 1.00 0.000 20 GLU A CA 13
ATOM 7100 C C . GLU A 1 20 ? 10.416 -10.680 -7.570 1.00 0.000 20 GLU A C 13
ATOM 7101 O O . GLU A 1 20 ? 11.588 -10.587 -7.205 1.00 0.000 20 GLU A O 13
ATOM 7113 N N . CYS A 1 21 ? 9.504 -11.379 -6.903 1.00 0.000 21 CYS A N 13
ATOM 7114 C CA . CYS A 1 21 ? 9.835 -12.094 -5.675 1.00 0.000 21 CYS A CA 13
ATOM 7115 C C . CYS A 1 21 ? 10.564 -13.398 -5.985 1.00 0.000 21 CYS A C 13
ATOM 7116 O O . CYS A 1 21 ? 10.111 -14.196 -6.805 1.00 0.000 21 CYS A O 13
ATOM 7123 N N . LYS A 1 22 ? 11.696 -13.608 -5.322 1.00 0.000 22 LYS A N 13
ATOM 7124 C CA . LYS A 1 22 ? 12.489 -14.815 -5.523 1.00 0.000 22 LYS A CA 13
ATOM 7125 C C . LYS A 1 22 ? 11.667 -16.063 -5.214 1.00 0.000 22 LYS A C 13
ATOM 7126 O O . LYS A 1 22 ? 10.953 -16.115 -4.213 1.00 0.000 22 LYS A O 13
ATOM 7145 N N . ARG A 1 23 ? 11.775 -17.066 -6.079 1.00 0.000 23 ARG A N 13
ATOM 7146 C CA . ARG A 1 23 ? 11.043 -18.314 -5.897 1.00 0.000 23 ARG A CA 13
ATOM 7147 C C . ARG A 1 23 ? 11.875 -19.324 -5.112 1.00 0.000 23 ARG A C 13
ATOM 7148 O O . ARG A 1 23 ? 11.826 -20.525 -5.378 1.00 0.000 23 ARG A O 13
ATOM 7169 N N . LYS A 1 24 ? 12.638 -18.828 -4.145 1.00 0.000 24 LYS A N 13
ATOM 7170 C CA . LYS A 1 24 ? 13.481 -19.686 -3.319 1.00 0.000 24 LYS A CA 13
ATOM 7171 C C . LYS A 1 24 ? 13.960 -18.943 -2.076 1.00 0.000 24 LYS A C 13
ATOM 7172 O O . LYS A 1 24 ? 14.572 -17.880 -2.174 1.00 0.000 24 LYS A O 13
ATOM 7191 N N . TRP A 1 25 ? 13.679 -19.511 -0.909 1.00 0.000 25 TRP A N 13
ATOM 7192 C CA . TRP A 1 25 ? 14.084 -18.903 0.354 1.00 0.000 25 TRP A CA 13
ATOM 7193 C C . TRP A 1 25 ? 15.589 -18.663 0.385 1.00 0.000 25 TRP A C 13
ATOM 7194 O O . TRP A 1 25 ? 16.386 -19.516 -0.008 1.00 0.000 25 TRP A O 13
ATOM 7215 N N . PRO A 1 26 ? 15.990 -17.476 0.863 1.00 0.000 26 PRO A N 13
ATOM 7216 C CA . PRO A 1 26 ? 15.051 -16.453 1.333 1.00 0.000 26 PRO A CA 13
ATOM 7217 C C . PRO A 1 26 ? 14.251 -15.833 0.193 1.00 0.000 26 PRO A C 13
ATOM 7218 O O . PRO A 1 26 ? 14.775 -15.615 -0.900 1.00 0.000 26 PRO A O 13
ATOM 7229 N N . HIS A 1 27 ? 12.978 -15.551 0.454 1.00 0.000 27 HIS A N 13
ATOM 7230 C CA . HIS A 1 27 ? 12.106 -14.955 -0.551 1.00 0.000 27 HIS A CA 13
ATOM 7231 C C . HIS A 1 27 ? 12.066 -13.437 -0.404 1.00 0.000 27 HIS A C 13
ATOM 7232 O O . HIS A 1 27 ? 11.569 -12.913 0.594 1.00 0.000 27 HIS A O 13
ATOM 7246 N N . ILE A 1 28 ? 12.592 -12.737 -1.403 1.00 0.000 28 ILE A N 13
ATOM 7247 C CA . ILE A 1 28 ? 12.616 -11.280 -1.384 1.00 0.000 28 ILE A CA 13
ATOM 7248 C C . ILE A 1 28 ? 12.364 -10.708 -2.775 1.00 0.000 28 ILE A C 13
ATOM 7249 O O . ILE A 1 28 ? 12.464 -11.416 -3.777 1.00 0.000 28 ILE A O 13
ATOM 7265 N N . CYS A 1 29 ? 12.039 -9.421 -2.830 1.00 0.000 29 CYS A N 13
ATOM 7266 C CA . CYS A 1 29 ? 11.773 -8.751 -4.097 1.00 0.000 29 CYS A CA 13
ATOM 7267 C C . CYS A 1 29 ? 13.074 -8.304 -4.759 1.00 0.000 29 CYS A C 13
ATOM 7268 O O . CYS A 1 29 ? 13.813 -7.486 -4.210 1.00 0.000 29 CYS A O 13
ATOM 7275 N N . LEU A 1 30 ? 13.346 -8.846 -5.941 1.00 0.000 30 LEU A N 13
ATOM 7276 C CA . LEU A 1 30 ? 14.557 -8.503 -6.679 1.00 0.000 30 LEU A CA 13
ATOM 7277 C C . LEU A 1 30 ? 14.214 -7.877 -8.027 1.00 0.000 30 LEU A C 13
ATOM 7278 O O . LEU A 1 30 ? 13.043 -7.678 -8.350 1.00 0.000 30 LEU A O 13
ATOM 7294 N N . TRP A 1 31 ? 15.242 -7.573 -8.810 1.00 0.000 31 TRP A N 13
ATOM 7295 C CA . TRP A 1 31 ? 15.050 -6.972 -10.125 1.00 0.000 31 TRP A CA 13
ATOM 7296 C C . TRP A 1 31 ? 14.909 -8.045 -11.199 1.00 0.000 31 TRP A C 13
ATOM 7297 O O . TRP A 1 31 ? 15.676 -9.008 -11.231 1.00 0.000 31 TRP A O 13
ATOM 7318 N N . ASP A 1 32 ? 13.926 -7.874 -12.076 1.00 0.000 32 ASP A N 13
ATOM 7319 C CA . ASP A 1 32 ? 13.687 -8.828 -13.152 1.00 0.000 32 ASP A CA 13
ATOM 7320 C C . ASP A 1 32 ? 14.946 -9.031 -13.989 1.00 0.000 32 ASP A C 13
ATOM 7321 O O . ASP A 1 32 ? 15.450 -10.146 -14.110 1.00 0.000 32 ASP A O 13
ATOM 7330 N N . GLY A 1 33 ? 15.449 -7.943 -14.566 1.00 0.000 33 GLY A N 13
ATOM 7331 C CA . GLY A 1 33 ? 16.644 -8.023 -15.385 1.00 0.000 33 GLY A CA 13
ATOM 7332 C C . GLY A 1 33 ? 16.339 -7.932 -16.867 1.00 0.000 33 GLY A C 13
ATOM 7333 O O . GLY A 1 33 ? 17.158 -7.448 -17.649 1.00 0.000 33 GLY A O 13
ATOM 7337 N N . THR A 1 34 ? 15.157 -8.399 -17.256 1.00 0.000 34 THR A N 13
ATOM 7338 C CA . THR A 1 34 ? 14.746 -8.370 -18.654 1.00 0.000 34 THR A CA 13
ATOM 7339 C C . THR A 1 34 ? 13.829 -7.185 -18.933 1.00 0.000 34 THR A C 13
ATOM 7340 O O . THR A 1 34 ? 12.920 -6.894 -18.156 1.00 0.000 34 THR A O 13
ATOM 7351 N N . PHE A 1 35 ? 14.073 -6.504 -20.048 1.00 0.000 35 PHE A N 13
ATOM 7352 C CA . PHE A 1 35 ? 13.268 -5.349 -20.430 1.00 0.000 35 PHE A CA 13
ATOM 7353 C C . PHE A 1 35 ? 11.809 -5.747 -20.634 1.00 0.000 35 PHE A C 13
ATOM 7354 O O . PHE A 1 35 ? 11.499 -6.912 -20.882 1.00 0.000 35 PHE A O 13
ATOM 7371 N N . THR A 1 36 ? 10.915 -4.769 -20.527 1.00 0.000 36 THR A N 13
ATOM 7372 C CA . THR A 1 36 ? 9.489 -5.015 -20.698 1.00 0.000 36 THR A CA 13
ATOM 7373 C C . THR A 1 36 ? 9.037 -4.671 -22.112 1.00 0.000 36 THR A C 13
ATOM 7374 O O . THR A 1 36 ? 8.345 -3.676 -22.329 1.00 0.000 36 THR A O 13
ATOM 7385 N N . GLU A 1 1 ? -0.089 -0.282 -3.457 1.00 0.000 1 GLU A N 14
ATOM 7386 C CA . GLU A 1 1 ? 1.352 -0.096 -3.326 1.00 0.000 1 GLU A CA 14
ATOM 7387 C C . GLU A 1 1 ? 2.081 -1.435 -3.398 1.00 0.000 1 GLU A C 14
ATOM 7388 O O . GLU A 1 1 ? 1.477 -2.494 -3.231 1.00 0.000 1 GLU A O 14
ATOM 7400 N N . CYS A 1 2 ? 3.385 -1.378 -3.649 1.00 0.000 2 CYS A N 14
ATOM 7401 C CA . CYS A 1 2 ? 4.199 -2.584 -3.746 1.00 0.000 2 CYS A CA 14
ATOM 7402 C C . CYS A 1 2 ? 5.465 -2.454 -2.904 1.00 0.000 2 CYS A C 14
ATOM 7403 O O . CYS A 1 2 ? 5.724 -1.407 -2.311 1.00 0.000 2 CYS A O 14
ATOM 7410 N N . ARG A 1 3 ? 6.251 -3.525 -2.859 1.00 0.000 3 ARG A N 14
ATOM 7411 C CA . ARG A 1 3 ? 7.489 -3.532 -2.089 1.00 0.000 3 ARG A CA 14
ATOM 7412 C C . ARG A 1 3 ? 8.666 -3.078 -2.949 1.00 0.000 3 ARG A C 14
ATOM 7413 O O . ARG A 1 3 ? 8.699 -3.328 -4.154 1.00 0.000 3 ARG A O 14
ATOM 7434 N N . TRP A 1 4 ? 9.627 -2.411 -2.322 1.00 0.000 4 TRP A N 14
ATOM 7435 C CA . TRP A 1 4 ? 10.805 -1.923 -3.030 1.00 0.000 4 TRP A CA 14
ATOM 7436 C C . TRP A 1 4 ? 11.954 -2.920 -2.928 1.00 0.000 4 TRP A C 14
ATOM 7437 O O . TRP A 1 4 ? 11.805 -3.996 -2.349 1.00 0.000 4 TRP A O 14
ATOM 7458 N N . PHE A 1 5 ? 13.101 -2.555 -3.493 1.00 0.000 5 PHE A N 14
ATOM 7459 C CA . PHE A 1 5 ? 14.275 -3.418 -3.465 1.00 0.000 5 PHE A CA 14
ATOM 7460 C C . PHE A 1 5 ? 14.594 -3.858 -2.039 1.00 0.000 5 PHE A C 14
ATOM 7461 O O . PHE A 1 5 ? 14.676 -3.035 -1.128 1.00 0.000 5 PHE A O 14
ATOM 7478 N N . TRP A 1 6 ? 14.771 -5.161 -1.855 1.00 0.000 6 TRP A N 14
ATOM 7479 C CA . TRP A 1 6 ? 15.079 -5.712 -0.540 1.00 0.000 6 TRP A CA 14
ATOM 7480 C C . TRP A 1 6 ? 14.046 -5.271 0.491 1.00 0.000 6 TRP A C 14
ATOM 7481 O O . TRP A 1 6 ? 14.364 -4.542 1.430 1.00 0.000 6 TRP A O 14
ATOM 7502 N N . GLY A 1 7 ? 12.807 -5.719 0.310 1.00 0.000 7 GLY A N 14
ATOM 7503 C CA . GLY A 1 7 ? 11.746 -5.360 1.233 1.00 0.000 7 GLY A CA 14
ATOM 7504 C C . GLY A 1 7 ? 11.062 -6.574 1.829 1.00 0.000 7 GLY A C 14
ATOM 7505 O O . GLY A 1 7 ? 10.619 -6.544 2.977 1.00 0.000 7 GLY A O 14
ATOM 7509 N N . GLY A 1 8 ? 10.972 -7.645 1.047 1.00 0.000 8 GLY A N 14
ATOM 7510 C CA . GLY A 1 8 ? 10.333 -8.859 1.522 1.00 0.000 8 GLY A CA 14
ATOM 7511 C C . GLY A 1 8 ? 9.033 -9.150 0.800 1.00 0.000 8 GLY A C 14
ATOM 7512 O O . GLY A 1 8 ? 8.286 -8.233 0.456 1.00 0.000 8 GLY A O 14
ATOM 7516 N N . CYS A 1 9 ? 8.760 -10.430 0.568 1.00 0.000 9 CYS A N 14
ATOM 7517 C CA . CYS A 1 9 ? 7.542 -10.840 -0.119 1.00 0.000 9 CYS A CA 14
ATOM 7518 C C . CYS A 1 9 ? 7.437 -12.361 -0.179 1.00 0.000 9 CYS A C 14
ATOM 7519 O O . CYS A 1 9 ? 8.388 -13.072 0.142 1.00 0.000 9 CYS A O 14
ATOM 7526 N N . ASN A 1 10 ? 6.274 -12.853 -0.593 1.00 0.000 10 ASN A N 14
ATOM 7527 C CA . ASN A 1 10 ? 6.044 -14.289 -0.695 1.00 0.000 10 ASN A CA 14
ATOM 7528 C C . ASN A 1 10 ? 5.809 -14.701 -2.145 1.00 0.000 10 ASN A C 14
ATOM 7529 O O . ASN A 1 10 ? 6.236 -15.773 -2.573 1.00 0.000 10 ASN A O 14
ATOM 7540 N N . ASN A 1 11 ? 5.128 -13.842 -2.896 1.00 0.000 11 ASN A N 14
ATOM 7541 C CA . ASN A 1 11 ? 4.837 -14.116 -4.298 1.00 0.000 11 ASN A CA 14
ATOM 7542 C C . ASN A 1 11 ? 5.356 -12.993 -5.191 1.00 0.000 11 ASN A C 14
ATOM 7543 O O . ASN A 1 11 ? 5.897 -11.999 -4.706 1.00 0.000 11 ASN A O 14
ATOM 7554 N N . ASP A 1 12 ? 5.188 -13.159 -6.499 1.00 0.000 12 ASP A N 14
ATOM 7555 C CA . ASP A 1 12 ? 5.638 -12.159 -7.460 1.00 0.000 12 ASP A CA 14
ATOM 7556 C C . ASP A 1 12 ? 4.756 -10.916 -7.405 1.00 0.000 12 ASP A C 14
ATOM 7557 O O . ASP A 1 12 ? 5.236 -9.794 -7.562 1.00 0.000 12 ASP A O 14
ATOM 7566 N N . ALA A 1 13 ? 3.462 -11.125 -7.183 1.00 0.000 13 ALA A N 14
ATOM 7567 C CA . ALA A 1 13 ? 2.512 -10.022 -7.107 1.00 0.000 13 ALA A CA 14
ATOM 7568 C C . ALA A 1 13 ? 2.833 -9.102 -5.933 1.00 0.000 13 ALA A C 14
ATOM 7569 O O . ALA A 1 13 ? 2.656 -7.887 -6.018 1.00 0.000 13 ALA A O 14
ATOM 7576 N N . ASP A 1 14 ? 3.304 -9.689 -4.839 1.00 0.000 14 ASP A N 14
ATOM 7577 C CA . ASP A 1 14 ? 3.649 -8.922 -3.647 1.00 0.000 14 ASP A CA 14
ATOM 7578 C C . ASP A 1 14 ? 4.614 -7.792 -3.990 1.00 0.000 14 ASP A C 14
ATOM 7579 O O . ASP A 1 14 ? 4.540 -6.703 -3.419 1.00 0.000 14 ASP A O 14
ATOM 7588 N N . CYS A 1 15 ? 5.520 -8.057 -4.925 1.00 0.000 15 CYS A N 14
ATOM 7589 C CA . CYS A 1 15 ? 6.502 -7.064 -5.343 1.00 0.000 15 CYS A CA 14
ATOM 7590 C C . CYS A 1 15 ? 5.965 -6.220 -6.496 1.00 0.000 15 CYS A C 14
ATOM 7591 O O . CYS A 1 15 ? 4.990 -6.591 -7.150 1.00 0.000 15 CYS A O 14
ATOM 7598 N N . CYS A 1 16 ? 6.608 -5.083 -6.739 1.00 0.000 16 CYS A N 14
ATOM 7599 C CA . CYS A 1 16 ? 6.196 -4.185 -7.811 1.00 0.000 16 CYS A CA 14
ATOM 7600 C C . CYS A 1 16 ? 6.127 -4.925 -9.144 1.00 0.000 16 CYS A C 14
ATOM 7601 O O . CYS A 1 16 ? 6.509 -6.092 -9.240 1.00 0.000 16 CYS A O 14
ATOM 7608 N N . LYS A 1 17 ? 5.637 -4.239 -10.170 1.00 0.000 17 LYS A N 14
ATOM 7609 C CA . LYS A 1 17 ? 5.518 -4.829 -11.499 1.00 0.000 17 LYS A CA 14
ATOM 7610 C C . LYS A 1 17 ? 6.894 -5.126 -12.087 1.00 0.000 17 LYS A C 14
ATOM 7611 O O . LYS A 1 17 ? 7.096 -6.158 -12.728 1.00 0.000 17 LYS A O 14
ATOM 7630 N N . HIS A 1 18 ? 7.838 -4.217 -11.862 1.00 0.000 18 HIS A N 14
ATOM 7631 C CA . HIS A 1 18 ? 9.195 -4.384 -12.368 1.00 0.000 18 HIS A CA 14
ATOM 7632 C C . HIS A 1 18 ? 9.997 -5.325 -11.474 1.00 0.000 18 HIS A C 14
ATOM 7633 O O . HIS A 1 18 ? 10.777 -6.146 -11.960 1.00 0.000 18 HIS A O 14
ATOM 7647 N N . LEU A 1 19 ? 9.800 -5.202 -10.167 1.00 0.000 19 LEU A N 14
ATOM 7648 C CA . LEU A 1 19 ? 10.505 -6.041 -9.204 1.00 0.000 19 LEU A CA 14
ATOM 7649 C C . LEU A 1 19 ? 9.869 -7.425 -9.120 1.00 0.000 19 LEU A C 14
ATOM 7650 O O . LEU A 1 19 ? 8.669 -7.553 -8.876 1.00 0.000 19 LEU A O 14
ATOM 7666 N N . GLU A 1 20 ? 10.681 -8.458 -9.321 1.00 0.000 20 GLU A N 14
ATOM 7667 C CA . GLU A 1 20 ? 10.197 -9.832 -9.266 1.00 0.000 20 GLU A CA 14
ATOM 7668 C C . GLU A 1 20 ? 10.679 -10.528 -7.996 1.00 0.000 20 GLU A C 14
ATOM 7669 O O . GLU A 1 20 ? 11.860 -10.472 -7.654 1.00 0.000 20 GLU A O 14
ATOM 7681 N N . CYS A 1 21 ? 9.755 -11.185 -7.302 1.00 0.000 21 CYS A N 14
ATOM 7682 C CA . CYS A 1 21 ? 10.083 -11.892 -6.070 1.00 0.000 21 CYS A CA 14
ATOM 7683 C C . CYS A 1 21 ? 10.546 -13.315 -6.366 1.00 0.000 21 CYS A C 14
ATOM 7684 O O . CYS A 1 21 ? 9.922 -14.033 -7.149 1.00 0.000 21 CYS A O 14
ATOM 7691 N N . LYS A 1 22 ? 11.643 -13.719 -5.735 1.00 0.000 22 LYS A N 14
ATOM 7692 C CA . LYS A 1 22 ? 12.190 -15.056 -5.928 1.00 0.000 22 LYS A CA 14
ATOM 7693 C C . LYS A 1 22 ? 11.314 -16.105 -5.250 1.00 0.000 22 LYS A C 14
ATOM 7694 O O . LYS A 1 22 ? 10.853 -15.910 -4.126 1.00 0.000 22 LYS A O 14
ATOM 7713 N N . ARG A 1 23 ? 11.089 -17.218 -5.941 1.00 0.000 23 ARG A N 14
ATOM 7714 C CA . ARG A 1 23 ? 10.269 -18.298 -5.405 1.00 0.000 23 ARG A CA 14
ATOM 7715 C C . ARG A 1 23 ? 11.128 -19.315 -4.660 1.00 0.000 23 ARG A C 14
ATOM 7716 O O . ARG A 1 23 ? 10.866 -20.517 -4.703 1.00 0.000 23 ARG A O 14
ATOM 7737 N N . LYS A 1 24 ? 12.157 -18.825 -3.977 1.00 0.000 24 LYS A N 14
ATOM 7738 C CA . LYS A 1 24 ? 13.056 -19.689 -3.221 1.00 0.000 24 LYS A CA 14
ATOM 7739 C C . LYS A 1 24 ? 13.629 -18.955 -2.013 1.00 0.000 24 LYS A C 14
ATOM 7740 O O . LYS A 1 24 ? 14.359 -17.975 -2.160 1.00 0.000 24 LYS A O 14
ATOM 7759 N N . TRP A 1 25 ? 13.295 -19.436 -0.821 1.00 0.000 25 TRP A N 14
ATOM 7760 C CA . TRP A 1 25 ? 13.778 -18.826 0.412 1.00 0.000 25 TRP A CA 14
ATOM 7761 C C . TRP A 1 25 ? 15.297 -18.690 0.394 1.00 0.000 25 TRP A C 14
ATOM 7762 O O . TRP A 1 25 ? 16.021 -19.605 0.002 1.00 0.000 25 TRP A O 14
ATOM 7783 N N . PRO A 1 26 ? 15.793 -17.521 0.827 1.00 0.000 26 PRO A N 14
ATOM 7784 C CA . PRO A 1 26 ? 14.940 -16.425 1.296 1.00 0.000 26 PRO A CA 14
ATOM 7785 C C . PRO A 1 26 ? 14.150 -15.780 0.162 1.00 0.000 26 PRO A C 14
ATOM 7786 O O . PRO A 1 26 ? 14.663 -15.602 -0.943 1.00 0.000 26 PRO A O 14
ATOM 7797 N N . HIS A 1 27 ? 12.898 -15.433 0.443 1.00 0.000 27 HIS A N 14
ATOM 7798 C CA . HIS A 1 27 ? 12.036 -14.807 -0.554 1.00 0.000 27 HIS A CA 14
ATOM 7799 C C . HIS A 1 27 ? 12.081 -13.286 -0.432 1.00 0.000 27 HIS A C 14
ATOM 7800 O O . HIS A 1 27 ? 11.617 -12.719 0.557 1.00 0.000 27 HIS A O 14
ATOM 7814 N N . ILE A 1 28 ? 12.642 -12.633 -1.444 1.00 0.000 28 ILE A N 14
ATOM 7815 C CA . ILE A 1 28 ? 12.746 -11.179 -1.450 1.00 0.000 28 ILE A CA 14
ATOM 7816 C C . ILE A 1 28 ? 12.474 -10.614 -2.840 1.00 0.000 28 ILE A C 14
ATOM 7817 O O . ILE A 1 28 ? 12.480 -11.345 -3.832 1.00 0.000 28 ILE A O 14
ATOM 7833 N N . CYS A 1 29 ? 12.239 -9.308 -2.907 1.00 0.000 29 CYS A N 14
ATOM 7834 C CA . CYS A 1 29 ? 11.966 -8.643 -4.175 1.00 0.000 29 CYS A CA 14
ATOM 7835 C C . CYS A 1 29 ? 13.259 -8.158 -4.824 1.00 0.000 29 CYS A C 14
ATOM 7836 O O . CYS A 1 29 ? 13.985 -7.342 -4.253 1.00 0.000 29 CYS A O 14
ATOM 7843 N N . LEU A 1 30 ? 13.541 -8.664 -6.019 1.00 0.000 30 LEU A N 14
ATOM 7844 C CA . LEU A 1 30 ? 14.746 -8.282 -6.747 1.00 0.000 30 LEU A CA 14
ATOM 7845 C C . LEU A 1 30 ? 14.395 -7.657 -8.093 1.00 0.000 30 LEU A C 14
ATOM 7846 O O . LEU A 1 30 ? 13.221 -7.485 -8.421 1.00 0.000 30 LEU A O 14
ATOM 7862 N N . TRP A 1 31 ? 15.419 -7.323 -8.869 1.00 0.000 31 TRP A N 14
ATOM 7863 C CA . TRP A 1 31 ? 15.218 -6.720 -10.182 1.00 0.000 31 TRP A CA 14
ATOM 7864 C C . TRP A 1 31 ? 15.031 -7.791 -11.251 1.00 0.000 31 TRP A C 14
ATOM 7865 O O . TRP A 1 31 ? 15.680 -8.837 -11.215 1.00 0.000 31 TRP A O 14
ATOM 7886 N N . ASP A 1 32 ? 14.140 -7.525 -12.200 1.00 0.000 32 ASP A N 14
ATOM 7887 C CA . ASP A 1 32 ? 13.869 -8.467 -13.280 1.00 0.000 32 ASP A CA 14
ATOM 7888 C C . ASP A 1 32 ? 15.163 -8.894 -13.966 1.00 0.000 32 ASP A C 14
ATOM 7889 O O . ASP A 1 32 ? 15.461 -10.083 -14.067 1.00 0.000 32 ASP A O 14
ATOM 7898 N N . GLY A 1 33 ? 15.928 -7.914 -14.438 1.00 0.000 33 GLY A N 14
ATOM 7899 C CA . GLY A 1 33 ? 17.180 -8.208 -15.110 1.00 0.000 33 GLY A CA 14
ATOM 7900 C C . GLY A 1 33 ? 17.097 -7.997 -16.609 1.00 0.000 33 GLY A C 14
ATOM 7901 O O . GLY A 1 33 ? 18.093 -7.664 -17.253 1.00 0.000 33 GLY A O 14
ATOM 7905 N N . THR A 1 34 ? 15.907 -8.192 -17.168 1.00 0.000 34 THR A N 14
ATOM 7906 C CA . THR A 1 34 ? 15.698 -8.024 -18.600 1.00 0.000 34 THR A CA 14
ATOM 7907 C C . THR A 1 34 ? 15.691 -6.549 -18.985 1.00 0.000 34 THR A C 14
ATOM 7908 O O . THR A 1 34 ? 15.150 -5.711 -18.263 1.00 0.000 34 THR A O 14
ATOM 7919 N N . PHE A 1 35 ? 16.293 -6.237 -20.128 1.00 0.000 35 PHE A N 14
ATOM 7920 C CA . PHE A 1 35 ? 16.356 -4.862 -20.609 1.00 0.000 35 PHE A CA 14
ATOM 7921 C C . PHE A 1 35 ? 15.148 -4.535 -21.482 1.00 0.000 35 PHE A C 14
ATOM 7922 O O . PHE A 1 35 ? 14.678 -5.374 -22.252 1.00 0.000 35 PHE A O 14
ATOM 7939 N N . THR A 1 36 ? 14.648 -3.310 -21.356 1.00 0.000 36 THR A N 14
ATOM 7940 C CA . THR A 1 36 ? 13.494 -2.872 -22.131 1.00 0.000 36 THR A CA 14
ATOM 7941 C C . THR A 1 36 ? 13.780 -2.937 -23.627 1.00 0.000 36 THR A C 14
ATOM 7942 O O . THR A 1 36 ? 12.949 -2.544 -24.446 1.00 0.000 36 THR A O 14
ATOM 7953 N N . GLU A 1 1 ? -0.253 -0.920 -3.308 1.00 0.000 1 GLU A N 15
ATOM 7954 C CA . GLU A 1 1 ? 1.110 -0.733 -2.827 1.00 0.000 1 GLU A CA 15
ATOM 7955 C C . GLU A 1 1 ? 1.913 -2.025 -2.952 1.00 0.000 1 GLU A C 15
ATOM 7956 O O . GLU A 1 1 ? 1.375 -3.121 -2.796 1.00 0.000 1 GLU A O 15
ATOM 7968 N N . CYS A 1 2 ? 3.204 -1.887 -3.236 1.00 0.000 2 CYS A N 15
ATOM 7969 C CA . CYS A 1 2 ? 4.082 -3.041 -3.384 1.00 0.000 2 CYS A CA 15
ATOM 7970 C C . CYS A 1 2 ? 5.371 -2.849 -2.589 1.00 0.000 2 CYS A C 15
ATOM 7971 O O . CYS A 1 2 ? 5.573 -1.813 -1.955 1.00 0.000 2 CYS A O 15
ATOM 7978 N N . ARG A 1 3 ? 6.239 -3.855 -2.627 1.00 0.000 3 ARG A N 15
ATOM 7979 C CA . ARG A 1 3 ? 7.507 -3.798 -1.910 1.00 0.000 3 ARG A CA 15
ATOM 7980 C C . ARG A 1 3 ? 8.612 -3.241 -2.803 1.00 0.000 3 ARG A C 15
ATOM 7981 O O . ARG A 1 3 ? 8.479 -3.212 -4.027 1.00 0.000 3 ARG A O 15
ATOM 8002 N N . TRP A 1 4 ? 9.700 -2.800 -2.183 1.00 0.000 4 TRP A N 15
ATOM 8003 C CA . TRP A 1 4 ? 10.828 -2.244 -2.921 1.00 0.000 4 TRP A CA 15
ATOM 8004 C C . TRP A 1 4 ? 11.998 -3.221 -2.946 1.00 0.000 4 TRP A C 15
ATOM 8005 O O . TRP A 1 4 ? 11.860 -4.379 -2.552 1.00 0.000 4 TRP A O 15
ATOM 8026 N N . PHE A 1 5 ? 13.149 -2.747 -3.412 1.00 0.000 5 PHE A N 15
ATOM 8027 C CA . PHE A 1 5 ? 14.343 -3.580 -3.488 1.00 0.000 5 PHE A CA 15
ATOM 8028 C C . PHE A 1 5 ? 14.686 -4.167 -2.122 1.00 0.000 5 PHE A C 15
ATOM 8029 O O . PHE A 1 5 ? 14.930 -3.435 -1.163 1.00 0.000 5 PHE A O 15
ATOM 8046 N N . TRP A 1 6 ? 14.700 -5.493 -2.041 1.00 0.000 6 TRP A N 15
ATOM 8047 C CA . TRP A 1 6 ? 15.012 -6.179 -0.793 1.00 0.000 6 TRP A CA 15
ATOM 8048 C C . TRP A 1 6 ? 14.035 -5.778 0.307 1.00 0.000 6 TRP A C 15
ATOM 8049 O O . TRP A 1 6 ? 14.418 -5.630 1.467 1.00 0.000 6 TRP A O 15
ATOM 8070 N N . GLY A 1 7 ? 12.771 -5.602 -0.064 1.00 0.000 7 GLY A N 15
ATOM 8071 C CA . GLY A 1 7 ? 11.759 -5.219 0.903 1.00 0.000 7 GLY A CA 15
ATOM 8072 C C . GLY A 1 7 ? 11.119 -6.416 1.578 1.00 0.000 7 GLY A C 15
ATOM 8073 O O . GLY A 1 7 ? 10.742 -6.351 2.747 1.00 0.000 7 GLY A O 15
ATOM 8077 N N . GLY A 1 8 ? 10.995 -7.514 0.838 1.00 0.000 8 GLY A N 15
ATOM 8078 C CA . GLY A 1 8 ? 10.393 -8.715 1.387 1.00 0.000 8 GLY A CA 15
ATOM 8079 C C . GLY A 1 8 ? 9.036 -9.013 0.782 1.00 0.000 8 GLY A C 15
ATOM 8080 O O . GLY A 1 8 ? 8.261 -8.100 0.496 1.00 0.000 8 GLY A O 15
ATOM 8084 N N . CYS A 1 9 ? 8.748 -10.295 0.583 1.00 0.000 9 CYS A N 15
ATOM 8085 C CA . CYS A 1 9 ? 7.476 -10.713 0.005 1.00 0.000 9 CYS A CA 15
ATOM 8086 C C . CYS A 1 9 ? 7.384 -12.234 -0.065 1.00 0.000 9 CYS A C 15
ATOM 8087 O O . CYS A 1 9 ? 8.319 -12.941 0.309 1.00 0.000 9 CYS A O 15
ATOM 8094 N N . ASN A 1 10 ? 6.250 -12.731 -0.547 1.00 0.000 10 ASN A N 15
ATOM 8095 C CA . ASN A 1 10 ? 6.035 -14.169 -0.666 1.00 0.000 10 ASN A CA 15
ATOM 8096 C C . ASN A 1 10 ? 5.668 -14.547 -2.098 1.00 0.000 10 ASN A C 15
ATOM 8097 O O . ASN A 1 10 ? 6.077 -15.594 -2.598 1.00 0.000 10 ASN A O 15
ATOM 8108 N N . ASN A 1 11 ? 4.895 -13.686 -2.752 1.00 0.000 11 ASN A N 15
ATOM 8109 C CA . ASN A 1 11 ? 4.473 -13.930 -4.127 1.00 0.000 11 ASN A CA 15
ATOM 8110 C C . ASN A 1 11 ? 5.026 -12.860 -5.063 1.00 0.000 11 ASN A C 15
ATOM 8111 O O . ASN A 1 11 ? 5.476 -11.804 -4.619 1.00 0.000 11 ASN A O 15
ATOM 8122 N N . ASP A 1 12 ? 4.989 -13.141 -6.361 1.00 0.000 12 ASP A N 15
ATOM 8123 C CA . ASP A 1 12 ? 5.485 -12.203 -7.361 1.00 0.000 12 ASP A CA 15
ATOM 8124 C C . ASP A 1 12 ? 4.627 -10.941 -7.395 1.00 0.000 12 ASP A C 15
ATOM 8125 O O . ASP A 1 12 ? 5.144 -9.831 -7.518 1.00 0.000 12 ASP A O 15
ATOM 8134 N N . ALA A 1 13 ? 3.315 -11.121 -7.287 1.00 0.000 13 ALA A N 15
ATOM 8135 C CA . ALA A 1 13 ? 2.386 -9.998 -7.305 1.00 0.000 13 ALA A CA 15
ATOM 8136 C C . ALA A 1 13 ? 2.658 -9.043 -6.148 1.00 0.000 13 ALA A C 15
ATOM 8137 O O . ALA A 1 13 ? 2.517 -7.827 -6.287 1.00 0.000 13 ALA A O 15
ATOM 8144 N N . ASP A 1 14 ? 3.048 -9.599 -5.006 1.00 0.000 14 ASP A N 15
ATOM 8145 C CA . ASP A 1 14 ? 3.340 -8.796 -3.825 1.00 0.000 14 ASP A CA 15
ATOM 8146 C C . ASP A 1 14 ? 4.326 -7.680 -4.156 1.00 0.000 14 ASP A C 15
ATOM 8147 O O . ASP A 1 14 ? 4.230 -6.574 -3.624 1.00 0.000 14 ASP A O 15
ATOM 8156 N N . CYS A 1 15 ? 5.274 -7.978 -5.038 1.00 0.000 15 CYS A N 15
ATOM 8157 C CA . CYS A 1 15 ? 6.279 -7.002 -5.440 1.00 0.000 15 CYS A CA 15
ATOM 8158 C C . CYS A 1 15 ? 5.796 -6.183 -6.634 1.00 0.000 15 CYS A C 15
ATOM 8159 O O . CYS A 1 15 ? 4.902 -6.605 -7.369 1.00 0.000 15 CYS A O 15
ATOM 8166 N N . CYS A 1 16 ? 6.393 -5.011 -6.822 1.00 0.000 16 CYS A N 15
ATOM 8167 C CA . CYS A 1 16 ? 6.025 -4.133 -7.925 1.00 0.000 16 CYS A CA 15
ATOM 8168 C C . CYS A 1 16 ? 6.194 -4.843 -9.265 1.00 0.000 16 CYS A C 15
ATOM 8169 O O . CYS A 1 16 ? 6.665 -5.979 -9.324 1.00 0.000 16 CYS A O 15
ATOM 8176 N N . LYS A 1 17 ? 5.806 -4.165 -10.340 1.00 0.000 17 LYS A N 15
ATOM 8177 C CA . LYS A 1 17 ? 5.915 -4.728 -11.681 1.00 0.000 17 LYS A CA 15
ATOM 8178 C C . LYS A 1 17 ? 7.371 -5.015 -12.034 1.00 0.000 17 LYS A C 15
ATOM 8179 O O . LYS A 1 17 ? 7.737 -6.154 -12.327 1.00 0.000 17 LYS A O 15
ATOM 8198 N N . HIS A 1 18 ? 8.198 -3.975 -12.004 1.00 0.000 18 HIS A N 15
ATOM 8199 C CA . HIS A 1 18 ? 9.615 -4.115 -12.319 1.00 0.000 18 HIS A CA 15
ATOM 8200 C C . HIS A 1 18 ? 10.283 -5.119 -11.383 1.00 0.000 18 HIS A C 15
ATOM 8201 O O . HIS A 1 18 ? 11.164 -5.875 -11.794 1.00 0.000 18 HIS A O 15
ATOM 8215 N N . LEU A 1 19 ? 9.859 -5.119 -10.125 1.00 0.000 19 LEU A N 15
ATOM 8216 C CA . LEU A 1 19 ? 10.416 -6.028 -9.129 1.00 0.000 19 LEU A CA 15
ATOM 8217 C C . LEU A 1 19 ? 9.781 -7.411 -9.240 1.00 0.000 19 LEU A C 15
ATOM 8218 O O . LEU A 1 19 ? 8.681 -7.558 -9.771 1.00 0.000 19 LEU A O 15
ATOM 8234 N N . GLU A 1 20 ? 10.481 -8.420 -8.732 1.00 0.000 20 GLU A N 15
ATOM 8235 C CA . GLU A 1 20 ? 9.984 -9.791 -8.773 1.00 0.000 20 GLU A CA 15
ATOM 8236 C C . GLU A 1 20 ? 10.423 -10.566 -7.533 1.00 0.000 20 GLU A C 15
ATOM 8237 O O . GLU A 1 20 ? 11.602 -10.574 -7.177 1.00 0.000 20 GLU A O 15
ATOM 8249 N N . CYS A 1 21 ? 9.466 -11.216 -6.880 1.00 0.000 21 CYS A N 15
ATOM 8250 C CA . CYS A 1 21 ? 9.751 -11.993 -5.680 1.00 0.000 21 CYS A CA 15
ATOM 8251 C C . CYS A 1 21 ? 10.502 -13.275 -6.028 1.00 0.000 21 CYS A C 15
ATOM 8252 O O . CYS A 1 21 ? 10.225 -13.915 -7.042 1.00 0.000 21 CYS A O 15
ATOM 8259 N N . LYS A 1 22 ? 11.455 -13.644 -5.178 1.00 0.000 22 LYS A N 15
ATOM 8260 C CA . LYS A 1 22 ? 12.247 -14.850 -5.393 1.00 0.000 22 LYS A CA 15
ATOM 8261 C C . LYS A 1 22 ? 11.425 -16.100 -5.097 1.00 0.000 22 LYS A C 15
ATOM 8262 O O . LYS A 1 22 ? 10.700 -16.156 -4.103 1.00 0.000 22 LYS A O 15
ATOM 8281 N N . ARG A 1 23 ? 11.545 -17.101 -5.963 1.00 0.000 23 ARG A N 15
ATOM 8282 C CA . ARG A 1 23 ? 10.813 -18.350 -5.793 1.00 0.000 23 ARG A CA 15
ATOM 8283 C C . ARG A 1 23 ? 11.639 -19.360 -5.001 1.00 0.000 23 ARG A C 15
ATOM 8284 O O . ARG A 1 23 ? 11.596 -20.561 -5.270 1.00 0.000 23 ARG A O 15
ATOM 8305 N N . LYS A 1 24 ? 12.391 -18.866 -4.025 1.00 0.000 24 LYS A N 15
ATOM 8306 C CA . LYS A 1 24 ? 13.227 -19.723 -3.193 1.00 0.000 24 LYS A CA 15
ATOM 8307 C C . LYS A 1 24 ? 13.798 -18.946 -2.011 1.00 0.000 24 LYS A C 15
ATOM 8308 O O . LYS A 1 24 ? 14.443 -17.913 -2.190 1.00 0.000 24 LYS A O 15
ATOM 8327 N N . TRP A 1 25 ? 13.558 -19.450 -0.806 1.00 0.000 25 TRP A N 15
ATOM 8328 C CA . TRP A 1 25 ? 14.050 -18.802 0.405 1.00 0.000 25 TRP A CA 15
ATOM 8329 C C . TRP A 1 25 ? 15.561 -18.605 0.341 1.00 0.000 25 TRP A C 15
ATOM 8330 O O . TRP A 1 25 ? 16.310 -19.496 -0.060 1.00 0.000 25 TRP A O 15
ATOM 8351 N N . PRO A 1 26 ? 16.021 -17.412 0.745 1.00 0.000 26 PRO A N 15
ATOM 8352 C CA . PRO A 1 26 ? 15.138 -16.344 1.223 1.00 0.000 26 PRO A CA 15
ATOM 8353 C C . PRO A 1 26 ? 14.290 -15.748 0.105 1.00 0.000 26 PRO A C 15
ATOM 8354 O O . PRO A 1 26 ? 14.757 -15.587 -1.023 1.00 0.000 26 PRO A O 15
ATOM 8365 N N . HIS A 1 27 ? 13.041 -15.422 0.424 1.00 0.000 27 HIS A N 15
ATOM 8366 C CA . HIS A 1 27 ? 12.128 -14.843 -0.554 1.00 0.000 27 HIS A CA 15
ATOM 8367 C C . HIS A 1 27 ? 12.120 -13.320 -0.455 1.00 0.000 27 HIS A C 15
ATOM 8368 O O . HIS A 1 27 ? 11.668 -12.757 0.542 1.00 0.000 27 HIS A O 15
ATOM 8382 N N . ILE A 1 28 ? 12.623 -12.662 -1.493 1.00 0.000 28 ILE A N 15
ATOM 8383 C CA . ILE A 1 28 ? 12.673 -11.205 -1.522 1.00 0.000 28 ILE A CA 15
ATOM 8384 C C . ILE A 1 28 ? 12.408 -10.674 -2.927 1.00 0.000 28 ILE A C 15
ATOM 8385 O O . ILE A 1 28 ? 12.456 -11.421 -3.904 1.00 0.000 28 ILE A O 15
ATOM 8401 N N . CYS A 1 29 ? 12.131 -9.378 -3.021 1.00 0.000 29 CYS A N 15
ATOM 8402 C CA . CYS A 1 29 ? 11.860 -8.744 -4.305 1.00 0.000 29 CYS A CA 15
ATOM 8403 C C . CYS A 1 29 ? 13.152 -8.252 -4.952 1.00 0.000 29 CYS A C 15
ATOM 8404 O O . CYS A 1 29 ? 13.839 -7.385 -4.411 1.00 0.000 29 CYS A O 15
ATOM 8411 N N . LEU A 1 30 ? 13.476 -8.811 -6.113 1.00 0.000 30 LEU A N 15
ATOM 8412 C CA . LEU A 1 30 ? 14.685 -8.430 -6.835 1.00 0.000 30 LEU A CA 15
ATOM 8413 C C . LEU A 1 30 ? 14.341 -7.642 -8.094 1.00 0.000 30 LEU A C 15
ATOM 8414 O O . LEU A 1 30 ? 13.174 -7.354 -8.359 1.00 0.000 30 LEU A O 15
ATOM 8430 N N . TRP A 1 31 ? 15.364 -7.298 -8.868 1.00 0.000 31 TRP A N 15
ATOM 8431 C CA . TRP A 1 31 ? 15.169 -6.545 -10.102 1.00 0.000 31 TRP A CA 15
ATOM 8432 C C . TRP A 1 31 ? 15.038 -7.482 -11.297 1.00 0.000 31 TRP A C 15
ATOM 8433 O O . TRP A 1 31 ? 15.806 -8.434 -11.438 1.00 0.000 31 TRP A O 15
ATOM 8454 N N . ASP A 1 32 ? 14.061 -7.207 -12.155 1.00 0.000 32 ASP A N 15
ATOM 8455 C CA . ASP A 1 32 ? 13.831 -8.026 -13.339 1.00 0.000 32 ASP A CA 15
ATOM 8456 C C . ASP A 1 32 ? 15.102 -8.145 -14.174 1.00 0.000 32 ASP A C 15
ATOM 8457 O O . ASP A 1 32 ? 15.503 -9.241 -14.562 1.00 0.000 32 ASP A O 15
ATOM 8466 N N . GLY A 1 33 ? 15.732 -7.006 -14.448 1.00 0.000 33 GLY A N 15
ATOM 8467 C CA . GLY A 1 33 ? 16.951 -7.004 -15.236 1.00 0.000 33 GLY A CA 15
ATOM 8468 C C . GLY A 1 33 ? 16.746 -6.416 -16.618 1.00 0.000 33 GLY A C 15
ATOM 8469 O O . GLY A 1 33 ? 17.667 -5.840 -17.200 1.00 0.000 33 GLY A O 15
ATOM 8473 N N . THR A 1 34 ? 15.536 -6.562 -17.149 1.00 0.000 34 THR A N 15
ATOM 8474 C CA . THR A 1 34 ? 15.214 -6.043 -18.472 1.00 0.000 34 THR A CA 15
ATOM 8475 C C . THR A 1 34 ? 15.086 -4.525 -18.452 1.00 0.000 34 THR A C 15
ATOM 8476 O O . THR A 1 34 ? 14.495 -3.954 -17.535 1.00 0.000 34 THR A O 15
ATOM 8487 N N . PHE A 1 35 ? 15.643 -3.875 -19.468 1.00 0.000 35 PHE A N 15
ATOM 8488 C CA . PHE A 1 35 ? 15.591 -2.421 -19.567 1.00 0.000 35 PHE A CA 15
ATOM 8489 C C . PHE A 1 35 ? 14.152 -1.937 -19.721 1.00 0.000 35 PHE A C 15
ATOM 8490 O O . PHE A 1 35 ? 13.322 -2.607 -20.336 1.00 0.000 35 PHE A O 15
ATOM 8507 N N . THR A 1 36 ? 13.863 -0.768 -19.158 1.00 0.000 36 THR A N 15
ATOM 8508 C CA . THR A 1 36 ? 12.525 -0.194 -19.231 1.00 0.000 36 THR A CA 15
ATOM 8509 C C . THR A 1 36 ? 12.178 0.212 -20.659 1.00 0.000 36 THR A C 15
ATOM 8510 O O . THR A 1 36 ? 11.268 -0.348 -21.271 1.00 0.000 36 THR A O 15
ATOM 8521 N N . GLU A 1 1 ? 0.871 -0.463 -0.974 1.00 0.000 1 GLU A N 16
ATOM 8522 C CA . GLU A 1 1 ? 1.831 -0.348 -2.066 1.00 0.000 1 GLU A CA 16
ATOM 8523 C C . GLU A 1 1 ? 2.780 -1.542 -2.085 1.00 0.000 1 GLU A C 16
ATOM 8524 O O . GLU A 1 1 ? 3.160 -2.064 -1.037 1.00 0.000 1 GLU A O 16
ATOM 8536 N N . CYS A 1 2 ? 3.159 -1.971 -3.285 1.00 0.000 2 CYS A N 16
ATOM 8537 C CA . CYS A 1 2 ? 4.063 -3.104 -3.442 1.00 0.000 2 CYS A CA 16
ATOM 8538 C C . CYS A 1 2 ? 5.347 -2.890 -2.646 1.00 0.000 2 CYS A C 16
ATOM 8539 O O . CYS A 1 2 ? 5.566 -1.821 -2.077 1.00 0.000 2 CYS A O 16
ATOM 8546 N N . ARG A 1 3 ? 6.193 -3.915 -2.612 1.00 0.000 3 ARG A N 16
ATOM 8547 C CA . ARG A 1 3 ? 7.455 -3.840 -1.886 1.00 0.000 3 ARG A CA 16
ATOM 8548 C C . ARG A 1 3 ? 8.574 -3.336 -2.792 1.00 0.000 3 ARG A C 16
ATOM 8549 O O . ARG A 1 3 ? 8.467 -3.392 -4.017 1.00 0.000 3 ARG A O 16
ATOM 8570 N N . TRP A 1 4 ? 9.647 -2.846 -2.182 1.00 0.000 4 TRP A N 16
ATOM 8571 C CA . TRP A 1 4 ? 10.786 -2.332 -2.933 1.00 0.000 4 TRP A CA 16
ATOM 8572 C C . TRP A 1 4 ? 11.960 -3.304 -2.875 1.00 0.000 4 TRP A C 16
ATOM 8573 O O . TRP A 1 4 ? 11.862 -4.375 -2.277 1.00 0.000 4 TRP A O 16
ATOM 8594 N N . PHE A 1 5 ? 13.069 -2.923 -3.499 1.00 0.000 5 PHE A N 16
ATOM 8595 C CA . PHE A 1 5 ? 14.262 -3.761 -3.518 1.00 0.000 5 PHE A CA 16
ATOM 8596 C C . PHE A 1 5 ? 14.653 -4.184 -2.105 1.00 0.000 5 PHE A C 16
ATOM 8597 O O . PHE A 1 5 ? 14.817 -3.346 -1.218 1.00 0.000 5 PHE A O 16
ATOM 8614 N N . TRP A 1 6 ? 14.798 -5.489 -1.904 1.00 0.000 6 TRP A N 16
ATOM 8615 C CA . TRP A 1 6 ? 15.169 -6.024 -0.598 1.00 0.000 6 TRP A CA 16
ATOM 8616 C C . TRP A 1 6 ? 14.147 -5.628 0.462 1.00 0.000 6 TRP A C 16
ATOM 8617 O O . TRP A 1 6 ? 14.499 -5.376 1.614 1.00 0.000 6 TRP A O 16
ATOM 8638 N N . GLY A 1 7 ? 12.879 -5.575 0.066 1.00 0.000 7 GLY A N 16
ATOM 8639 C CA . GLY A 1 7 ? 11.826 -5.209 0.995 1.00 0.000 7 GLY A CA 16
ATOM 8640 C C . GLY A 1 7 ? 11.181 -6.417 1.645 1.00 0.000 7 GLY A C 16
ATOM 8641 O O . GLY A 1 7 ? 10.804 -6.373 2.815 1.00 0.000 7 GLY A O 16
ATOM 8645 N N . GLY A 1 8 ? 11.053 -7.500 0.884 1.00 0.000 8 GLY A N 16
ATOM 8646 C CA . GLY A 1 8 ? 10.448 -8.709 1.410 1.00 0.000 8 GLY A CA 16
ATOM 8647 C C . GLY A 1 8 ? 9.098 -9.001 0.786 1.00 0.000 8 GLY A C 16
ATOM 8648 O O . GLY A 1 8 ? 8.324 -8.085 0.504 1.00 0.000 8 GLY A O 16
ATOM 8652 N N . CYS A 1 9 ? 8.813 -10.281 0.566 1.00 0.000 9 CYS A N 16
ATOM 8653 C CA . CYS A 1 9 ? 7.549 -10.692 -0.031 1.00 0.000 9 CYS A CA 16
ATOM 8654 C C . CYS A 1 9 ? 7.440 -12.213 -0.082 1.00 0.000 9 CYS A C 16
ATOM 8655 O O . CYS A 1 9 ? 8.351 -12.925 0.339 1.00 0.000 9 CYS A O 16
ATOM 8662 N N . ASN A 1 10 ? 6.319 -12.704 -0.600 1.00 0.000 10 ASN A N 16
ATOM 8663 C CA . ASN A 1 10 ? 6.091 -14.141 -0.705 1.00 0.000 10 ASN A CA 16
ATOM 8664 C C . ASN A 1 10 ? 5.692 -14.525 -2.127 1.00 0.000 10 ASN A C 16
ATOM 8665 O O . ASN A 1 10 ? 6.110 -15.562 -2.640 1.00 0.000 10 ASN A O 16
ATOM 8676 N N . ASN A 1 11 ? 4.882 -13.681 -2.757 1.00 0.000 11 ASN A N 16
ATOM 8677 C CA . ASN A 1 11 ? 4.427 -13.932 -4.120 1.00 0.000 11 ASN A CA 16
ATOM 8678 C C . ASN A 1 11 ? 4.886 -12.822 -5.060 1.00 0.000 11 ASN A C 16
ATOM 8679 O O . ASN A 1 11 ? 5.166 -11.704 -4.627 1.00 0.000 11 ASN A O 16
ATOM 8690 N N . ASP A 1 12 ? 4.960 -13.138 -6.348 1.00 0.000 12 ASP A N 16
ATOM 8691 C CA . ASP A 1 12 ? 5.382 -12.167 -7.351 1.00 0.000 12 ASP A CA 16
ATOM 8692 C C . ASP A 1 12 ? 4.490 -10.930 -7.319 1.00 0.000 12 ASP A C 16
ATOM 8693 O O . ASP A 1 12 ? 4.966 -9.805 -7.472 1.00 0.000 12 ASP A O 16
ATOM 8702 N N . ALA A 1 13 ? 3.194 -11.146 -7.122 1.00 0.000 13 ALA A N 16
ATOM 8703 C CA . ALA A 1 13 ? 2.235 -10.049 -7.069 1.00 0.000 13 ALA A CA 16
ATOM 8704 C C . ALA A 1 13 ? 2.560 -9.091 -5.929 1.00 0.000 13 ALA A C 16
ATOM 8705 O O . ALA A 1 13 ? 2.377 -7.879 -6.052 1.00 0.000 13 ALA A O 16
ATOM 8712 N N . ASP A 1 14 ? 3.042 -9.640 -4.819 1.00 0.000 14 ASP A N 16
ATOM 8713 C CA . ASP A 1 14 ? 3.392 -8.833 -3.656 1.00 0.000 14 ASP A CA 16
ATOM 8714 C C . ASP A 1 14 ? 4.386 -7.739 -4.033 1.00 0.000 14 ASP A C 16
ATOM 8715 O O . ASP A 1 14 ? 4.334 -6.629 -3.503 1.00 0.000 14 ASP A O 16
ATOM 8724 N N . CYS A 1 15 ? 5.291 -8.060 -4.951 1.00 0.000 15 CYS A N 16
ATOM 8725 C CA . CYS A 1 15 ? 6.299 -7.107 -5.399 1.00 0.000 15 CYS A CA 16
ATOM 8726 C C . CYS A 1 15 ? 5.784 -6.283 -6.576 1.00 0.000 15 CYS A C 16
ATOM 8727 O O . CYS A 1 15 ? 4.832 -6.674 -7.253 1.00 0.000 15 CYS A O 16
ATOM 8734 N N . CYS A 1 16 ? 6.419 -5.141 -6.815 1.00 0.000 16 CYS A N 16
ATOM 8735 C CA . CYS A 1 16 ? 6.027 -4.261 -7.909 1.00 0.000 16 CYS A CA 16
ATOM 8736 C C . CYS A 1 16 ? 6.154 -4.974 -9.252 1.00 0.000 16 CYS A C 16
ATOM 8737 O O . CYS A 1 16 ? 6.469 -6.163 -9.310 1.00 0.000 16 CYS A O 16
ATOM 8744 N N . LYS A 1 17 ? 5.906 -4.240 -10.331 1.00 0.000 17 LYS A N 16
ATOM 8745 C CA . LYS A 1 17 ? 5.993 -4.799 -11.675 1.00 0.000 17 LYS A CA 16
ATOM 8746 C C . LYS A 1 17 ? 7.444 -5.076 -12.056 1.00 0.000 17 LYS A C 16
ATOM 8747 O O . LYS A 1 17 ? 7.840 -6.228 -12.236 1.00 0.000 17 LYS A O 16
ATOM 8766 N N . HIS A 1 18 ? 8.233 -4.013 -12.175 1.00 0.000 18 HIS A N 16
ATOM 8767 C CA . HIS A 1 18 ? 9.641 -4.142 -12.533 1.00 0.000 18 HIS A CA 16
ATOM 8768 C C . HIS A 1 18 ? 10.348 -5.130 -11.608 1.00 0.000 18 HIS A C 16
ATOM 8769 O O . HIS A 1 18 ? 11.229 -5.876 -12.037 1.00 0.000 18 HIS A O 16
ATOM 8783 N N . LEU A 1 19 ? 9.956 -5.128 -10.339 1.00 0.000 19 LEU A N 16
ATOM 8784 C CA . LEU A 1 19 ? 10.552 -6.023 -9.353 1.00 0.000 19 LEU A CA 16
ATOM 8785 C C . LEU A 1 19 ? 9.894 -7.398 -9.398 1.00 0.000 19 LEU A C 16
ATOM 8786 O O . LEU A 1 19 ? 8.714 -7.521 -9.725 1.00 0.000 19 LEU A O 16
ATOM 8802 N N . GLU A 1 20 ? 10.665 -8.429 -9.065 1.00 0.000 20 GLU A N 16
ATOM 8803 C CA . GLU A 1 20 ? 10.155 -9.795 -9.066 1.00 0.000 20 GLU A CA 16
ATOM 8804 C C . GLU A 1 20 ? 10.575 -10.533 -7.798 1.00 0.000 20 GLU A C 16
ATOM 8805 O O . GLU A 1 20 ? 11.754 -10.562 -7.444 1.00 0.000 20 GLU A O 16
ATOM 8817 N N . CYS A 1 21 ? 9.601 -11.129 -7.118 1.00 0.000 21 CYS A N 16
ATOM 8818 C CA . CYS A 1 21 ? 9.867 -11.867 -5.889 1.00 0.000 21 CYS A CA 16
ATOM 8819 C C . CYS A 1 21 ? 10.434 -13.250 -6.197 1.00 0.000 21 CYS A C 16
ATOM 8820 O O . CYS A 1 21 ? 9.808 -14.048 -6.894 1.00 0.000 21 CYS A O 16
ATOM 8827 N N . LYS A 1 22 ? 11.622 -13.526 -5.671 1.00 0.000 22 LYS A N 16
ATOM 8828 C CA . LYS A 1 22 ? 12.275 -14.812 -5.887 1.00 0.000 22 LYS A CA 16
ATOM 8829 C C . LYS A 1 22 ? 11.454 -15.947 -5.282 1.00 0.000 22 LYS A C 16
ATOM 8830 O O . LYS A 1 22 ? 10.946 -15.832 -4.166 1.00 0.000 22 LYS A O 16
ATOM 8849 N N . ARG A 1 23 ? 11.330 -17.042 -6.024 1.00 0.000 23 ARG A N 16
ATOM 8850 C CA . ARG A 1 23 ? 10.571 -18.197 -5.560 1.00 0.000 23 ARG A CA 16
ATOM 8851 C C . ARG A 1 23 ? 11.476 -19.184 -4.828 1.00 0.000 23 ARG A C 16
ATOM 8852 O O . ARG A 1 23 ? 11.303 -20.398 -4.932 1.00 0.000 23 ARG A O 16
ATOM 8873 N N . LYS A 1 24 ? 12.444 -18.653 -4.087 1.00 0.000 24 LYS A N 16
ATOM 8874 C CA . LYS A 1 24 ? 13.377 -19.485 -3.336 1.00 0.000 24 LYS A CA 16
ATOM 8875 C C . LYS A 1 24 ? 13.861 -18.763 -2.083 1.00 0.000 24 LYS A C 16
ATOM 8876 O O . LYS A 1 24 ? 14.418 -17.669 -2.162 1.00 0.000 24 LYS A O 16
ATOM 8895 N N . TRP A 1 25 ? 13.647 -19.384 -0.928 1.00 0.000 25 TRP A N 16
ATOM 8896 C CA . TRP A 1 25 ? 14.063 -18.801 0.342 1.00 0.000 25 TRP A CA 16
ATOM 8897 C C . TRP A 1 25 ? 15.564 -18.531 0.351 1.00 0.000 25 TRP A C 16
ATOM 8898 O O . TRP A 1 25 ? 16.370 -19.356 -0.080 1.00 0.000 25 TRP A O 16
ATOM 8919 N N . PRO A 1 26 ? 15.951 -17.349 0.853 1.00 0.000 26 PRO A N 16
ATOM 8920 C CA . PRO A 1 26 ? 15.001 -16.359 1.369 1.00 0.000 26 PRO A CA 16
ATOM 8921 C C . PRO A 1 26 ? 14.166 -15.725 0.261 1.00 0.000 26 PRO A C 16
ATOM 8922 O O . PRO A 1 26 ? 14.668 -15.451 -0.829 1.00 0.000 26 PRO A O 16
ATOM 8933 N N . HIS A 1 27 ? 12.888 -15.495 0.548 1.00 0.000 27 HIS A N 16
ATOM 8934 C CA . HIS A 1 27 ? 11.983 -14.892 -0.425 1.00 0.000 27 HIS A CA 16
ATOM 8935 C C . HIS A 1 27 ? 12.022 -13.370 -0.331 1.00 0.000 27 HIS A C 16
ATOM 8936 O O . HIS A 1 27 ? 11.593 -12.789 0.666 1.00 0.000 27 HIS A O 16
ATOM 8950 N N . ILE A 1 28 ? 12.538 -12.731 -1.376 1.00 0.000 28 ILE A N 16
ATOM 8951 C CA . ILE A 1 28 ? 12.631 -11.277 -1.411 1.00 0.000 28 ILE A CA 16
ATOM 8952 C C . ILE A 1 28 ? 12.330 -10.740 -2.807 1.00 0.000 28 ILE A C 16
ATOM 8953 O O . ILE A 1 28 ? 12.300 -11.494 -3.780 1.00 0.000 28 ILE A O 16
ATOM 8969 N N . CYS A 1 29 ? 12.110 -9.433 -2.897 1.00 0.000 29 CYS A N 16
ATOM 8970 C CA . CYS A 1 29 ? 11.812 -8.794 -4.173 1.00 0.000 29 CYS A CA 16
ATOM 8971 C C . CYS A 1 29 ? 13.088 -8.282 -4.836 1.00 0.000 29 CYS A C 16
ATOM 8972 O O . CYS A 1 29 ? 13.772 -7.408 -4.300 1.00 0.000 29 CYS A O 16
ATOM 8979 N N . LEU A 1 30 ? 13.403 -8.831 -6.003 1.00 0.000 30 LEU A N 16
ATOM 8980 C CA . LEU A 1 30 ? 14.597 -8.431 -6.740 1.00 0.000 30 LEU A CA 16
ATOM 8981 C C . LEU A 1 30 ? 14.237 -7.506 -7.898 1.00 0.000 30 LEU A C 16
ATOM 8982 O O . LEU A 1 30 ? 13.066 -7.198 -8.119 1.00 0.000 30 LEU A O 16
ATOM 8998 N N . TRP A 1 31 ? 15.251 -7.068 -8.636 1.00 0.000 31 TRP A N 16
ATOM 8999 C CA . TRP A 1 31 ? 15.041 -6.180 -9.773 1.00 0.000 31 TRP A CA 16
ATOM 9000 C C . TRP A 1 31 ? 15.199 -6.934 -11.089 1.00 0.000 31 TRP A C 16
ATOM 9001 O O . TRP A 1 31 ? 16.192 -7.631 -11.301 1.00 0.000 31 TRP A O 16
ATOM 9022 N N . ASP A 1 32 ? 14.215 -6.790 -11.970 1.00 0.000 32 ASP A N 16
ATOM 9023 C CA . ASP A 1 32 ? 14.246 -7.458 -13.266 1.00 0.000 32 ASP A CA 16
ATOM 9024 C C . ASP A 1 32 ? 15.557 -7.174 -13.992 1.00 0.000 32 ASP A C 16
ATOM 9025 O O . ASP A 1 32 ? 15.863 -6.028 -14.318 1.00 0.000 32 ASP A O 16
ATOM 9034 N N . GLY A 1 33 ? 16.329 -8.228 -14.242 1.00 0.000 33 GLY A N 16
ATOM 9035 C CA . GLY A 1 33 ? 17.599 -8.071 -14.927 1.00 0.000 33 GLY A CA 16
ATOM 9036 C C . GLY A 1 33 ? 18.783 -8.360 -14.025 1.00 0.000 33 GLY A C 16
ATOM 9037 O O . GLY A 1 33 ? 19.833 -8.806 -14.489 1.00 0.000 33 GLY A O 16
ATOM 9041 N N . THR A 1 34 ? 18.616 -8.103 -12.731 1.00 0.000 34 THR A N 16
ATOM 9042 C CA . THR A 1 34 ? 19.680 -8.336 -11.763 1.00 0.000 34 THR A CA 16
ATOM 9043 C C . THR A 1 34 ? 20.020 -9.819 -11.665 1.00 0.000 34 THR A C 16
ATOM 9044 O O . THR A 1 34 ? 19.131 -10.670 -11.639 1.00 0.000 34 THR A O 16
ATOM 9055 N N . PHE A 1 35 ? 21.313 -10.122 -11.609 1.00 0.000 35 PHE A N 16
ATOM 9056 C CA . PHE A 1 35 ? 21.770 -11.504 -11.514 1.00 0.000 35 PHE A CA 16
ATOM 9057 C C . PHE A 1 35 ? 21.996 -11.903 -10.059 1.00 0.000 35 PHE A C 16
ATOM 9058 O O . PHE A 1 35 ? 22.285 -11.060 -9.209 1.00 0.000 35 PHE A O 16
ATOM 9075 N N . THR A 1 36 ? 21.862 -13.195 -9.778 1.00 0.000 36 THR A N 16
ATOM 9076 C CA . THR A 1 36 ? 22.049 -13.707 -8.426 1.00 0.000 36 THR A CA 16
ATOM 9077 C C . THR A 1 36 ? 23.496 -13.547 -7.973 1.00 0.000 36 THR A C 16
ATOM 9078 O O . THR A 1 36 ? 23.762 -13.176 -6.830 1.00 0.000 36 THR A O 16
ATOM 9089 N N . GLU A 1 1 ? 0.056 -0.239 -2.485 1.00 0.000 1 GLU A N 17
ATOM 9090 C CA . GLU A 1 1 ? 1.444 -0.084 -2.904 1.00 0.000 1 GLU A CA 17
ATOM 9091 C C . GLU A 1 1 ? 2.136 -1.440 -3.008 1.00 0.000 1 GLU A C 17
ATOM 9092 O O . GLU A 1 1 ? 1.508 -2.485 -2.834 1.00 0.000 1 GLU A O 17
ATOM 9104 N N . CYS A 1 2 ? 3.433 -1.415 -3.294 1.00 0.000 2 CYS A N 17
ATOM 9105 C CA . CYS A 1 2 ? 4.212 -2.641 -3.423 1.00 0.000 2 CYS A CA 17
ATOM 9106 C C . CYS A 1 2 ? 5.529 -2.531 -2.659 1.00 0.000 2 CYS A C 17
ATOM 9107 O O . CYS A 1 2 ? 5.833 -1.493 -2.071 1.00 0.000 2 CYS A O 17
ATOM 9114 N N . ARG A 1 3 ? 6.306 -3.610 -2.672 1.00 0.000 3 ARG A N 17
ATOM 9115 C CA . ARG A 1 3 ? 7.589 -3.636 -1.980 1.00 0.000 3 ARG A CA 17
ATOM 9116 C C . ARG A 1 3 ? 8.720 -3.220 -2.917 1.00 0.000 3 ARG A C 17
ATOM 9117 O O . ARG A 1 3 ? 8.723 -3.572 -4.096 1.00 0.000 3 ARG A O 17
ATOM 9138 N N . TRP A 1 4 ? 9.676 -2.469 -2.383 1.00 0.000 4 TRP A N 17
ATOM 9139 C CA . TRP A 1 4 ? 10.812 -2.005 -3.171 1.00 0.000 4 TRP A CA 17
ATOM 9140 C C . TRP A 1 4 ? 11.965 -3.000 -3.103 1.00 0.000 4 TRP A C 17
ATOM 9141 O O . TRP A 1 4 ? 11.825 -4.090 -2.548 1.00 0.000 4 TRP A O 17
ATOM 9162 N N . PHE A 1 5 ? 13.105 -2.619 -3.671 1.00 0.000 5 PHE A N 17
ATOM 9163 C CA . PHE A 1 5 ? 14.282 -3.479 -3.675 1.00 0.000 5 PHE A CA 17
ATOM 9164 C C . PHE A 1 5 ? 14.673 -3.873 -2.253 1.00 0.000 5 PHE A C 17
ATOM 9165 O O . PHE A 1 5 ? 14.816 -3.018 -1.379 1.00 0.000 5 PHE A O 17
ATOM 9182 N N . TRP A 1 6 ? 14.844 -5.171 -2.031 1.00 0.000 6 TRP A N 17
ATOM 9183 C CA . TRP A 1 6 ? 15.218 -5.678 -0.716 1.00 0.000 6 TRP A CA 17
ATOM 9184 C C . TRP A 1 6 ? 14.200 -5.258 0.339 1.00 0.000 6 TRP A C 17
ATOM 9185 O O . TRP A 1 6 ? 14.502 -4.456 1.221 1.00 0.000 6 TRP A O 17
ATOM 9206 N N . GLY A 1 7 ? 12.993 -5.807 0.242 1.00 0.000 7 GLY A N 17
ATOM 9207 C CA . GLY A 1 7 ? 11.949 -5.476 1.195 1.00 0.000 7 GLY A CA 17
ATOM 9208 C C . GLY A 1 7 ? 11.300 -6.708 1.794 1.00 0.000 7 GLY A C 17
ATOM 9209 O O . GLY A 1 7 ? 10.920 -6.711 2.964 1.00 0.000 7 GLY A O 17
ATOM 9213 N N . GLY A 1 8 ? 11.171 -7.758 0.989 1.00 0.000 8 GLY A N 17
ATOM 9214 C CA . GLY A 1 8 ? 10.561 -8.986 1.463 1.00 0.000 8 GLY A CA 17
ATOM 9215 C C . GLY A 1 8 ? 9.223 -9.261 0.807 1.00 0.000 8 GLY A C 17
ATOM 9216 O O . GLY A 1 8 ? 8.452 -8.337 0.542 1.00 0.000 8 GLY A O 17
ATOM 9220 N N . CYS A 1 9 ? 8.945 -10.533 0.542 1.00 0.000 9 CYS A N 17
ATOM 9221 C CA . CYS A 1 9 ? 7.691 -10.927 -0.090 1.00 0.000 9 CYS A CA 17
ATOM 9222 C C . CYS A 1 9 ? 7.575 -12.446 -0.167 1.00 0.000 9 CYS A C 17
ATOM 9223 O O . CYS A 1 9 ? 8.437 -13.171 0.329 1.00 0.000 9 CYS A O 17
ATOM 9230 N N . ASN A 1 10 ? 6.504 -12.921 -0.794 1.00 0.000 10 ASN A N 17
ATOM 9231 C CA . ASN A 1 10 ? 6.274 -14.354 -0.937 1.00 0.000 10 ASN A CA 17
ATOM 9232 C C . ASN A 1 10 ? 6.004 -14.720 -2.393 1.00 0.000 10 ASN A C 17
ATOM 9233 O O . ASN A 1 10 ? 6.463 -15.752 -2.880 1.00 0.000 10 ASN A O 17
ATOM 9244 N N . ASN A 1 11 ? 5.257 -13.864 -3.083 1.00 0.000 11 ASN A N 17
ATOM 9245 C CA . ASN A 1 11 ? 4.925 -14.097 -4.484 1.00 0.000 11 ASN A CA 17
ATOM 9246 C C . ASN A 1 11 ? 5.323 -12.900 -5.343 1.00 0.000 11 ASN A C 17
ATOM 9247 O O . ASN A 1 11 ? 5.661 -11.836 -4.825 1.00 0.000 11 ASN A O 17
ATOM 9258 N N . ASP A 1 12 ? 5.280 -13.083 -6.658 1.00 0.000 12 ASP A N 17
ATOM 9259 C CA . ASP A 1 12 ? 5.634 -12.019 -7.590 1.00 0.000 12 ASP A CA 17
ATOM 9260 C C . ASP A 1 12 ? 4.668 -10.845 -7.467 1.00 0.000 12 ASP A C 17
ATOM 9261 O O . ASP A 1 12 ? 5.072 -9.685 -7.548 1.00 0.000 12 ASP A O 17
ATOM 9270 N N . ALA A 1 13 ? 3.391 -11.155 -7.271 1.00 0.000 13 ALA A N 17
ATOM 9271 C CA . ALA A 1 13 ? 2.367 -10.126 -7.136 1.00 0.000 13 ALA A CA 17
ATOM 9272 C C . ALA A 1 13 ? 2.638 -9.238 -5.926 1.00 0.000 13 ALA A C 17
ATOM 9273 O O . ALA A 1 13 ? 2.381 -8.035 -5.957 1.00 0.000 13 ALA A O 17
ATOM 9280 N N . ASP A 1 14 ? 3.156 -9.840 -4.861 1.00 0.000 14 ASP A N 17
ATOM 9281 C CA . ASP A 1 14 ? 3.462 -9.104 -3.640 1.00 0.000 14 ASP A CA 17
ATOM 9282 C C . ASP A 1 14 ? 4.398 -7.935 -3.930 1.00 0.000 14 ASP A C 17
ATOM 9283 O O . ASP A 1 14 ? 4.273 -6.863 -3.335 1.00 0.000 14 ASP A O 17
ATOM 9292 N N . CYS A 1 15 ? 5.336 -8.148 -4.846 1.00 0.000 15 CYS A N 17
ATOM 9293 C CA . CYS A 1 15 ? 6.294 -7.113 -5.215 1.00 0.000 15 CYS A CA 17
ATOM 9294 C C . CYS A 1 15 ? 5.757 -6.255 -6.356 1.00 0.000 15 CYS A C 17
ATOM 9295 O O . CYS A 1 15 ? 4.748 -6.590 -6.979 1.00 0.000 15 CYS A O 17
ATOM 9302 N N . CYS A 1 16 ? 6.437 -5.146 -6.626 1.00 0.000 16 CYS A N 17
ATOM 9303 C CA . CYS A 1 16 ? 6.029 -4.238 -7.692 1.00 0.000 16 CYS A CA 17
ATOM 9304 C C . CYS A 1 16 ? 5.962 -4.967 -9.031 1.00 0.000 16 CYS A C 17
ATOM 9305 O O . CYS A 1 16 ? 6.281 -6.153 -9.122 1.00 0.000 16 CYS A O 17
ATOM 9312 N N . LYS A 1 17 ? 5.544 -4.249 -10.068 1.00 0.000 17 LYS A N 17
ATOM 9313 C CA . LYS A 1 17 ? 5.436 -4.825 -11.404 1.00 0.000 17 LYS A CA 17
ATOM 9314 C C . LYS A 1 17 ? 6.806 -4.923 -12.067 1.00 0.000 17 LYS A C 17
ATOM 9315 O O . LYS A 1 17 ? 7.094 -5.884 -12.780 1.00 0.000 17 LYS A O 17
ATOM 9334 N N . HIS A 1 18 ? 7.647 -3.922 -11.827 1.00 0.000 18 HIS A N 17
ATOM 9335 C CA . HIS A 1 18 ? 8.988 -3.896 -12.400 1.00 0.000 18 HIS A CA 17
ATOM 9336 C C . HIS A 1 18 ? 9.894 -4.911 -11.708 1.00 0.000 18 HIS A C 17
ATOM 9337 O O . HIS A 1 18 ? 10.674 -5.608 -12.359 1.00 0.000 18 HIS A O 17
ATOM 9351 N N . LEU A 1 19 ? 9.786 -4.989 -10.386 1.00 0.000 19 LEU A N 17
ATOM 9352 C CA . LEU A 1 19 ? 10.596 -5.918 -9.606 1.00 0.000 19 LEU A CA 17
ATOM 9353 C C . LEU A 1 19 ? 10.090 -7.348 -9.766 1.00 0.000 19 LEU A C 17
ATOM 9354 O O . LEU A 1 19 ? 9.076 -7.588 -10.421 1.00 0.000 19 LEU A O 17
ATOM 9370 N N . GLU A 1 20 ? 10.803 -8.294 -9.163 1.00 0.000 20 GLU A N 17
ATOM 9371 C CA . GLU A 1 20 ? 10.425 -9.700 -9.238 1.00 0.000 20 GLU A CA 17
ATOM 9372 C C . GLU A 1 20 ? 10.825 -10.440 -7.965 1.00 0.000 20 GLU A C 17
ATOM 9373 O O . GLU A 1 20 ? 11.998 -10.466 -7.591 1.00 0.000 20 GLU A O 17
ATOM 9385 N N . CYS A 1 21 ? 9.843 -11.041 -7.303 1.00 0.000 21 CYS A N 17
ATOM 9386 C CA . CYS A 1 21 ? 10.090 -11.782 -6.072 1.00 0.000 21 CYS A CA 17
ATOM 9387 C C . CYS A 1 21 ? 10.577 -13.196 -6.376 1.00 0.000 21 CYS A C 17
ATOM 9388 O O . CYS A 1 21 ? 9.989 -13.905 -7.192 1.00 0.000 21 CYS A O 17
ATOM 9395 N N . LYS A 1 22 ? 11.655 -13.599 -5.712 1.00 0.000 22 LYS A N 17
ATOM 9396 C CA . LYS A 1 22 ? 12.221 -14.929 -5.908 1.00 0.000 22 LYS A CA 17
ATOM 9397 C C . LYS A 1 22 ? 11.309 -16.001 -5.320 1.00 0.000 22 LYS A C 17
ATOM 9398 O O . LYS A 1 22 ? 10.702 -15.803 -4.268 1.00 0.000 22 LYS A O 17
ATOM 9417 N N . ARG A 1 23 ? 11.220 -17.136 -6.006 1.00 0.000 23 ARG A N 17
ATOM 9418 C CA . ARG A 1 23 ? 10.382 -18.239 -5.550 1.00 0.000 23 ARG A CA 17
ATOM 9419 C C . ARG A 1 23 ? 11.180 -19.203 -4.677 1.00 0.000 23 ARG A C 17
ATOM 9420 O O . ARG A 1 23 ? 10.977 -20.416 -4.727 1.00 0.000 23 ARG A O 17
ATOM 9441 N N . LYS A 1 24 ? 12.090 -18.655 -3.879 1.00 0.000 24 LYS A N 17
ATOM 9442 C CA . LYS A 1 24 ? 12.919 -19.465 -2.994 1.00 0.000 24 LYS A CA 17
ATOM 9443 C C . LYS A 1 24 ? 13.224 -18.717 -1.699 1.00 0.000 24 LYS A C 17
ATOM 9444 O O . LYS A 1 24 ? 13.281 -17.488 -1.681 1.00 0.000 24 LYS A O 17
ATOM 9463 N N . TRP A 1 25 ? 13.420 -19.467 -0.621 1.00 0.000 25 TRP A N 17
ATOM 9464 C CA . TRP A 1 25 ? 13.720 -18.875 0.678 1.00 0.000 25 TRP A CA 17
ATOM 9465 C C . TRP A 1 25 ? 15.223 -18.692 0.857 1.00 0.000 25 TRP A C 17
ATOM 9466 O O . TRP A 1 25 ? 16.021 -19.584 0.565 1.00 0.000 25 TRP A O 17
ATOM 9487 N N . PRO A 1 26 ? 15.622 -17.510 1.349 1.00 0.000 26 PRO A N 17
ATOM 9488 C CA . PRO A 1 26 ? 14.682 -16.441 1.700 1.00 0.000 26 PRO A CA 17
ATOM 9489 C C . PRO A 1 26 ? 14.027 -15.819 0.471 1.00 0.000 26 PRO A C 17
ATOM 9490 O O . PRO A 1 26 ? 14.677 -15.614 -0.555 1.00 0.000 26 PRO A O 17
ATOM 9501 N N . HIS A 1 27 ? 12.737 -15.520 0.582 1.00 0.000 27 HIS A N 17
ATOM 9502 C CA . HIS A 1 27 ? 11.993 -14.920 -0.520 1.00 0.000 27 HIS A CA 17
ATOM 9503 C C . HIS A 1 27 ? 11.994 -13.398 -0.412 1.00 0.000 27 HIS A C 17
ATOM 9504 O O . HIS A 1 27 ? 11.430 -12.833 0.526 1.00 0.000 27 HIS A O 17
ATOM 9518 N N . ILE A 1 28 ? 12.632 -12.742 -1.375 1.00 0.000 28 ILE A N 17
ATOM 9519 C CA . ILE A 1 28 ? 12.705 -11.286 -1.387 1.00 0.000 28 ILE A CA 17
ATOM 9520 C C . ILE A 1 28 ? 12.428 -10.733 -2.781 1.00 0.000 28 ILE A C 17
ATOM 9521 O O . ILE A 1 28 ? 12.423 -11.473 -3.765 1.00 0.000 28 ILE A O 17
ATOM 9537 N N . CYS A 1 29 ? 12.199 -9.426 -2.859 1.00 0.000 29 CYS A N 17
ATOM 9538 C CA . CYS A 1 29 ? 11.923 -8.772 -4.132 1.00 0.000 29 CYS A CA 17
ATOM 9539 C C . CYS A 1 29 ? 13.211 -8.266 -4.774 1.00 0.000 29 CYS A C 17
ATOM 9540 O O . CYS A 1 29 ? 13.899 -7.408 -4.220 1.00 0.000 29 CYS A O 17
ATOM 9547 N N . LEU A 1 30 ? 13.531 -8.803 -5.947 1.00 0.000 30 LEU A N 17
ATOM 9548 C CA . LEU A 1 30 ? 14.737 -8.406 -6.666 1.00 0.000 30 LEU A CA 17
ATOM 9549 C C . LEU A 1 30 ? 14.387 -7.594 -7.909 1.00 0.000 30 LEU A C 17
ATOM 9550 O O . LEU A 1 30 ? 13.215 -7.332 -8.181 1.00 0.000 30 LEU A O 17
ATOM 9566 N N . TRP A 1 31 ? 15.409 -7.200 -8.659 1.00 0.000 31 TRP A N 17
ATOM 9567 C CA . TRP A 1 31 ? 15.209 -6.420 -9.875 1.00 0.000 31 TRP A CA 17
ATOM 9568 C C . TRP A 1 31 ? 15.109 -7.329 -11.095 1.00 0.000 31 TRP A C 17
ATOM 9569 O O . TRP A 1 31 ? 15.829 -8.322 -11.202 1.00 0.000 31 TRP A O 17
ATOM 9590 N N . ASP A 1 32 ? 14.212 -6.983 -12.013 1.00 0.000 32 ASP A N 17
ATOM 9591 C CA . ASP A 1 32 ? 14.019 -7.768 -13.226 1.00 0.000 32 ASP A CA 17
ATOM 9592 C C . ASP A 1 32 ? 15.346 -7.991 -13.946 1.00 0.000 32 ASP A C 17
ATOM 9593 O O . ASP A 1 32 ? 15.705 -9.122 -14.270 1.00 0.000 32 ASP A O 17
ATOM 9602 N N . GLY A 1 33 ? 16.069 -6.903 -14.194 1.00 0.000 33 GLY A N 17
ATOM 9603 C CA . GLY A 1 33 ? 17.347 -7.002 -14.875 1.00 0.000 33 GLY A CA 17
ATOM 9604 C C . GLY A 1 33 ? 17.231 -6.749 -16.365 1.00 0.000 33 GLY A C 17
ATOM 9605 O O . GLY A 1 33 ? 18.170 -6.261 -16.995 1.00 0.000 33 GLY A O 17
ATOM 9609 N N . THR A 1 34 ? 16.076 -7.083 -16.932 1.00 0.000 34 THR A N 17
ATOM 9610 C CA . THR A 1 34 ? 15.841 -6.893 -18.358 1.00 0.000 34 THR A CA 17
ATOM 9611 C C . THR A 1 34 ? 15.909 -5.417 -18.734 1.00 0.000 34 THR A C 17
ATOM 9612 O O . THR A 1 34 ? 15.436 -4.555 -17.993 1.00 0.000 34 THR A O 17
ATOM 9623 N N . PHE A 1 35 ? 16.499 -5.132 -19.890 1.00 0.000 35 PHE A N 17
ATOM 9624 C CA . PHE A 1 35 ? 16.629 -3.760 -20.364 1.00 0.000 35 PHE A CA 17
ATOM 9625 C C . PHE A 1 35 ? 15.276 -3.203 -20.796 1.00 0.000 35 PHE A C 17
ATOM 9626 O O . PHE A 1 35 ? 14.490 -3.887 -21.452 1.00 0.000 35 PHE A O 17
ATOM 9643 N N . THR A 1 36 ? 15.009 -1.955 -20.422 1.00 0.000 36 THR A N 17
ATOM 9644 C CA . THR A 1 36 ? 13.751 -1.306 -20.768 1.00 0.000 36 THR A CA 17
ATOM 9645 C C . THR A 1 36 ? 13.902 -0.444 -22.016 1.00 0.000 36 THR A C 17
ATOM 9646 O O . THR A 1 36 ? 15.010 -0.050 -22.380 1.00 0.000 36 THR A O 17
ATOM 9657 N N . GLU A 1 1 ? 0.626 -0.373 -2.470 1.00 0.000 1 GLU A N 18
ATOM 9658 C CA . GLU A 1 1 ? 1.973 -0.018 -2.040 1.00 0.000 1 GLU A CA 18
ATOM 9659 C C . GLU A 1 1 ? 2.889 -1.238 -2.057 1.00 0.000 1 GLU A C 18
ATOM 9660 O O . GLU A 1 1 ? 3.293 -1.741 -1.008 1.00 0.000 1 GLU A O 18
ATOM 9672 N N . CYS A 1 2 ? 3.214 -1.710 -3.257 1.00 0.000 2 CYS A N 18
ATOM 9673 C CA . CYS A 1 2 ? 4.081 -2.871 -3.413 1.00 0.000 2 CYS A CA 18
ATOM 9674 C C . CYS A 1 2 ? 5.393 -2.676 -2.658 1.00 0.000 2 CYS A C 18
ATOM 9675 O O . CYS A 1 2 ? 5.671 -1.592 -2.146 1.00 0.000 2 CYS A O 18
ATOM 9682 N N . ARG A 1 3 ? 6.196 -3.734 -2.595 1.00 0.000 3 ARG A N 18
ATOM 9683 C CA . ARG A 1 3 ? 7.477 -3.679 -1.903 1.00 0.000 3 ARG A CA 18
ATOM 9684 C C . ARG A 1 3 ? 8.591 -3.249 -2.853 1.00 0.000 3 ARG A C 18
ATOM 9685 O O . ARG A 1 3 ? 8.460 -3.366 -4.071 1.00 0.000 3 ARG A O 18
ATOM 9706 N N . TRP A 1 4 ? 9.684 -2.750 -2.287 1.00 0.000 4 TRP A N 18
ATOM 9707 C CA . TRP A 1 4 ? 10.820 -2.302 -3.084 1.00 0.000 4 TRP A CA 18
ATOM 9708 C C . TRP A 1 4 ? 11.975 -3.293 -2.993 1.00 0.000 4 TRP A C 18
ATOM 9709 O O . TRP A 1 4 ? 11.855 -4.344 -2.363 1.00 0.000 4 TRP A O 18
ATOM 9730 N N . PHE A 1 5 ? 13.093 -2.952 -3.624 1.00 0.000 5 PHE A N 18
ATOM 9731 C CA . PHE A 1 5 ? 14.270 -3.813 -3.614 1.00 0.000 5 PHE A CA 18
ATOM 9732 C C . PHE A 1 5 ? 14.649 -4.199 -2.187 1.00 0.000 5 PHE A C 18
ATOM 9733 O O . PHE A 1 5 ? 14.790 -3.340 -1.317 1.00 0.000 5 PHE A O 18
ATOM 9750 N N . TRP A 1 6 ? 14.811 -5.497 -1.955 1.00 0.000 6 TRP A N 18
ATOM 9751 C CA . TRP A 1 6 ? 15.172 -5.998 -0.634 1.00 0.000 6 TRP A CA 18
ATOM 9752 C C . TRP A 1 6 ? 14.134 -5.590 0.406 1.00 0.000 6 TRP A C 18
ATOM 9753 O O . TRP A 1 6 ? 14.471 -5.309 1.555 1.00 0.000 6 TRP A O 18
ATOM 9774 N N . GLY A 1 7 ? 12.870 -5.561 -0.006 1.00 0.000 7 GLY A N 18
ATOM 9775 C CA . GLY A 1 7 ? 11.803 -5.186 0.903 1.00 0.000 7 GLY A CA 18
ATOM 9776 C C . GLY A 1 7 ? 11.153 -6.387 1.561 1.00 0.000 7 GLY A C 18
ATOM 9777 O O . GLY A 1 7 ? 10.712 -6.314 2.707 1.00 0.000 7 GLY A O 18
ATOM 9781 N N . GLY A 1 8 ? 11.091 -7.498 0.832 1.00 0.000 8 GLY A N 18
ATOM 9782 C CA . GLY A 1 8 ? 10.486 -8.704 1.367 1.00 0.000 8 GLY A CA 18
ATOM 9783 C C . GLY A 1 8 ? 9.144 -9.010 0.733 1.00 0.000 8 GLY A C 18
ATOM 9784 O O . GLY A 1 8 ? 8.369 -8.102 0.432 1.00 0.000 8 GLY A O 18
ATOM 9788 N N . CYS A 1 9 ? 8.869 -10.294 0.527 1.00 0.000 9 CYS A N 18
ATOM 9789 C CA . CYS A 1 9 ? 7.612 -10.719 -0.078 1.00 0.000 9 CYS A CA 18
ATOM 9790 C C . CYS A 1 9 ? 7.535 -12.241 -0.159 1.00 0.000 9 CYS A C 18
ATOM 9791 O O . CYS A 1 9 ? 8.479 -12.941 0.206 1.00 0.000 9 CYS A O 18
ATOM 9798 N N . ASN A 1 10 ? 6.404 -12.746 -0.640 1.00 0.000 10 ASN A N 18
ATOM 9799 C CA . ASN A 1 10 ? 6.203 -14.185 -0.769 1.00 0.000 10 ASN A CA 18
ATOM 9800 C C . ASN A 1 10 ? 5.860 -14.559 -2.207 1.00 0.000 10 ASN A C 18
ATOM 9801 O O . ASN A 1 10 ? 6.274 -15.607 -2.702 1.00 0.000 10 ASN A O 18
ATOM 9812 N N . ASN A 1 11 ? 5.101 -13.695 -2.873 1.00 0.000 11 ASN A N 18
ATOM 9813 C CA . ASN A 1 11 ? 4.702 -13.935 -4.255 1.00 0.000 11 ASN A CA 18
ATOM 9814 C C . ASN A 1 11 ? 5.179 -12.805 -5.163 1.00 0.000 11 ASN A C 18
ATOM 9815 O O . ASN A 1 11 ? 5.598 -11.749 -4.689 1.00 0.000 11 ASN A O 18
ATOM 9826 N N . ASP A 1 12 ? 5.112 -13.035 -6.470 1.00 0.000 12 ASP A N 18
ATOM 9827 C CA . ASP A 1 12 ? 5.535 -12.037 -7.445 1.00 0.000 12 ASP A CA 18
ATOM 9828 C C . ASP A 1 12 ? 4.625 -10.814 -7.400 1.00 0.000 12 ASP A C 18
ATOM 9829 O O . ASP A 1 12 ? 5.091 -9.677 -7.471 1.00 0.000 12 ASP A O 18
ATOM 9838 N N . ALA A 1 13 ? 3.323 -11.055 -7.283 1.00 0.000 13 ALA A N 18
ATOM 9839 C CA . ALA A 1 13 ? 2.347 -9.973 -7.228 1.00 0.000 13 ALA A CA 18
ATOM 9840 C C . ALA A 1 13 ? 2.597 -9.069 -6.026 1.00 0.000 13 ALA A C 18
ATOM 9841 O O . ALA A 1 13 ? 2.402 -7.855 -6.099 1.00 0.000 13 ALA A O 18
ATOM 9848 N N . ASP A 1 14 ? 3.029 -9.667 -4.922 1.00 0.000 14 ASP A N 18
ATOM 9849 C CA . ASP A 1 14 ? 3.306 -8.915 -3.703 1.00 0.000 14 ASP A CA 18
ATOM 9850 C C . ASP A 1 14 ? 4.238 -7.742 -3.989 1.00 0.000 14 ASP A C 18
ATOM 9851 O O . ASP A 1 14 ? 4.083 -6.659 -3.424 1.00 0.000 14 ASP A O 18
ATOM 9860 N N . CYS A 1 15 ? 5.208 -7.964 -4.870 1.00 0.000 15 CYS A N 18
ATOM 9861 C CA . CYS A 1 15 ? 6.167 -6.927 -5.230 1.00 0.000 15 CYS A CA 18
ATOM 9862 C C . CYS A 1 15 ? 5.655 -6.096 -6.403 1.00 0.000 15 CYS A C 18
ATOM 9863 O O . CYS A 1 15 ? 4.617 -6.405 -6.990 1.00 0.000 15 CYS A O 18
ATOM 9870 N N . CYS A 1 16 ? 6.389 -5.040 -6.738 1.00 0.000 16 CYS A N 18
ATOM 9871 C CA . CYS A 1 16 ? 6.010 -4.164 -7.840 1.00 0.000 16 CYS A CA 18
ATOM 9872 C C . CYS A 1 16 ? 6.110 -4.894 -9.176 1.00 0.000 16 CYS A C 18
ATOM 9873 O O . CYS A 1 16 ? 6.536 -6.048 -9.235 1.00 0.000 16 CYS A O 18
ATOM 9880 N N . LYS A 1 17 ? 5.716 -4.214 -10.247 1.00 0.000 17 LYS A N 18
ATOM 9881 C CA . LYS A 1 17 ? 5.762 -4.796 -11.583 1.00 0.000 17 LYS A CA 18
ATOM 9882 C C . LYS A 1 17 ? 7.202 -4.937 -12.066 1.00 0.000 17 LYS A C 18
ATOM 9883 O O . LYS A 1 17 ? 7.556 -5.920 -12.717 1.00 0.000 17 LYS A O 18
ATOM 9902 N N . HIS A 1 18 ? 8.029 -3.948 -11.741 1.00 0.000 18 HIS A N 18
ATOM 9903 C CA . HIS A 1 18 ? 9.432 -3.963 -12.140 1.00 0.000 18 HIS A CA 18
ATOM 9904 C C . HIS A 1 18 ? 10.211 -5.009 -11.348 1.00 0.000 18 HIS A C 18
ATOM 9905 O O . HIS A 1 18 ? 11.105 -5.668 -11.881 1.00 0.000 18 HIS A O 18
ATOM 9919 N N . LEU A 1 19 ? 9.867 -5.156 -10.073 1.00 0.000 19 LEU A N 18
ATOM 9920 C CA . LEU A 1 19 ? 10.534 -6.121 -9.207 1.00 0.000 19 LEU A CA 18
ATOM 9921 C C . LEU A 1 19 ? 9.831 -7.473 -9.255 1.00 0.000 19 LEU A C 18
ATOM 9922 O O . LEU A 1 19 ? 8.635 -7.552 -9.531 1.00 0.000 19 LEU A O 18
ATOM 9938 N N . GLU A 1 20 ? 10.583 -8.536 -8.983 1.00 0.000 20 GLU A N 18
ATOM 9939 C CA . GLU A 1 20 ? 10.031 -9.885 -8.994 1.00 0.000 20 GLU A CA 18
ATOM 9940 C C . GLU A 1 20 ? 10.480 -10.667 -7.763 1.00 0.000 20 GLU A C 18
ATOM 9941 O O . GLU A 1 20 ? 11.675 -10.785 -7.491 1.00 0.000 20 GLU A O 18
ATOM 9953 N N . CYS A 1 21 ? 9.514 -11.200 -7.022 1.00 0.000 21 CYS A N 18
ATOM 9954 C CA . CYS A 1 21 ? 9.808 -11.970 -5.820 1.00 0.000 21 CYS A CA 18
ATOM 9955 C C . CYS A 1 21 ? 10.476 -13.296 -6.174 1.00 0.000 21 CYS A C 18
ATOM 9956 O O . CYS A 1 21 ? 9.967 -14.062 -6.993 1.00 0.000 21 CYS A O 18
ATOM 9963 N N . LYS A 1 22 ? 11.618 -13.562 -5.550 1.00 0.000 22 LYS A N 18
ATOM 9964 C CA . LYS A 1 22 ? 12.356 -14.795 -5.795 1.00 0.000 22 LYS A CA 18
ATOM 9965 C C . LYS A 1 22 ? 11.532 -16.013 -5.387 1.00 0.000 22 LYS A C 18
ATOM 9966 O O . LYS A 1 22 ? 10.806 -15.978 -4.393 1.00 0.000 22 LYS A O 18
ATOM 9985 N N . ARG A 1 23 ? 11.651 -17.088 -6.159 1.00 0.000 23 ARG A N 18
ATOM 9986 C CA . ARG A 1 23 ? 10.917 -18.316 -5.877 1.00 0.000 23 ARG A CA 18
ATOM 9987 C C . ARG A 1 23 ? 11.741 -19.251 -4.997 1.00 0.000 23 ARG A C 18
ATOM 9988 O O . ARG A 1 23 ? 11.696 -20.471 -5.156 1.00 0.000 23 ARG A O 18
ATOM 10009 N N . LYS A 1 24 ? 12.494 -18.671 -4.069 1.00 0.000 24 LYS A N 18
ATOM 10010 C CA . LYS A 1 24 ? 13.328 -19.451 -3.162 1.00 0.000 24 LYS A CA 18
ATOM 10011 C C . LYS A 1 24 ? 13.542 -18.710 -1.846 1.00 0.000 24 LYS A C 18
ATOM 10012 O O . LYS A 1 24 ? 13.609 -17.481 -1.819 1.00 0.000 24 LYS A O 18
ATOM 10031 N N . TRP A 1 25 ? 13.649 -19.464 -0.758 1.00 0.000 25 TRP A N 18
ATOM 10032 C CA . TRP A 1 25 ? 13.857 -18.878 0.561 1.00 0.000 25 TRP A CA 18
ATOM 10033 C C . TRP A 1 25 ? 15.342 -18.671 0.837 1.00 0.000 25 TRP A C 18
ATOM 10034 O O . TRP A 1 25 ? 16.172 -19.543 0.580 1.00 0.000 25 TRP A O 18
ATOM 10055 N N . PRO A 1 26 ? 15.686 -17.490 1.372 1.00 0.000 26 PRO A N 18
ATOM 10056 C CA . PRO A 1 26 ? 14.706 -16.445 1.681 1.00 0.000 26 PRO A CA 18
ATOM 10057 C C . PRO A 1 26 ? 14.116 -15.814 0.424 1.00 0.000 26 PRO A C 18
ATOM 10058 O O . PRO A 1 26 ? 14.824 -15.577 -0.555 1.00 0.000 26 PRO A O 18
ATOM 10069 N N . HIS A 1 27 ? 12.815 -15.544 0.458 1.00 0.000 27 HIS A N 18
ATOM 10070 C CA . HIS A 1 27 ? 12.130 -14.939 -0.678 1.00 0.000 27 HIS A CA 18
ATOM 10071 C C . HIS A 1 27 ? 12.096 -13.419 -0.546 1.00 0.000 27 HIS A C 18
ATOM 10072 O O . HIS A 1 27 ? 11.597 -12.884 0.444 1.00 0.000 27 HIS A O 18
ATOM 10086 N N . ILE A 1 28 ? 12.630 -12.731 -1.549 1.00 0.000 28 ILE A N 18
ATOM 10087 C CA . ILE A 1 28 ? 12.661 -11.274 -1.545 1.00 0.000 28 ILE A CA 18
ATOM 10088 C C . ILE A 1 28 ? 12.384 -10.713 -2.936 1.00 0.000 28 ILE A C 18
ATOM 10089 O O . ILE A 1 28 ? 12.412 -11.443 -3.928 1.00 0.000 28 ILE A O 18
ATOM 10105 N N . CYS A 1 29 ? 12.119 -9.413 -3.002 1.00 0.000 29 CYS A N 18
ATOM 10106 C CA . CYS A 1 29 ? 11.838 -8.753 -4.271 1.00 0.000 29 CYS A CA 18
ATOM 10107 C C . CYS A 1 29 ? 13.130 -8.305 -4.948 1.00 0.000 29 CYS A C 18
ATOM 10108 O O . CYS A 1 29 ? 13.863 -7.467 -4.420 1.00 0.000 29 CYS A O 18
ATOM 10115 N N . LEU A 1 30 ? 13.403 -8.868 -6.120 1.00 0.000 30 LEU A N 18
ATOM 10116 C CA . LEU A 1 30 ? 14.607 -8.527 -6.871 1.00 0.000 30 LEU A CA 18
ATOM 10117 C C . LEU A 1 30 ? 14.255 -7.787 -8.157 1.00 0.000 30 LEU A C 18
ATOM 10118 O O . LEU A 1 30 ? 13.084 -7.530 -8.436 1.00 0.000 30 LEU A O 18
ATOM 10134 N N . TRP A 1 31 ? 15.275 -7.451 -8.938 1.00 0.000 31 TRP A N 18
ATOM 10135 C CA . TRP A 1 31 ? 15.073 -6.743 -10.197 1.00 0.000 31 TRP A CA 18
ATOM 10136 C C . TRP A 1 31 ? 15.002 -7.720 -11.366 1.00 0.000 31 TRP A C 18
ATOM 10137 O O . TRP A 1 31 ? 15.718 -8.721 -11.394 1.00 0.000 31 TRP A O 18
ATOM 10158 N N . ASP A 1 32 ? 14.135 -7.423 -12.328 1.00 0.000 32 ASP A N 18
ATOM 10159 C CA . ASP A 1 32 ? 13.973 -8.275 -13.500 1.00 0.000 32 ASP A CA 18
ATOM 10160 C C . ASP A 1 32 ? 15.255 -8.315 -14.325 1.00 0.000 32 ASP A C 18
ATOM 10161 O O . ASP A 1 32 ? 15.785 -9.387 -14.617 1.00 0.000 32 ASP A O 18
ATOM 10170 N N . GLY A 1 33 ? 15.750 -7.139 -14.699 1.00 0.000 33 GLY A N 18
ATOM 10171 C CA . GLY A 1 33 ? 16.965 -7.062 -15.488 1.00 0.000 33 GLY A CA 18
ATOM 10172 C C . GLY A 1 33 ? 16.709 -6.585 -16.903 1.00 0.000 33 GLY A C 18
ATOM 10173 O O . GLY A 1 33 ? 17.569 -5.956 -17.521 1.00 0.000 33 GLY A O 18
ATOM 10177 N N . THR A 1 34 ? 15.522 -6.886 -17.422 1.00 0.000 34 THR A N 18
ATOM 10178 C CA . THR A 1 34 ? 15.155 -6.487 -18.775 1.00 0.000 34 THR A CA 18
ATOM 10179 C C . THR A 1 34 ? 14.327 -5.208 -18.765 1.00 0.000 34 THR A C 18
ATOM 10180 O O . THR A 1 34 ? 13.348 -5.096 -18.026 1.00 0.000 34 THR A O 18
ATOM 10191 N N . PHE A 1 35 ? 14.724 -4.244 -19.589 1.00 0.000 35 PHE A N 18
ATOM 10192 C CA . PHE A 1 35 ? 14.018 -2.971 -19.675 1.00 0.000 35 PHE A CA 18
ATOM 10193 C C . PHE A 1 35 ? 12.587 -3.175 -20.166 1.00 0.000 35 PHE A C 18
ATOM 10194 O O . PHE A 1 35 ? 12.315 -4.067 -20.970 1.00 0.000 35 PHE A O 18
ATOM 10211 N N . THR A 1 36 ? 11.675 -2.342 -19.675 1.00 0.000 36 THR A N 18
ATOM 10212 C CA . THR A 1 36 ? 10.273 -2.430 -20.061 1.00 0.000 36 THR A CA 18
ATOM 10213 C C . THR A 1 36 ? 10.086 -2.093 -21.535 1.00 0.000 36 THR A C 18
ATOM 10214 O O . THR A 1 36 ? 8.982 -2.198 -22.072 1.00 0.000 36 THR A O 18
ATOM 10225 N N . GLU A 1 1 ? 0.071 -0.282 -1.977 1.00 0.000 1 GLU A N 19
ATOM 10226 C CA . GLU A 1 1 ? 1.505 -0.023 -1.920 1.00 0.000 1 GLU A CA 19
ATOM 10227 C C . GLU A 1 1 ? 2.297 -1.324 -2.007 1.00 0.000 1 GLU A C 19
ATOM 10228 O O . GLU A 1 1 ? 2.239 -2.162 -1.106 1.00 0.000 1 GLU A O 19
ATOM 10240 N N . CYS A 1 2 ? 3.036 -1.488 -3.099 1.00 0.000 2 CYS A N 19
ATOM 10241 C CA . CYS A 1 2 ? 3.840 -2.687 -3.306 1.00 0.000 2 CYS A CA 19
ATOM 10242 C C . CYS A 1 2 ? 5.131 -2.623 -2.495 1.00 0.000 2 CYS A C 19
ATOM 10243 O O . CYS A 1 2 ? 5.301 -1.747 -1.647 1.00 0.000 2 CYS A O 19
ATOM 10250 N N . ARG A 1 3 ? 6.037 -3.558 -2.762 1.00 0.000 3 ARG A N 19
ATOM 10251 C CA . ARG A 1 3 ? 7.312 -3.610 -2.056 1.00 0.000 3 ARG A CA 19
ATOM 10252 C C . ARG A 1 3 ? 8.444 -3.096 -2.942 1.00 0.000 3 ARG A C 19
ATOM 10253 O O . ARG A 1 3 ? 8.289 -2.977 -4.157 1.00 0.000 3 ARG A O 19
ATOM 10274 N N . TRP A 1 4 ? 9.580 -2.794 -2.324 1.00 0.000 4 TRP A N 19
ATOM 10275 C CA . TRP A 1 4 ? 10.738 -2.292 -3.056 1.00 0.000 4 TRP A CA 19
ATOM 10276 C C . TRP A 1 4 ? 11.905 -3.269 -2.964 1.00 0.000 4 TRP A C 19
ATOM 10277 O O . TRP A 1 4 ? 11.780 -4.347 -2.382 1.00 0.000 4 TRP A O 19
ATOM 10298 N N . PHE A 1 5 ? 13.039 -2.886 -3.541 1.00 0.000 5 PHE A N 19
ATOM 10299 C CA . PHE A 1 5 ? 14.228 -3.730 -3.524 1.00 0.000 5 PHE A CA 19
ATOM 10300 C C . PHE A 1 5 ? 14.563 -4.170 -2.102 1.00 0.000 5 PHE A C 19
ATOM 10301 O O . PHE A 1 5 ? 14.609 -3.353 -1.183 1.00 0.000 5 PHE A O 19
ATOM 10318 N N . TRP A 1 6 ? 14.794 -5.466 -1.930 1.00 0.000 6 TRP A N 19
ATOM 10319 C CA . TRP A 1 6 ? 15.124 -6.017 -0.621 1.00 0.000 6 TRP A CA 19
ATOM 10320 C C . TRP A 1 6 ? 14.066 -5.639 0.410 1.00 0.000 6 TRP A C 19
ATOM 10321 O O . TRP A 1 6 ? 14.378 -5.404 1.577 1.00 0.000 6 TRP A O 19
ATOM 10342 N N . GLY A 1 7 ? 12.811 -5.584 -0.028 1.00 0.000 7 GLY A N 19
ATOM 10343 C CA . GLY A 1 7 ? 11.727 -5.235 0.871 1.00 0.000 7 GLY A CA 19
ATOM 10344 C C . GLY A 1 7 ? 11.124 -6.448 1.552 1.00 0.000 7 GLY A C 19
ATOM 10345 O O . GLY A 1 7 ? 10.673 -6.368 2.693 1.00 0.000 7 GLY A O 19
ATOM 10349 N N . GLY A 1 8 ? 11.115 -7.576 0.848 1.00 0.000 8 GLY A N 19
ATOM 10350 C CA . GLY A 1 8 ? 10.560 -8.795 1.407 1.00 0.000 8 GLY A CA 19
ATOM 10351 C C . GLY A 1 8 ? 9.190 -9.119 0.843 1.00 0.000 8 GLY A C 19
ATOM 10352 O O . GLY A 1 8 ? 8.386 -8.222 0.591 1.00 0.000 8 GLY A O 19
ATOM 10356 N N . CYS A 1 9 ? 8.925 -10.406 0.643 1.00 0.000 9 CYS A N 19
ATOM 10357 C CA . CYS A 1 9 ? 7.645 -10.848 0.104 1.00 0.000 9 CYS A CA 19
ATOM 10358 C C . CYS A 1 9 ? 7.592 -12.370 0.005 1.00 0.000 9 CYS A C 19
ATOM 10359 O O . CYS A 1 9 ? 8.560 -13.057 0.330 1.00 0.000 9 CYS A O 19
ATOM 10366 N N . ASN A 1 10 ? 6.455 -12.889 -0.446 1.00 0.000 10 ASN A N 19
ATOM 10367 C CA . ASN A 1 10 ? 6.276 -14.330 -0.588 1.00 0.000 10 ASN A CA 19
ATOM 10368 C C . ASN A 1 10 ? 5.889 -14.692 -2.019 1.00 0.000 10 ASN A C 19
ATOM 10369 O O . ASN A 1 10 ? 6.304 -15.725 -2.542 1.00 0.000 10 ASN A O 19
ATOM 10380 N N . ASN A 1 11 ? 5.091 -13.833 -2.646 1.00 0.000 11 ASN A N 19
ATOM 10381 C CA . ASN A 1 11 ? 4.648 -14.062 -4.016 1.00 0.000 11 ASN A CA 19
ATOM 10382 C C . ASN A 1 11 ? 5.132 -12.946 -4.938 1.00 0.000 11 ASN A C 19
ATOM 10383 O O . ASN A 1 11 ? 5.584 -11.898 -4.476 1.00 0.000 11 ASN A O 19
ATOM 10394 N N . ASP A 1 12 ? 5.032 -13.179 -6.242 1.00 0.000 12 ASP A N 19
ATOM 10395 C CA . ASP A 1 12 ? 5.457 -12.194 -7.229 1.00 0.000 12 ASP A CA 19
ATOM 10396 C C . ASP A 1 12 ? 4.547 -10.970 -7.202 1.00 0.000 12 ASP A C 19
ATOM 10397 O O . ASP A 1 12 ? 5.000 -9.843 -7.398 1.00 0.000 12 ASP A O 19
ATOM 10406 N N . ALA A 1 13 ? 3.260 -11.201 -6.960 1.00 0.000 13 ALA A N 19
ATOM 10407 C CA . ALA A 1 13 ? 2.286 -10.118 -6.907 1.00 0.000 13 ALA A CA 19
ATOM 10408 C C . ALA A 1 13 ? 2.631 -9.124 -5.804 1.00 0.000 13 ALA A C 19
ATOM 10409 O O . ALA A 1 13 ? 2.422 -7.919 -5.953 1.00 0.000 13 ALA A O 19
ATOM 10416 N N . ASP A 1 14 ? 3.157 -9.635 -4.696 1.00 0.000 14 ASP A N 19
ATOM 10417 C CA . ASP A 1 14 ? 3.530 -8.791 -3.567 1.00 0.000 14 ASP A CA 19
ATOM 10418 C C . ASP A 1 14 ? 4.428 -7.644 -4.019 1.00 0.000 14 ASP A C 19
ATOM 10419 O O . ASP A 1 14 ? 4.255 -6.501 -3.594 1.00 0.000 14 ASP A O 19
ATOM 10428 N N . CYS A 1 15 ? 5.388 -7.955 -4.883 1.00 0.000 15 CYS A N 19
ATOM 10429 C CA . CYS A 1 15 ? 6.315 -6.952 -5.393 1.00 0.000 15 CYS A CA 19
ATOM 10430 C C . CYS A 1 15 ? 5.761 -6.290 -6.651 1.00 0.000 15 CYS A C 19
ATOM 10431 O O . CYS A 1 15 ? 4.961 -6.881 -7.377 1.00 0.000 15 CYS A O 19
ATOM 10438 N N . CYS A 1 16 ? 6.194 -5.059 -6.905 1.00 0.000 16 CYS A N 19
ATOM 10439 C CA . CYS A 1 16 ? 5.743 -4.315 -8.075 1.00 0.000 16 CYS A CA 19
ATOM 10440 C C . CYS A 1 16 ? 6.076 -5.069 -9.360 1.00 0.000 16 CYS A C 19
ATOM 10441 O O . CYS A 1 16 ? 6.596 -6.184 -9.322 1.00 0.000 16 CYS A O 19
ATOM 10448 N N . LYS A 1 17 ? 5.772 -4.451 -10.496 1.00 0.000 17 LYS A N 19
ATOM 10449 C CA . LYS A 1 17 ? 6.039 -5.060 -11.794 1.00 0.000 17 LYS A CA 19
ATOM 10450 C C . LYS A 1 17 ? 7.533 -5.046 -12.104 1.00 0.000 17 LYS A C 19
ATOM 10451 O O . LYS A 1 17 ? 8.085 -6.032 -12.595 1.00 0.000 17 LYS A O 19
ATOM 10470 N N . HIS A 1 18 ? 8.182 -3.923 -11.814 1.00 0.000 18 HIS A N 19
ATOM 10471 C CA . HIS A 1 18 ? 9.613 -3.782 -12.060 1.00 0.000 18 HIS A CA 19
ATOM 10472 C C . HIS A 1 18 ? 10.406 -4.812 -11.262 1.00 0.000 18 HIS A C 19
ATOM 10473 O O . HIS A 1 18 ? 11.394 -5.363 -11.748 1.00 0.000 18 HIS A O 19
ATOM 10487 N N . LEU A 1 19 ? 9.967 -5.067 -10.034 1.00 0.000 19 LEU A N 19
ATOM 10488 C CA . LEU A 1 19 ? 10.637 -6.030 -9.167 1.00 0.000 19 LEU A CA 19
ATOM 10489 C C . LEU A 1 19 ? 10.054 -7.427 -9.353 1.00 0.000 19 LEU A C 19
ATOM 10490 O O . LEU A 1 19 ? 9.051 -7.604 -10.044 1.00 0.000 19 LEU A O 19
ATOM 10506 N N . GLU A 1 20 ? 10.688 -8.416 -8.730 1.00 0.000 20 GLU A N 19
ATOM 10507 C CA . GLU A 1 20 ? 10.230 -9.797 -8.827 1.00 0.000 20 GLU A CA 19
ATOM 10508 C C . GLU A 1 20 ? 10.577 -10.575 -7.561 1.00 0.000 20 GLU A C 19
ATOM 10509 O O . GLU A 1 20 ? 11.736 -10.627 -7.148 1.00 0.000 20 GLU A O 19
ATOM 10521 N N . CYS A 1 21 ? 9.563 -11.177 -6.948 1.00 0.000 21 CYS A N 19
ATOM 10522 C CA . CYS A 1 21 ? 9.758 -11.952 -5.729 1.00 0.000 21 CYS A CA 19
ATOM 10523 C C . CYS A 1 21 ? 10.383 -13.309 -6.040 1.00 0.000 21 CYS A C 19
ATOM 10524 O O . CYS A 1 21 ? 9.753 -14.170 -6.654 1.00 0.000 21 CYS A O 19
ATOM 10531 N N . LYS A 1 22 ? 11.627 -13.493 -5.611 1.00 0.000 22 LYS A N 19
ATOM 10532 C CA . LYS A 1 22 ? 12.339 -14.745 -5.842 1.00 0.000 22 LYS A CA 19
ATOM 10533 C C . LYS A 1 22 ? 11.508 -15.937 -5.378 1.00 0.000 22 LYS A C 19
ATOM 10534 O O . LYS A 1 22 ? 10.875 -15.891 -4.323 1.00 0.000 22 LYS A O 19
ATOM 10553 N N . ARG A 1 23 ? 11.515 -17.002 -6.172 1.00 0.000 23 ARG A N 19
ATOM 10554 C CA . ARG A 1 23 ? 10.762 -18.206 -5.842 1.00 0.000 23 ARG A CA 19
ATOM 10555 C C . ARG A 1 23 ? 11.624 -19.187 -5.052 1.00 0.000 23 ARG A C 19
ATOM 10556 O O . ARG A 1 23 ? 11.517 -20.402 -5.222 1.00 0.000 23 ARG A O 19
ATOM 10577 N N . LYS A 1 24 ? 12.480 -18.652 -4.188 1.00 0.000 24 LYS A N 19
ATOM 10578 C CA . LYS A 1 24 ? 13.360 -19.478 -3.370 1.00 0.000 24 LYS A CA 19
ATOM 10579 C C . LYS A 1 24 ? 13.729 -18.764 -2.074 1.00 0.000 24 LYS A C 19
ATOM 10580 O O . LYS A 1 24 ? 14.334 -17.692 -2.096 1.00 0.000 24 LYS A O 19
ATOM 10599 N N . TRP A 1 25 ? 13.362 -19.364 -0.948 1.00 0.000 25 TRP A N 19
ATOM 10600 C CA . TRP A 1 25 ? 13.656 -18.785 0.358 1.00 0.000 25 TRP A CA 19
ATOM 10601 C C . TRP A 1 25 ? 15.155 -18.570 0.533 1.00 0.000 25 TRP A C 19
ATOM 10602 O O . TRP A 1 25 ? 15.973 -19.427 0.198 1.00 0.000 25 TRP A O 19
ATOM 10623 N N . PRO A 1 26 ? 15.527 -17.398 1.070 1.00 0.000 26 PRO A N 19
ATOM 10624 C CA . PRO A 1 26 ? 14.563 -16.370 1.471 1.00 0.000 26 PRO A CA 19
ATOM 10625 C C . PRO A 1 26 ? 13.880 -15.716 0.275 1.00 0.000 26 PRO A C 19
ATOM 10626 O O . PRO A 1 26 ? 14.510 -15.472 -0.755 1.00 0.000 26 PRO A O 19
ATOM 10637 N N . HIS A 1 27 ? 12.589 -15.435 0.417 1.00 0.000 27 HIS A N 19
ATOM 10638 C CA . HIS A 1 27 ? 11.821 -14.808 -0.653 1.00 0.000 27 HIS A CA 19
ATOM 10639 C C . HIS A 1 27 ? 11.896 -13.287 -0.557 1.00 0.000 27 HIS A C 19
ATOM 10640 O O . HIS A 1 27 ? 11.440 -12.695 0.422 1.00 0.000 27 HIS A O 19
ATOM 10654 N N . ILE A 1 28 ? 12.474 -12.663 -1.577 1.00 0.000 28 ILE A N 19
ATOM 10655 C CA . ILE A 1 28 ? 12.608 -11.211 -1.606 1.00 0.000 28 ILE A CA 19
ATOM 10656 C C . ILE A 1 28 ? 12.418 -10.670 -3.019 1.00 0.000 28 ILE A C 19
ATOM 10657 O O . ILE A 1 28 ? 12.450 -11.423 -3.994 1.00 0.000 28 ILE A O 19
ATOM 10673 N N . CYS A 1 29 ? 12.221 -9.360 -3.124 1.00 0.000 29 CYS A N 19
ATOM 10674 C CA . CYS A 1 29 ? 12.026 -8.717 -4.417 1.00 0.000 29 CYS A CA 19
ATOM 10675 C C . CYS A 1 29 ? 13.365 -8.334 -5.041 1.00 0.000 29 CYS A C 19
ATOM 10676 O O . CYS A 1 29 ? 14.195 -7.682 -4.405 1.00 0.000 29 CYS A O 19
ATOM 10683 N N . LEU A 1 30 ? 13.569 -8.742 -6.289 1.00 0.000 30 LEU A N 19
ATOM 10684 C CA . LEU A 1 30 ? 14.807 -8.441 -7.000 1.00 0.000 30 LEU A CA 19
ATOM 10685 C C . LEU A 1 30 ? 14.519 -7.722 -8.313 1.00 0.000 30 LEU A C 19
ATOM 10686 O O . LEU A 1 30 ? 13.525 -8.004 -8.983 1.00 0.000 30 LEU A O 19
ATOM 10702 N N . TRP A 1 31 ? 15.396 -6.793 -8.677 1.00 0.000 31 TRP A N 19
ATOM 10703 C CA . TRP A 1 31 ? 15.237 -6.034 -9.912 1.00 0.000 31 TRP A CA 19
ATOM 10704 C C . TRP A 1 31 ? 15.226 -6.961 -11.123 1.00 0.000 31 TRP A C 19
ATOM 10705 O O . TRP A 1 31 ? 16.094 -7.823 -11.264 1.00 0.000 31 TRP A O 19
ATOM 10726 N N . ASP A 1 32 ? 14.239 -6.778 -11.993 1.00 0.000 32 ASP A N 19
ATOM 10727 C CA . ASP A 1 32 ? 14.116 -7.598 -13.193 1.00 0.000 32 ASP A CA 19
ATOM 10728 C C . ASP A 1 32 ? 14.891 -6.982 -14.354 1.00 0.000 32 ASP A C 19
ATOM 10729 O O . ASP A 1 32 ? 15.607 -5.996 -14.182 1.00 0.000 32 ASP A O 19
ATOM 10738 N N . GLY A 1 33 ? 14.743 -7.571 -15.537 1.00 0.000 33 GLY A N 19
ATOM 10739 C CA . GLY A 1 33 ? 15.436 -7.067 -16.708 1.00 0.000 33 GLY A CA 19
ATOM 10740 C C . GLY A 1 33 ? 16.578 -7.966 -17.138 1.00 0.000 33 GLY A C 19
ATOM 10741 O O . GLY A 1 33 ? 16.911 -8.038 -18.321 1.00 0.000 33 GLY A O 19
ATOM 10745 N N . THR A 1 34 ? 17.182 -8.654 -16.174 1.00 0.000 34 THR A N 19
ATOM 10746 C CA . THR A 1 34 ? 18.296 -9.550 -16.458 1.00 0.000 34 THR A CA 19
ATOM 10747 C C . THR A 1 34 ? 17.800 -10.948 -16.810 1.00 0.000 34 THR A C 19
ATOM 10748 O O . THR A 1 34 ? 16.653 -11.299 -16.534 1.00 0.000 34 THR A O 19
ATOM 10759 N N . PHE A 1 35 ? 18.672 -11.744 -17.421 1.00 0.000 35 PHE A N 19
ATOM 10760 C CA . PHE A 1 35 ? 18.322 -13.104 -17.812 1.00 0.000 35 PHE A CA 19
ATOM 10761 C C . PHE A 1 35 ? 17.883 -13.922 -16.600 1.00 0.000 35 PHE A C 19
ATOM 10762 O O . PHE A 1 35 ? 18.571 -13.960 -15.580 1.00 0.000 35 PHE A O 19
ATOM 10779 N N . THR A 1 36 ? 16.732 -14.575 -16.721 1.00 0.000 36 THR A N 19
ATOM 10780 C CA . THR A 1 36 ? 16.199 -15.391 -15.636 1.00 0.000 36 THR A CA 19
ATOM 10781 C C . THR A 1 36 ? 16.268 -16.875 -15.979 1.00 0.000 36 THR A C 19
ATOM 10782 O O . THR A 1 36 ? 16.420 -17.720 -15.097 1.00 0.000 36 THR A O 19
ATOM 10793 N N . GLU A 1 1 ? 0.796 -0.345 -3.070 1.00 0.000 1 GLU A N 20
ATOM 10794 C CA . GLU A 1 1 ? 2.022 -0.091 -2.323 1.00 0.000 1 GLU A CA 20
ATOM 10795 C C . GLU A 1 1 ? 2.942 -1.308 -2.357 1.00 0.000 1 GLU A C 20
ATOM 10796 O O . GLU A 1 1 ? 3.264 -1.887 -1.320 1.00 0.000 1 GLU A O 20
ATOM 10808 N N . CYS A 1 2 ? 3.362 -1.691 -3.559 1.00 0.000 2 CYS A N 20
ATOM 10809 C CA . CYS A 1 2 ? 4.244 -2.839 -3.731 1.00 0.000 2 CYS A CA 20
ATOM 10810 C C . CYS A 1 2 ? 5.512 -2.681 -2.898 1.00 0.000 2 CYS A C 20
ATOM 10811 O O . CYS A 1 2 ? 5.774 -1.613 -2.344 1.00 0.000 2 CYS A O 20
ATOM 10818 N N . ARG A 1 3 ? 6.296 -3.751 -2.814 1.00 0.000 3 ARG A N 20
ATOM 10819 C CA . ARG A 1 3 ? 7.536 -3.731 -2.048 1.00 0.000 3 ARG A CA 20
ATOM 10820 C C . ARG A 1 3 ? 8.708 -3.295 -2.923 1.00 0.000 3 ARG A C 20
ATOM 10821 O O . ARG A 1 3 ? 8.662 -3.420 -4.146 1.00 0.000 3 ARG A O 20
ATOM 10842 N N . TRP A 1 4 ? 9.756 -2.784 -2.286 1.00 0.000 4 TRP A N 20
ATOM 10843 C CA . TRP A 1 4 ? 10.940 -2.329 -3.007 1.00 0.000 4 TRP A CA 20
ATOM 10844 C C . TRP A 1 4 ? 12.089 -3.318 -2.845 1.00 0.000 4 TRP A C 20
ATOM 10845 O O . TRP A 1 4 ? 11.934 -4.367 -2.218 1.00 0.000 4 TRP A O 20
ATOM 10866 N N . PHE A 1 5 ? 13.240 -2.979 -3.414 1.00 0.000 5 PHE A N 20
ATOM 10867 C CA . PHE A 1 5 ? 14.416 -3.838 -3.334 1.00 0.000 5 PHE A CA 20
ATOM 10868 C C . PHE A 1 5 ? 14.721 -4.208 -1.885 1.00 0.000 5 PHE A C 20
ATOM 10869 O O . PHE A 1 5 ? 14.785 -3.341 -1.013 1.00 0.000 5 PHE A O 20
ATOM 10886 N N . TRP A 1 6 ? 14.907 -5.499 -1.637 1.00 0.000 6 TRP A N 20
ATOM 10887 C CA . TRP A 1 6 ? 15.205 -5.984 -0.294 1.00 0.000 6 TRP A CA 20
ATOM 10888 C C . TRP A 1 6 ? 14.127 -5.550 0.693 1.00 0.000 6 TRP A C 20
ATOM 10889 O O . TRP A 1 6 ? 14.427 -5.139 1.814 1.00 0.000 6 TRP A O 20
ATOM 10910 N N . GLY A 1 7 ? 12.870 -5.644 0.270 1.00 0.000 7 GLY A N 20
ATOM 10911 C CA . GLY A 1 7 ? 11.767 -5.258 1.129 1.00 0.000 7 GLY A CA 20
ATOM 10912 C C . GLY A 1 7 ? 11.070 -6.452 1.750 1.00 0.000 7 GLY A C 20
ATOM 10913 O O . GLY A 1 7 ? 10.580 -6.377 2.876 1.00 0.000 7 GLY A O 20
ATOM 10917 N N . GLY A 1 8 ? 11.024 -7.558 1.013 1.00 0.000 8 GLY A N 20
ATOM 10918 C CA . GLY A 1 8 ? 10.378 -8.757 1.514 1.00 0.000 8 GLY A CA 20
ATOM 10919 C C . GLY A 1 8 ? 9.096 -9.078 0.772 1.00 0.000 8 GLY A C 20
ATOM 10920 O O . GLY A 1 8 ? 8.349 -8.178 0.388 1.00 0.000 8 GLY A O 20
ATOM 10924 N N . CYS A 1 9 ? 8.841 -10.366 0.565 1.00 0.000 9 CYS A N 20
ATOM 10925 C CA . CYS A 1 9 ? 7.642 -10.805 -0.139 1.00 0.000 9 CYS A CA 20
ATOM 10926 C C . CYS A 1 9 ? 7.587 -12.328 -0.221 1.00 0.000 9 CYS A C 20
ATOM 10927 O O . CYS A 1 9 ? 8.503 -13.017 0.225 1.00 0.000 9 CYS A O 20
ATOM 10934 N N . ASN A 1 10 ? 6.506 -12.845 -0.796 1.00 0.000 10 ASN A N 20
ATOM 10935 C CA . ASN A 1 10 ? 6.331 -14.286 -0.937 1.00 0.000 10 ASN A CA 20
ATOM 10936 C C . ASN A 1 10 ? 6.035 -14.659 -2.386 1.00 0.000 10 ASN A C 20
ATOM 10937 O O . ASN A 1 10 ? 6.509 -15.679 -2.884 1.00 0.000 10 ASN A O 20
ATOM 10948 N N . ASN A 1 11 ? 5.250 -13.823 -3.058 1.00 0.000 11 ASN A N 20
ATOM 10949 C CA . ASN A 1 11 ? 4.892 -14.064 -4.451 1.00 0.000 11 ASN A CA 20
ATOM 10950 C C . ASN A 1 11 ? 5.337 -12.904 -5.336 1.00 0.000 11 ASN A C 20
ATOM 10951 O O . ASN A 1 11 ? 5.875 -11.910 -4.850 1.00 0.000 11 ASN A O 20
ATOM 10962 N N . ASP A 1 12 ? 5.108 -13.039 -6.638 1.00 0.000 12 ASP A N 20
ATOM 10963 C CA . ASP A 1 12 ? 5.484 -12.002 -7.592 1.00 0.000 12 ASP A CA 20
ATOM 10964 C C . ASP A 1 12 ? 4.592 -10.774 -7.438 1.00 0.000 12 ASP A C 20
ATOM 10965 O O . ASP A 1 12 ? 5.051 -9.640 -7.578 1.00 0.000 12 ASP A O 20
ATOM 10974 N N . ALA A 1 13 ? 3.316 -11.007 -7.151 1.00 0.000 13 ALA A N 20
ATOM 10975 C CA . ALA A 1 13 ? 2.361 -9.920 -6.977 1.00 0.000 13 ALA A CA 20
ATOM 10976 C C . ALA A 1 13 ? 2.769 -9.009 -5.825 1.00 0.000 13 ALA A C 20
ATOM 10977 O O . ALA A 1 13 ? 2.574 -7.795 -5.882 1.00 0.000 13 ALA A O 20
ATOM 10984 N N . ASP A 1 14 ? 3.335 -9.603 -4.780 1.00 0.000 14 ASP A N 20
ATOM 10985 C CA . ASP A 1 14 ? 3.771 -8.844 -3.613 1.00 0.000 14 ASP A CA 20
ATOM 10986 C C . ASP A 1 14 ? 4.716 -7.717 -4.020 1.00 0.000 14 ASP A C 20
ATOM 10987 O O . ASP A 1 14 ? 4.698 -6.635 -3.432 1.00 0.000 14 ASP A O 20
ATOM 10996 N N . CYS A 1 15 ? 5.540 -7.979 -5.029 1.00 0.000 15 CYS A N 20
ATOM 10997 C CA . CYS A 1 15 ? 6.494 -6.988 -5.514 1.00 0.000 15 CYS A CA 20
ATOM 10998 C C . CYS A 1 15 ? 5.868 -6.115 -6.598 1.00 0.000 15 CYS A C 20
ATOM 10999 O O . CYS A 1 15 ? 4.758 -6.382 -7.061 1.00 0.000 15 CYS A O 20
ATOM 11006 N N . CYS A 1 16 ? 6.586 -5.072 -6.998 1.00 0.000 16 CYS A N 20
ATOM 11007 C CA . CYS A 1 16 ? 6.103 -4.159 -8.027 1.00 0.000 16 CYS A CA 20
ATOM 11008 C C . CYS A 1 16 ? 6.030 -4.856 -9.382 1.00 0.000 16 CYS A C 20
ATOM 11009 O O . CYS A 1 16 ? 6.597 -5.933 -9.570 1.00 0.000 16 CYS A O 20
ATOM 11016 N N . LYS A 1 17 ? 5.329 -4.235 -10.324 1.00 0.000 17 LYS A N 20
ATOM 11017 C CA . LYS A 1 17 ? 5.182 -4.793 -11.663 1.00 0.000 17 LYS A CA 20
ATOM 11018 C C . LYS A 1 17 ? 6.545 -5.064 -12.292 1.00 0.000 17 LYS A C 20
ATOM 11019 O O . LYS A 1 17 ? 6.697 -5.984 -13.096 1.00 0.000 17 LYS A O 20
ATOM 11038 N N . HIS A 1 18 ? 7.535 -4.260 -11.918 1.00 0.000 18 HIS A N 20
ATOM 11039 C CA . HIS A 1 18 ? 8.887 -4.415 -12.444 1.00 0.000 18 HIS A CA 20
ATOM 11040 C C . HIS A 1 18 ? 9.732 -5.289 -11.522 1.00 0.000 18 HIS A C 20
ATOM 11041 O O . HIS A 1 18 ? 10.597 -6.036 -11.978 1.00 0.000 18 HIS A O 20
ATOM 11055 N N . LEU A 1 19 ? 9.476 -5.188 -10.222 1.00 0.000 19 LEU A N 20
ATOM 11056 C CA . LEU A 1 19 ? 10.213 -5.969 -9.234 1.00 0.000 19 LEU A CA 20
ATOM 11057 C C . LEU A 1 19 ? 9.687 -7.399 -9.167 1.00 0.000 19 LEU A C 20
ATOM 11058 O O . LEU A 1 19 ? 8.489 -7.621 -8.994 1.00 0.000 19 LEU A O 20
ATOM 11074 N N . GLU A 1 20 ? 10.591 -8.364 -9.303 1.00 0.000 20 GLU A N 20
ATOM 11075 C CA . GLU A 1 20 ? 10.217 -9.772 -9.256 1.00 0.000 20 GLU A CA 20
ATOM 11076 C C . GLU A 1 20 ? 10.695 -10.419 -7.959 1.00 0.000 20 GLU A C 20
ATOM 11077 O O . GLU A 1 20 ? 11.857 -10.284 -7.576 1.00 0.000 20 GLU A O 20
ATOM 11089 N N . CYS A 1 21 ? 9.789 -11.122 -7.287 1.00 0.000 21 CYS A N 20
ATOM 11090 C CA . CYS A 1 21 ? 10.115 -11.789 -6.033 1.00 0.000 21 CYS A CA 20
ATOM 11091 C C . CYS A 1 21 ? 10.614 -13.209 -6.286 1.00 0.000 21 CYS A C 20
ATOM 11092 O O . CYS A 1 21 ? 9.939 -14.011 -6.931 1.00 0.000 21 CYS A O 20
ATOM 11099 N N . LYS A 1 22 ? 11.801 -13.513 -5.772 1.00 0.000 22 LYS A N 20
ATOM 11100 C CA . LYS A 1 22 ? 12.392 -14.836 -5.940 1.00 0.000 22 LYS A CA 20
ATOM 11101 C C . LYS A 1 22 ? 11.469 -15.918 -5.389 1.00 0.000 22 LYS A C 20
ATOM 11102 O O . LYS A 1 22 ? 10.837 -15.737 -4.348 1.00 0.000 22 LYS A O 20
ATOM 11121 N N . ARG A 1 23 ? 11.396 -17.043 -6.093 1.00 0.000 23 ARG A N 20
ATOM 11122 C CA . ARG A 1 23 ? 10.550 -18.154 -5.673 1.00 0.000 23 ARG A CA 20
ATOM 11123 C C . ARG A 1 23 ? 11.330 -19.129 -4.796 1.00 0.000 23 ARG A C 20
ATOM 11124 O O . ARG A 1 23 ? 11.130 -20.342 -4.869 1.00 0.000 23 ARG A O 20
ATOM 11145 N N . LYS A 1 24 ? 12.219 -18.592 -3.968 1.00 0.000 24 LYS A N 20
ATOM 11146 C CA . LYS A 1 24 ? 13.029 -19.413 -3.076 1.00 0.000 24 LYS A CA 20
ATOM 11147 C C . LYS A 1 24 ? 13.320 -18.676 -1.773 1.00 0.000 24 LYS A C 20
ATOM 11148 O O . LYS A 1 24 ? 13.385 -17.448 -1.745 1.00 0.000 24 LYS A O 20
ATOM 11167 N N . TRP A 1 25 ? 13.497 -19.435 -0.697 1.00 0.000 25 TRP A N 20
ATOM 11168 C CA . TRP A 1 25 ? 13.783 -18.853 0.609 1.00 0.000 25 TRP A CA 20
ATOM 11169 C C . TRP A 1 25 ? 15.284 -18.672 0.808 1.00 0.000 25 TRP A C 20
ATOM 11170 O O . TRP A 1 25 ? 16.084 -19.562 0.517 1.00 0.000 25 TRP A O 20
ATOM 11191 N N . PRO A 1 26 ? 15.677 -17.495 1.316 1.00 0.000 26 PRO A N 20
ATOM 11192 C CA . PRO A 1 26 ? 14.734 -16.429 1.667 1.00 0.000 26 PRO A CA 20
ATOM 11193 C C . PRO A 1 26 ? 14.093 -15.795 0.437 1.00 0.000 26 PRO A C 20
ATOM 11194 O O . PRO A 1 26 ? 14.754 -15.580 -0.579 1.00 0.000 26 PRO A O 20
ATOM 11205 N N . HIS A 1 27 ? 12.801 -15.498 0.535 1.00 0.000 27 HIS A N 20
ATOM 11206 C CA . HIS A 1 27 ? 12.071 -14.887 -0.570 1.00 0.000 27 HIS A CA 20
ATOM 11207 C C . HIS A 1 27 ? 12.072 -13.366 -0.447 1.00 0.000 27 HIS A C 20
ATOM 11208 O O . HIS A 1 27 ? 11.519 -12.810 0.502 1.00 0.000 27 HIS A O 20
ATOM 11222 N N . ILE A 1 28 ? 12.697 -12.700 -1.412 1.00 0.000 28 ILE A N 20
ATOM 11223 C CA . ILE A 1 28 ? 12.770 -11.244 -1.411 1.00 0.000 28 ILE A CA 20
ATOM 11224 C C . ILE A 1 28 ? 12.470 -10.678 -2.795 1.00 0.000 28 ILE A C 20
ATOM 11225 O O . ILE A 1 28 ? 12.450 -11.409 -3.786 1.00 0.000 28 ILE A O 20
ATOM 11241 N N . CYS A 1 29 ? 12.238 -9.371 -2.856 1.00 0.000 29 CYS A N 20
ATOM 11242 C CA . CYS A 1 29 ? 11.940 -8.705 -4.118 1.00 0.000 29 CYS A CA 20
ATOM 11243 C C . CYS A 1 29 ? 13.220 -8.221 -4.793 1.00 0.000 29 CYS A C 20
ATOM 11244 O O . CYS A 1 29 ? 13.937 -7.376 -4.255 1.00 0.000 29 CYS A O 20
ATOM 11251 N N . LEU A 1 30 ? 13.500 -8.761 -5.974 1.00 0.000 30 LEU A N 20
ATOM 11252 C CA . LEU A 1 30 ? 14.693 -8.384 -6.724 1.00 0.000 30 LEU A CA 20
ATOM 11253 C C . LEU A 1 30 ? 14.321 -7.800 -8.083 1.00 0.000 30 LEU A C 20
ATOM 11254 O O . LEU A 1 30 ? 13.247 -8.079 -8.616 1.00 0.000 30 LEU A O 20
ATOM 11270 N N . TRP A 1 31 ? 15.215 -6.991 -8.638 1.00 0.000 31 TRP A N 20
ATOM 11271 C CA . TRP A 1 31 ? 14.981 -6.369 -9.936 1.00 0.000 31 TRP A CA 20
ATOM 11272 C C . TRP A 1 31 ? 15.012 -7.409 -11.051 1.00 0.000 31 TRP A C 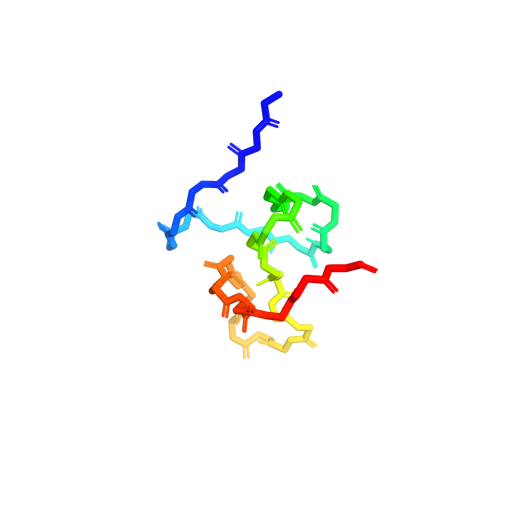20
ATOM 11273 O O . TRP A 1 31 ? 15.920 -8.239 -11.114 1.00 0.000 31 TRP A O 20
ATOM 11294 N N . ASP A 1 32 ? 14.016 -7.359 -11.929 1.00 0.000 32 ASP A N 20
ATOM 11295 C CA . ASP A 1 32 ? 13.931 -8.296 -13.043 1.00 0.000 32 ASP A CA 20
ATOM 11296 C C . ASP A 1 32 ? 15.087 -8.090 -14.017 1.00 0.000 32 ASP A C 20
ATOM 11297 O O . ASP A 1 32 ? 15.991 -8.919 -14.107 1.00 0.000 32 ASP A O 20
ATOM 11306 N N . GLY A 1 33 ? 15.049 -6.978 -14.745 1.00 0.000 33 GLY A N 20
ATOM 11307 C CA . GLY A 1 33 ? 16.098 -6.684 -15.704 1.00 0.000 33 GLY A CA 20
ATOM 11308 C C . GLY A 1 33 ? 15.647 -6.883 -17.137 1.00 0.000 33 GLY A C 20
ATOM 11309 O O . GLY A 1 33 ? 16.132 -6.212 -18.049 1.00 0.000 33 GLY A O 20
ATOM 11313 N N . THR A 1 34 ? 14.715 -7.809 -17.339 1.00 0.000 34 THR A N 20
ATOM 11314 C CA . THR A 1 34 ? 14.199 -8.097 -18.672 1.00 0.000 34 THR A CA 20
ATOM 11315 C C . THR A 1 34 ? 13.183 -7.048 -19.107 1.00 0.000 34 THR A C 20
ATOM 11316 O O . THR A 1 34 ? 12.404 -6.550 -18.294 1.00 0.000 34 THR A O 20
ATOM 11327 N N . PHE A 1 35 ? 13.195 -6.717 -20.394 1.00 0.000 35 PHE A N 20
ATOM 11328 C CA . PHE A 1 35 ? 12.274 -5.726 -20.937 1.00 0.000 35 PHE A CA 20
ATOM 11329 C C . PHE A 1 35 ? 10.834 -6.225 -20.865 1.00 0.000 35 PHE A C 20
ATOM 11330 O O . PHE A 1 35 ? 10.570 -7.419 -21.013 1.00 0.000 35 PHE A O 20
ATOM 11347 N N . THR A 1 36 ? 9.905 -5.302 -20.637 1.00 0.000 36 THR A N 20
ATOM 11348 C CA . THR A 1 36 ? 8.492 -5.647 -20.543 1.00 0.000 36 THR A CA 20
ATOM 11349 C C . THR A 1 36 ? 7.645 -4.744 -21.433 1.00 0.000 36 THR A C 20
ATOM 11350 O O . THR A 1 36 ? 6.416 -4.779 -21.380 1.00 0.000 36 THR A O 20
#

Radius of gyration: 8.53 Å; Cα contacts (8 Å, |Δi|>4): 68; chains: 1; bounding box: 14×20×21 Å

Solvent-accessible surface area: 3329 Å² total; per-resi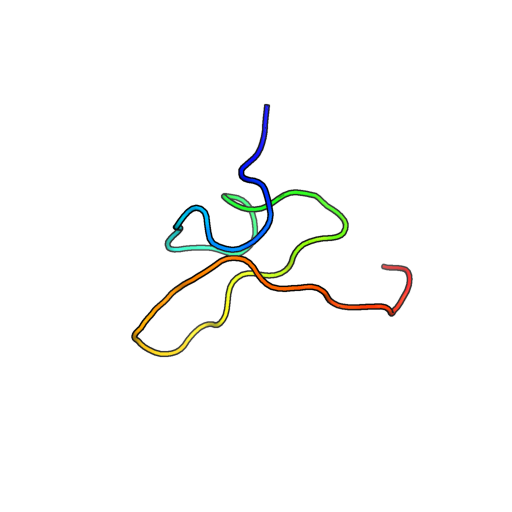due (Å²): 230,63,121,182,103,172,27,27,17,114,94,81,97,70,5,14,178,80,10,55,5,105,207,148,210,79,68,25,0,45,155,71,58,100,178,139

Organism: Pterinochilus murinus (NCBI:txid1184495)

Sequence (36 aa):
ECRWFWGGCNNDADCCKHLECKRKWPHICLWDGTFTECRWFWGGCNNDADCCKHLECKRKWPHICLWDGTFTECRWFWGGCNNDADCCKHLECKRKWPHICLWDGTFTECRWFWGGCNNDADCCKHLECKRKWPHICLWDGTFTECRWFWGGCNNDADCCKHLECKRKWPHICLWDGTFTECRWFWGGCNNDADCCKHLECKRKWPHICLWDGTFTECRWFWGGCNNDADCCKHLECKRKWPHICLWDGTFTECRWFWGGCNNDADCCKHLECKRKWPHICLWDGTFTECRWFWGGCNNDADCCKHLECKRKWPHICLWDGTFTECRWFWGGCNNDADCCKHLECKRKWPHICLWDGTFTECRWFWGGCNNDADCCKHLECKRKWPHICLWDGTFTECRWFWGGCNNDADCCKHLECKRKWPHICLWDGTFTECRWFWGGCNNDADCCKHLECKRKWPHICLWDGTFTECRWFWGGCNNDADCCKHLECKRKWPHICLWDGTFTECRWFWGGCNNDADCCKHLECKRKWPHICLWDGTFTECRWFWGGCNNDADCCKHLECKRKWPHICLWDGTFTECRWFWGGCNNDADCCKHLECKRKWPHICLWDGTFTECRWFWGGCNNDADCCKHLECKRKWPHICLWDGTFTECRWFWGGCNNDADCCKHLECKRKWPHICLWDGTFTECRWFWGGCNNDADCCKHLECKRKWPHICLWDGTFT

InterPro domains:
  IPR011696 Huwentoxin-1 family [PF07740] (1-22)